Protein AF-A0A957WHB7-F1 (afdb_monomer_lite)

Secondary structure (DSSP, 8-state):
----------PPPPPGGG-HHHHHHHHHHHHHHHHHHHHHHHHHHHHHHHHTTT---SSGGGGSB--S--SSSSS--TTSBHHHHHHHHHHHHHHHHHHHHHHHHHHHHHHHHHHT-S-HHHHHHHHHHHHHHHHS-HHHHHHHIIIIIGGGSPPGGGPEESTTSS-EEETTEEEE-EEEE-TTHHHHHHHHHHHHHHHHHHHHHHHHHHHHH-----HHHHHHHHHHHHHHHHHHHHHHH---EEEEEEGGG---STTHHHHHHHHHS-HHHHHHTT--HHHHHHHTT--SHHHHHHHHHHHHHTT-S-HHHHHHHHHHHHHHHH-PEEEEEETT-HHHHHHHHHHHHTT--EEEEEESSHHHHHHHHHTTS-SEEEEEHHHHHHHHTTSS-GGGEEEEEE---SEEEE--EEETTEEESSEEEPHHHHHHHHHHHHHHH-

Structure (mmCIF, N/CA/C/O backbone):
data_AF-A0A957WHB7-F1
#
_entry.id   AF-A0A957WHB7-F1
#
loop_
_atom_site.group_PDB
_atom_site.id
_atom_site.type_symbol
_atom_site.label_atom_id
_atom_site.label_alt_id
_atom_site.label_comp_id
_atom_site.label_asym_id
_atom_site.label_entity_id
_atom_site.label_seq_id
_atom_site.pdbx_PDB_ins_code
_atom_site.Cartn_x
_atom_site.Cartn_y
_atom_site.Cartn_z
_atom_site.occupancy
_atom_site.B_iso_or_equiv
_atom_site.auth_seq_id
_atom_site.auth_comp_id
_atom_site.auth_asym_id
_atom_site.auth_atom_id
_atom_site.pdbx_PDB_model_num
ATOM 1 N N . MET A 1 1 ? -40.951 55.126 52.774 1.00 51.22 1 MET A N 1
ATOM 2 C CA . MET A 1 1 ? -39.862 54.456 52.034 1.00 51.22 1 MET A CA 1
ATOM 3 C C . MET A 1 1 ? -38.835 53.978 53.044 1.00 51.22 1 MET A C 1
ATOM 5 O O . MET A 1 1 ? -38.182 54.813 53.648 1.00 51.22 1 MET A O 1
ATOM 9 N N . ALA A 1 2 ? -38.732 52.673 53.275 1.00 46.22 2 ALA A N 1
ATOM 10 C CA . ALA A 1 2 ? -37.583 52.075 53.950 1.00 46.22 2 ALA A CA 1
ATOM 11 C C . ALA A 1 2 ? -37.439 50.648 53.412 1.00 46.22 2 ALA A C 1
ATOM 13 O O . ALA A 1 2 ? -38.224 49.765 53.742 1.00 46.22 2 ALA A O 1
ATOM 14 N N . SER A 1 3 ? -36.503 50.484 52.482 1.00 53.12 3 SER A N 1
ATOM 15 C CA . SER A 1 3 ? -36.118 49.223 51.858 1.00 53.12 3 SER A CA 1
ATOM 16 C C . SER A 1 3 ? -35.322 48.379 52.852 1.00 53.12 3 SER A C 1
ATOM 18 O O . SER A 1 3 ? -34.185 48.715 53.184 1.00 53.12 3 SER A O 1
ATOM 20 N N . THR A 1 4 ? -35.889 47.275 53.322 1.00 53.41 4 THR A N 1
ATOM 21 C CA . THR A 1 4 ? -35.144 46.234 54.032 1.00 53.41 4 THR A CA 1
ATOM 22 C C . THR A 1 4 ? -34.492 45.306 53.010 1.00 53.41 4 THR A C 1
ATOM 24 O O . THR A 1 4 ? -35.101 44.353 52.534 1.00 53.41 4 THR A O 1
ATOM 27 N N . SER A 1 5 ? -33.239 45.595 52.653 1.00 58.94 5 SER A N 1
ATOM 28 C CA . SER A 1 5 ? -32.390 44.630 51.945 1.00 58.94 5 SER A CA 1
ATOM 29 C C . SER A 1 5 ? -32.072 43.447 52.869 1.00 58.94 5 SER A C 1
ATOM 31 O O . SER A 1 5 ? -31.704 43.673 54.027 1.00 58.94 5 SER A O 1
ATOM 33 N N . PRO A 1 6 ? -32.181 42.191 52.400 1.00 57.78 6 PRO A N 1
ATOM 34 C CA . PRO A 1 6 ? -31.815 41.034 53.199 1.00 57.78 6 PRO A CA 1
ATOM 35 C C . PRO A 1 6 ? -30.290 40.989 53.348 1.00 57.78 6 PRO A C 1
ATOM 37 O O . PRO A 1 6 ? -29.545 41.015 52.369 1.00 57.78 6 PRO A O 1
ATOM 40 N N . ASN A 1 7 ? -29.826 40.947 54.594 1.00 57.84 7 ASN A N 1
ATOM 41 C CA . ASN A 1 7 ? -28.417 40.810 54.935 1.00 57.84 7 ASN A CA 1
ATOM 42 C C . ASN A 1 7 ? -27.963 39.382 54.586 1.00 57.84 7 ASN A C 1
ATOM 44 O O . ASN A 1 7 ? -28.309 38.428 55.288 1.00 57.84 7 ASN A O 1
ATOM 48 N N . ILE A 1 8 ? -27.248 39.226 53.469 1.00 60.38 8 ILE A N 1
ATOM 49 C CA . ILE A 1 8 ? -26.651 37.949 53.072 1.00 60.38 8 ILE A CA 1
ATOM 50 C C . ILE A 1 8 ? -25.530 37.649 54.066 1.00 60.38 8 ILE A C 1
ATOM 52 O O . ILE A 1 8 ? -24.476 38.282 54.042 1.00 60.38 8 ILE A O 1
ATOM 56 N N . LYS A 1 9 ? -25.771 36.686 54.964 1.00 58.47 9 LYS A N 1
ATOM 57 C CA . LYS A 1 9 ? -24.731 36.113 55.822 1.00 58.47 9 LYS A CA 1
ATOM 58 C C . LYS A 1 9 ? -23.605 35.615 54.915 1.00 58.47 9 LYS A C 1
ATOM 60 O O . LYS A 1 9 ? -23.812 34.674 54.157 1.00 58.47 9 LYS A O 1
ATOM 65 N N . GLN A 1 10 ? -22.433 36.245 54.991 1.00 62.00 10 GLN A N 1
ATOM 66 C CA . GLN A 1 10 ? -21.209 35.688 54.425 1.00 62.00 10 GLN A CA 1
ATOM 67 C C . GLN A 1 10 ? -20.970 34.334 55.098 1.00 62.00 10 GLN A C 1
ATOM 69 O O . GLN A 1 10 ? -20.645 34.274 56.285 1.00 62.00 10 GLN A O 1
ATOM 74 N N . GLU A 1 11 ? -21.200 33.245 54.366 1.00 62.16 11 GLU A N 1
ATOM 75 C CA . GLU A 1 11 ? -20.803 31.914 54.808 1.00 62.16 11 GLU A CA 1
ATOM 76 C C . GLU A 1 11 ? -19.289 31.930 55.027 1.00 62.16 11 GLU A C 1
ATOM 78 O O . GLU A 1 11 ? -18.511 32.200 54.112 1.00 62.16 11 GLU A O 1
ATOM 83 N N . ALA A 1 12 ? -18.867 31.718 56.275 1.00 66.75 12 ALA A N 1
ATOM 84 C CA . ALA A 1 12 ? -17.459 31.661 56.628 1.00 66.75 12 ALA A CA 1
ATOM 85 C C . ALA A 1 12 ? -16.784 30.556 55.803 1.00 66.75 12 ALA A C 1
ATOM 87 O O . ALA A 1 12 ? -17.204 29.399 55.871 1.00 66.75 12 ALA A O 1
ATOM 88 N N . SER A 1 13 ? -15.748 30.902 55.030 1.00 67.00 13 SER A N 1
ATOM 89 C CA . SER A 1 13 ? -15.026 29.925 54.213 1.00 67.00 13 SER A CA 1
ATOM 90 C C . SER A 1 13 ? -14.502 28.809 55.112 1.00 67.00 13 SER A C 1
ATOM 92 O O . SER A 1 13 ? -13.756 29.070 56.061 1.00 67.00 13 SER A O 1
ATOM 94 N N . ILE A 1 14 ? -14.903 27.570 54.835 1.00 74.12 14 ILE A N 1
ATOM 95 C CA . ILE A 1 14 ? -14.422 26.417 55.590 1.00 74.12 14 ILE A CA 1
ATOM 96 C C . ILE A 1 14 ? -12.909 26.322 55.348 1.00 74.12 14 ILE A C 1
ATOM 98 O O . ILE A 1 14 ? -12.484 26.294 54.193 1.00 74.12 14 ILE A O 1
ATOM 102 N N . PRO A 1 15 ? -12.078 26.298 56.402 1.00 80.75 15 PRO A N 1
ATOM 103 C CA . PRO A 1 15 ? -10.643 26.163 56.223 1.00 80.75 15 PRO A CA 1
ATOM 104 C C . PRO A 1 15 ? -10.292 24.850 55.518 1.00 80.75 15 PRO A C 1
ATOM 106 O O . PRO A 1 15 ? -10.884 23.814 55.823 1.00 80.75 15 PRO A O 1
ATOM 109 N N . PHE A 1 16 ? -9.313 24.877 54.610 1.00 77.25 16 PHE A N 1
ATOM 110 C CA . PHE A 1 16 ? -9.017 23.750 53.713 1.00 77.25 16 PHE A CA 1
ATOM 111 C C . PHE A 1 16 ? -8.695 22.432 54.448 1.00 77.25 16 PHE A C 1
ATOM 113 O O . PHE A 1 16 ? -8.999 21.358 53.945 1.00 77.25 16 PHE A O 1
ATOM 120 N N . TRP A 1 17 ? -8.142 22.492 55.665 1.00 75.62 17 TRP A N 1
ATOM 121 C CA . TRP A 1 17 ? -7.832 21.324 56.506 1.00 75.62 17 TRP A CA 1
ATOM 122 C C . TRP A 1 17 ? -9.056 20.686 57.184 1.00 75.62 17 TRP A C 1
ATOM 124 O O . TRP A 1 17 ? -8.920 19.668 57.859 1.00 75.62 17 TRP A O 1
ATOM 134 N N . ARG A 1 18 ? -10.242 21.292 57.057 1.00 80.31 18 ARG A N 1
ATOM 135 C CA . ARG A 1 18 ? -11.519 20.787 57.589 1.00 80.31 18 ARG A CA 1
ATOM 136 C C . ARG A 1 18 ? -12.548 20.526 56.484 1.00 80.31 18 ARG A C 1
ATOM 138 O O . ARG A 1 18 ? -13.647 20.058 56.773 1.00 80.31 18 ARG A O 1
ATOM 145 N N . ASP A 1 19 ? -12.215 20.830 55.232 1.00 83.88 19 ASP A N 1
ATOM 146 C CA . ASP A 1 19 ? -13.059 20.506 54.087 1.00 83.88 19 ASP A CA 1
ATOM 147 C C . ASP A 1 19 ? -12.874 19.028 53.711 1.00 83.88 19 ASP A C 1
ATOM 149 O O . ASP A 1 19 ? -11.784 18.584 53.346 1.00 83.88 19 ASP A O 1
ATOM 153 N N . VAL A 1 20 ? -13.959 18.257 53.799 1.00 85.31 20 VAL A N 1
ATOM 154 C CA . VAL A 1 20 ? -13.991 16.818 53.495 1.00 85.31 20 VAL A CA 1
ATOM 155 C C . VAL A 1 20 ? -13.573 16.538 52.048 1.00 85.31 20 VAL A C 1
ATOM 157 O O . VAL A 1 20 ? -12.956 15.509 51.782 1.00 85.31 20 VAL A O 1
ATOM 160 N N . ARG A 1 21 ? -13.849 17.457 51.111 1.00 83.38 21 ARG A N 1
ATOM 161 C CA . ARG A 1 21 ? -13.447 17.307 49.704 1.00 83.38 21 ARG A CA 1
ATOM 162 C C . ARG A 1 21 ? -11.937 17.442 49.552 1.00 83.38 21 ARG A C 1
ATOM 164 O O . ARG A 1 21 ? -11.319 16.623 48.881 1.00 83.38 21 ARG A O 1
ATOM 171 N N . VAL A 1 22 ? -11.343 18.437 50.213 1.00 85.31 22 VAL A N 1
ATOM 172 C CA . VAL A 1 22 ? -9.892 18.680 50.181 1.00 85.31 22 VAL A CA 1
ATOM 173 C C . VAL A 1 22 ? -9.142 17.539 50.870 1.00 85.31 22 VAL A C 1
ATOM 175 O O . VAL A 1 22 ? -8.193 17.006 50.304 1.00 85.31 22 VAL A O 1
ATOM 178 N N . LEU A 1 23 ? -9.604 17.094 52.042 1.00 86.12 23 LEU A N 1
ATOM 179 C CA . LEU A 1 23 ? -9.039 15.936 52.746 1.00 86.12 23 LEU A CA 1
ATOM 180 C C . LEU A 1 23 ? -9.185 14.632 51.946 1.00 86.12 23 LEU A C 1
ATOM 182 O O . LEU A 1 23 ? -8.265 13.817 51.945 1.00 86.12 23 LEU A O 1
ATOM 186 N N . GLY A 1 24 ? -10.303 14.448 51.235 1.00 88.44 24 GLY A N 1
ATOM 187 C CA . GLY A 1 24 ? -10.515 13.311 50.338 1.00 88.44 24 GLY A CA 1
ATOM 188 C C . GLY A 1 24 ? -9.520 13.284 49.175 1.00 88.44 24 GLY A C 1
ATOM 189 O O . GLY A 1 24 ? -8.917 12.244 48.913 1.00 88.44 24 GLY A O 1
ATOM 190 N N . VAL A 1 25 ? -9.283 14.431 48.529 1.00 92.12 25 VAL A N 1
ATOM 191 C CA . VAL A 1 25 ? -8.286 14.566 47.451 1.00 92.12 25 VAL A CA 1
ATOM 192 C C . VAL A 1 25 ? -6.867 14.346 47.978 1.00 92.12 25 VAL A C 1
ATOM 194 O O . VAL A 1 25 ? -6.099 13.601 47.373 1.00 92.12 25 VAL A O 1
ATOM 197 N N . ILE A 1 26 ? -6.518 14.926 49.132 1.00 92.06 26 ILE A N 1
ATOM 198 C CA . ILE A 1 26 ? -5.207 14.715 49.766 1.00 92.06 26 ILE A CA 1
ATOM 199 C C . ILE A 1 26 ? -5.002 13.230 50.090 1.00 92.06 26 ILE A C 1
ATOM 201 O O . ILE A 1 26 ? -3.955 12.676 49.766 1.00 92.06 26 ILE A O 1
ATOM 205 N N . GLY A 1 27 ? -6.006 12.564 50.668 1.00 94.69 27 GLY A N 1
ATOM 206 C CA . GLY A 1 27 ? -5.958 11.131 50.956 1.00 94.69 27 GLY A CA 1
ATOM 207 C C . GLY A 1 27 ? -5.755 10.280 49.700 1.00 94.69 27 GLY A C 1
ATOM 208 O O . GLY A 1 27 ? -4.899 9.398 49.697 1.00 94.69 27 GLY A O 1
ATOM 209 N N . GLN A 1 28 ? -6.472 10.576 48.610 1.00 93.94 28 GLN A N 1
ATOM 210 C CA . GLN A 1 28 ? -6.290 9.896 47.322 1.00 93.94 28 GLN A CA 1
ATOM 211 C C . GLN A 1 28 ? -4.883 10.090 46.753 1.00 93.94 28 GLN A C 1
ATOM 213 O O . GLN A 1 28 ? -4.280 9.117 46.302 1.00 93.94 28 GLN A O 1
ATOM 218 N N . ILE A 1 29 ? -4.337 11.308 46.804 1.00 96.56 29 ILE A N 1
ATOM 219 C CA . ILE A 1 29 ? -2.970 11.593 46.346 1.00 96.56 29 ILE A CA 1
ATOM 220 C C . ILE A 1 29 ? -1.957 10.798 47.173 1.00 96.56 29 ILE A C 1
ATOM 222 O O . ILE A 1 29 ? -1.084 10.149 46.604 1.00 96.56 29 ILE A O 1
ATOM 226 N N . VAL A 1 30 ? -2.091 10.802 48.503 1.00 96.69 30 VAL A N 1
ATOM 227 C CA . VAL A 1 30 ? -1.177 10.087 49.407 1.00 96.69 30 VAL A CA 1
ATOM 228 C C . VAL A 1 30 ? -1.220 8.583 49.156 1.00 96.69 30 VAL A C 1
ATOM 230 O O . VAL A 1 30 ? -0.171 7.965 48.997 1.00 96.69 30 VAL A O 1
ATOM 233 N N . VAL A 1 31 ? -2.414 7.991 49.072 1.00 97.19 31 VAL A N 1
ATOM 234 C CA . VAL A 1 31 ? -2.565 6.556 48.792 1.00 97.19 31 VAL A CA 1
ATOM 235 C C . VAL A 1 31 ? -2.010 6.213 47.410 1.00 97.19 31 VAL A C 1
ATOM 237 O O . VAL A 1 31 ? -1.262 5.250 47.285 1.00 97.19 31 VAL A O 1
ATOM 240 N N . THR A 1 32 ? -2.302 7.021 46.388 1.00 97.38 32 THR A N 1
ATOM 241 C CA . THR A 1 32 ? -1.773 6.816 45.029 1.00 97.38 32 THR A CA 1
ATOM 242 C C . THR A 1 32 ? -0.248 6.876 45.018 1.00 97.38 32 THR A C 1
ATOM 244 O O . THR A 1 32 ? 0.394 6.013 44.428 1.00 97.38 32 THR A O 1
ATOM 247 N N . MET A 1 33 ? 0.349 7.845 45.716 1.00 97.38 33 MET A N 1
ATOM 248 C CA . MET A 1 33 ? 1.802 7.976 45.817 1.00 97.38 33 MET A CA 1
ATOM 249 C C . MET A 1 33 ? 2.424 6.771 46.533 1.00 97.38 33 MET A C 1
ATOM 251 O O . MET A 1 33 ? 3.384 6.198 46.027 1.00 97.38 33 MET A O 1
ATOM 255 N N . LEU A 1 34 ? 1.834 6.321 47.647 1.00 97.56 34 LEU A N 1
ATOM 256 C CA . LEU A 1 34 ? 2.283 5.117 48.353 1.00 97.56 34 LEU A CA 1
ATOM 257 C C . LEU A 1 34 ? 2.215 3.869 47.467 1.00 97.56 34 LEU A C 1
ATOM 259 O O . LEU A 1 34 ? 3.153 3.076 47.466 1.00 97.56 34 LEU A O 1
ATOM 263 N N . VAL A 1 35 ? 1.139 3.710 46.693 1.00 97.69 35 VAL A N 1
ATOM 264 C CA . VAL A 1 35 ? 0.989 2.605 45.738 1.00 97.69 35 VAL A CA 1
ATOM 265 C C . VAL A 1 35 ? 2.066 2.676 44.653 1.00 97.69 35 VAL A C 1
ATOM 267 O O . VAL A 1 35 ? 2.725 1.672 44.397 1.00 97.69 35 VAL A O 1
ATOM 270 N N . ILE A 1 36 ? 2.298 3.850 44.057 1.00 98.00 36 ILE A N 1
ATOM 271 C CA . ILE A 1 36 ? 3.340 4.041 43.036 1.00 98.00 36 ILE A CA 1
ATOM 272 C C . ILE A 1 36 ? 4.720 3.694 43.600 1.00 98.00 36 ILE A C 1
ATOM 274 O O . ILE A 1 36 ? 5.453 2.939 42.969 1.00 98.00 36 ILE A O 1
ATOM 278 N N . VAL A 1 37 ? 5.067 4.194 44.789 1.00 97.81 37 VAL A N 1
ATOM 279 C CA . VAL A 1 37 ? 6.362 3.911 45.428 1.00 97.81 37 VAL A CA 1
ATOM 280 C C . VAL A 1 37 ? 6.510 2.426 45.749 1.00 97.81 37 VAL A C 1
ATOM 282 O O . VAL A 1 37 ? 7.564 1.851 45.488 1.00 97.81 37 VAL A O 1
ATOM 285 N N . PHE A 1 38 ? 5.460 1.788 46.269 1.00 97.69 38 PHE A N 1
ATOM 286 C CA . PHE A 1 38 ? 5.465 0.356 46.557 1.00 97.69 38 PHE A CA 1
ATOM 287 C C . PHE A 1 38 ? 5.718 -0.480 45.295 1.00 97.69 38 PHE A C 1
ATOM 289 O O . PHE A 1 38 ? 6.592 -1.346 45.300 1.00 97.69 38 PHE A O 1
ATOM 296 N N . PHE A 1 39 ? 5.007 -0.197 44.197 1.00 97.38 39 PHE A N 1
ATOM 297 C CA . PHE A 1 39 ? 5.217 -0.900 42.929 1.00 97.38 39 PHE A CA 1
ATOM 298 C C . PHE A 1 39 ? 6.565 -0.572 42.288 1.00 97.38 39 PHE A C 1
ATOM 300 O O . PHE A 1 39 ? 7.202 -1.477 41.761 1.00 97.38 39 PHE A O 1
ATOM 307 N N . ALA A 1 40 ? 7.034 0.675 42.361 1.00 96.44 40 ALA A N 1
ATOM 308 C CA . ALA A 1 40 ? 8.355 1.050 41.864 1.00 96.44 40 ALA A CA 1
ATOM 309 C C . ALA A 1 40 ? 9.466 0.287 42.601 1.00 96.44 40 ALA A C 1
ATOM 311 O O . ALA A 1 40 ? 10.375 -0.243 41.967 1.00 96.44 40 ALA A O 1
ATOM 312 N N . TRP A 1 41 ? 9.357 0.160 43.928 1.00 96.81 41 TRP A N 1
ATOM 313 C CA . TRP A 1 41 ? 10.276 -0.648 44.729 1.00 96.81 41 TRP A CA 1
ATOM 314 C C . TRP A 1 41 ? 10.204 -2.137 44.362 1.00 96.81 41 TRP A C 1
ATOM 316 O O . TRP A 1 41 ? 11.242 -2.778 44.214 1.00 96.81 41 TRP A O 1
ATOM 326 N N . LEU A 1 42 ? 8.999 -2.686 44.174 1.00 96.94 42 LEU A N 1
ATOM 327 C CA . LEU A 1 42 ? 8.802 -4.090 43.798 1.00 96.94 42 LEU A CA 1
ATOM 328 C C . LEU A 1 42 ? 9.407 -4.394 42.421 1.00 96.94 42 LEU A C 1
ATOM 330 O O . LEU A 1 42 ? 10.147 -5.365 42.283 1.00 96.94 42 LEU A O 1
ATOM 334 N N . ILE A 1 43 ? 9.130 -3.549 41.423 1.00 93.88 43 ILE A N 1
ATOM 335 C CA . ILE A 1 43 ? 9.673 -3.682 40.065 1.00 93.88 43 ILE A CA 1
ATOM 336 C C . ILE A 1 43 ? 11.197 -3.562 40.092 1.00 93.88 43 ILE A C 1
ATOM 338 O O . ILE A 1 43 ? 11.856 -4.400 39.492 1.00 93.88 43 ILE A O 1
ATOM 342 N N . GLY A 1 44 ? 11.755 -2.591 40.825 1.00 93.06 44 GLY A N 1
ATOM 343 C CA . GLY A 1 44 ? 13.207 -2.443 40.966 1.00 93.06 44 GLY A CA 1
ATOM 344 C C . GLY A 1 44 ? 13.867 -3.704 41.527 1.00 93.06 44 GLY A C 1
ATOM 345 O O . GLY A 1 44 ? 14.751 -4.263 40.893 1.00 93.06 44 GLY A O 1
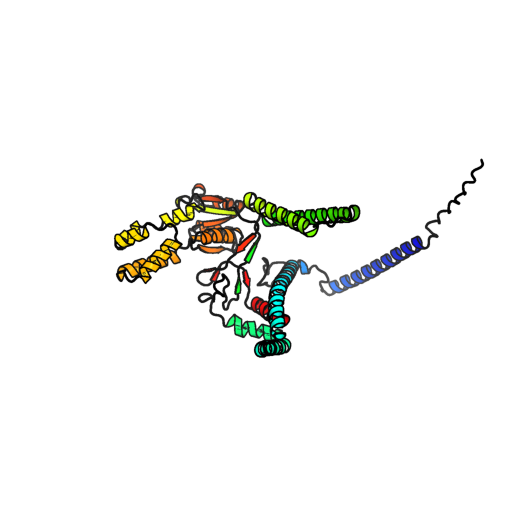ATOM 346 N N . ASN A 1 45 ? 13.352 -4.236 42.644 1.00 94.69 45 ASN A N 1
ATOM 347 C CA . ASN A 1 45 ? 13.871 -5.484 43.222 1.00 94.69 45 ASN A CA 1
ATOM 348 C C . ASN A 1 45 ? 13.773 -6.668 42.253 1.00 94.69 45 ASN A C 1
ATOM 350 O O . ASN A 1 45 ? 14.652 -7.526 42.231 1.00 94.69 45 ASN A O 1
ATOM 354 N N . PHE A 1 46 ? 12.688 -6.747 41.480 1.00 93.44 46 PHE A N 1
ATOM 355 C CA . PHE A 1 46 ? 12.513 -7.805 40.494 1.00 93.44 46 PHE A CA 1
ATOM 356 C C . PHE A 1 46 ? 13.525 -7.691 39.351 1.00 93.44 46 PHE A C 1
ATOM 358 O O . PHE A 1 46 ? 14.156 -8.692 39.019 1.00 93.44 46 PHE A O 1
ATOM 365 N N . VAL A 1 47 ? 13.688 -6.495 38.777 1.00 91.69 47 VAL A N 1
ATOM 366 C CA . VAL A 1 47 ? 14.624 -6.235 37.673 1.00 91.69 47 VAL A CA 1
ATOM 367 C C . VAL A 1 47 ? 16.053 -6.518 38.120 1.00 91.69 47 VAL A C 1
ATOM 369 O O . VAL A 1 47 ? 16.712 -7.348 37.500 1.00 91.69 47 VAL A O 1
ATOM 372 N N . ASP A 1 48 ? 16.482 -5.957 39.253 1.00 91.56 48 ASP A N 1
ATOM 373 C CA . ASP A 1 48 ? 17.828 -6.173 39.795 1.00 91.56 48 ASP A CA 1
ATOM 374 C C . ASP A 1 48 ? 18.113 -7.671 40.003 1.00 91.56 48 ASP A C 1
ATOM 376 O O . ASP A 1 48 ? 19.184 -8.185 39.678 1.00 91.56 48 ASP A O 1
ATOM 380 N N . ASN A 1 49 ? 17.143 -8.419 40.539 1.00 93.44 49 ASN A N 1
ATOM 381 C CA . ASN A 1 49 ? 17.311 -9.848 40.789 1.00 93.44 49 ASN A CA 1
ATOM 382 C C . ASN A 1 49 ? 17.279 -10.689 39.499 1.00 93.44 49 ASN A C 1
ATOM 384 O O . ASN A 1 49 ? 17.940 -11.725 39.438 1.00 93.44 49 ASN A O 1
ATOM 388 N N . ALA A 1 50 ? 16.534 -10.263 38.478 1.00 90.94 50 ALA A N 1
ATOM 389 C CA . ALA A 1 50 ? 16.466 -10.939 37.186 1.00 90.94 50 ALA A CA 1
ATOM 390 C C . ALA A 1 50 ? 17.730 -10.703 36.343 1.00 90.94 50 ALA A C 1
ATOM 392 O O . ALA A 1 50 ? 18.274 -11.654 35.777 1.00 90.94 50 ALA A O 1
ATOM 393 N N . GLU A 1 51 ? 18.259 -9.479 36.329 1.00 89.25 51 GLU A N 1
ATOM 394 C CA . GLU A 1 51 ? 19.520 -9.151 35.654 1.00 89.25 51 GLU A CA 1
ATOM 395 C C . GLU A 1 51 ? 20.701 -9.913 36.266 1.00 89.25 51 GLU A C 1
ATOM 397 O O . GLU A 1 51 ? 21.529 -10.467 35.541 1.00 89.25 51 GLU A O 1
ATOM 402 N N . ASN A 1 52 ? 20.723 -10.063 37.596 1.00 92.50 52 ASN A N 1
ATOM 403 C CA . ASN A 1 52 ? 21.701 -10.902 38.299 1.00 92.50 52 ASN A CA 1
ATOM 404 C C . ASN A 1 52 ? 21.634 -12.393 37.906 1.00 92.50 52 ASN A C 1
ATOM 406 O O . ASN A 1 52 ? 22.582 -13.140 38.148 1.00 92.50 52 ASN A O 1
ATOM 410 N N . GLN A 1 53 ? 20.533 -12.840 37.294 1.00 93.25 53 GLN A N 1
ATOM 411 C CA . GLN A 1 53 ? 20.357 -14.193 36.753 1.00 93.25 53 GLN A CA 1
ATOM 412 C C . GLN A 1 53 ? 20.615 -14.267 35.239 1.00 93.25 53 GLN A C 1
ATOM 414 O O . GLN A 1 53 ? 20.392 -15.311 34.627 1.00 93.25 53 GLN A O 1
ATOM 419 N N . GLY A 1 54 ? 21.089 -13.178 34.624 1.00 86.94 54 GLY A N 1
ATOM 420 C CA . GLY A 1 54 ? 21.341 -13.091 33.186 1.00 86.94 54 GLY A CA 1
ATOM 421 C C . GLY A 1 54 ? 20.073 -12.964 32.339 1.00 86.94 54 GLY A C 1
ATOM 422 O O . GLY A 1 54 ? 20.139 -13.137 31.122 1.00 86.94 54 GLY A O 1
ATOM 423 N N . LEU A 1 55 ? 18.920 -12.677 32.953 1.00 87.62 55 LEU A N 1
ATOM 424 C CA . LEU A 1 55 ? 17.680 -12.398 32.236 1.00 87.62 55 LEU A CA 1
ATOM 425 C C . LEU A 1 55 ? 17.641 -10.912 31.879 1.00 87.62 55 LEU A C 1
ATOM 427 O O . LEU A 1 55 ? 17.600 -10.057 32.759 1.00 87.62 55 LEU A O 1
ATOM 431 N N . GLN A 1 56 ? 17.623 -10.604 30.583 1.00 78.81 56 GLN A N 1
ATOM 432 C CA . GLN A 1 56 ? 17.387 -9.242 30.105 1.00 78.81 56 GLN A CA 1
ATOM 433 C C . GLN A 1 56 ? 15.892 -8.933 30.222 1.00 78.81 56 GLN A C 1
ATOM 435 O O . GLN A 1 56 ? 15.090 -9.345 29.383 1.00 78.81 56 GLN A O 1
ATOM 440 N N . VAL A 1 57 ? 15.505 -8.256 31.302 1.00 82.31 57 VAL A N 1
ATOM 441 C CA . VAL A 1 57 ? 14.119 -7.859 31.559 1.00 82.31 57 VAL A CA 1
ATOM 442 C C . VAL A 1 57 ? 13.937 -6.412 31.128 1.00 82.31 57 VAL A C 1
ATOM 444 O O . VAL A 1 57 ? 14.481 -5.504 31.740 1.00 82.31 57 VAL A O 1
ATOM 447 N N . GLY A 1 58 ? 13.135 -6.180 30.093 1.00 83.44 58 GLY A N 1
ATOM 448 C CA . GLY A 1 58 ? 12.838 -4.826 29.644 1.00 83.44 58 GLY A CA 1
ATOM 449 C C . GLY A 1 58 ? 12.393 -4.770 28.193 1.00 83.44 58 GLY A C 1
ATOM 450 O O . GLY A 1 58 ? 12.109 -5.791 27.567 1.00 83.44 58 GLY A O 1
ATOM 451 N N . PHE A 1 59 ? 12.340 -3.553 27.660 1.00 89.88 59 PHE A N 1
ATOM 452 C CA . PHE A 1 59 ? 12.030 -3.283 26.255 1.00 89.88 59 PHE A CA 1
ATOM 453 C C . PHE A 1 59 ? 13.285 -3.054 25.405 1.00 89.88 59 PHE A C 1
ATOM 455 O O . PHE A 1 59 ? 13.166 -2.708 24.233 1.00 89.88 59 PHE A O 1
ATOM 462 N N . ASP A 1 60 ? 14.478 -3.283 25.959 1.00 87.50 60 ASP A N 1
ATOM 463 C CA . ASP A 1 60 ? 15.750 -3.079 25.253 1.00 87.50 60 ASP A CA 1
ATOM 464 C C . ASP A 1 60 ? 15.892 -3.991 24.031 1.00 87.50 60 ASP A C 1
ATOM 466 O O . ASP A 1 60 ? 16.512 -3.606 23.039 1.00 87.50 60 ASP A O 1
ATOM 470 N N . PHE A 1 61 ? 15.223 -5.150 24.042 1.00 89.00 61 PHE A N 1
ATOM 471 C CA . PHE A 1 61 ? 15.134 -6.028 22.877 1.00 89.00 61 PHE A CA 1
ATOM 472 C C . PHE A 1 61 ? 14.510 -5.331 21.659 1.00 89.00 61 PHE A C 1
ATOM 474 O O . PHE A 1 61 ? 14.827 -5.691 20.537 1.00 89.00 61 PHE A O 1
ATOM 481 N N . LEU A 1 62 ? 13.660 -4.308 21.829 1.00 93.75 62 LEU A N 1
ATOM 482 C CA . LEU A 1 62 ? 13.091 -3.570 20.693 1.00 93.75 62 LEU A CA 1
ATOM 483 C C . LEU A 1 62 ? 14.164 -2.844 19.874 1.00 93.75 62 LEU A C 1
ATOM 485 O O . LEU A 1 62 ? 13.927 -2.552 18.704 1.00 93.75 62 LEU A O 1
ATOM 489 N N . ASN A 1 63 ? 15.324 -2.570 20.470 1.00 95.19 63 ASN A N 1
ATOM 490 C CA . ASN A 1 63 ? 16.460 -1.939 19.807 1.00 95.19 63 ASN A CA 1
ATOM 491 C C . ASN A 1 63 ? 17.529 -2.950 19.362 1.00 95.19 63 ASN A C 1
ATOM 493 O O . ASN A 1 63 ? 18.486 -2.545 18.706 1.00 95.19 63 ASN A O 1
ATOM 497 N N . SER A 1 64 ? 17.395 -4.240 19.693 1.00 92.12 64 SER A N 1
ATOM 498 C CA . SER A 1 64 ? 18.300 -5.277 19.192 1.00 92.12 64 SER A CA 1
ATOM 499 C C . SER A 1 64 ? 17.889 -5.746 17.794 1.00 92.12 64 SER A C 1
ATOM 501 O O . SER A 1 64 ? 16.739 -5.577 17.380 1.00 92.12 64 SER A O 1
ATOM 503 N N . THR A 1 65 ? 18.843 -6.301 17.043 1.00 94.31 65 THR A N 1
ATOM 504 C CA . THR A 1 65 ? 18.632 -6.764 15.667 1.00 94.31 65 THR A CA 1
ATOM 505 C C . THR A 1 65 ? 17.769 -8.024 15.636 1.00 94.31 65 THR A C 1
ATOM 507 O O . THR A 1 65 ? 18.034 -8.998 16.344 1.00 94.31 65 THR A O 1
ATOM 510 N N . ALA A 1 66 ? 16.739 -8.017 14.792 1.00 93.25 66 ALA A N 1
ATOM 511 C CA . ALA A 1 66 ? 15.736 -9.073 14.720 1.00 93.25 66 ALA A CA 1
ATOM 512 C C . ALA A 1 66 ? 16.295 -10.385 14.141 1.00 93.25 66 ALA A C 1
ATOM 514 O O . ALA A 1 66 ? 15.954 -11.466 14.615 1.00 93.25 66 ALA A O 1
ATOM 515 N N . SER A 1 67 ? 17.220 -10.297 13.180 1.00 92.94 67 SER A N 1
ATOM 516 C CA . SER A 1 67 ? 17.924 -11.433 12.558 1.00 92.94 67 SER A CA 1
ATOM 517 C C . SER A 1 67 ? 17.023 -12.421 11.799 1.00 92.94 67 SER A C 1
ATOM 519 O O . SER A 1 67 ? 17.391 -13.581 11.618 1.00 92.94 67 SER A O 1
ATOM 521 N N . PHE A 1 68 ? 15.847 -11.980 11.347 1.00 93.25 68 PHE A N 1
ATOM 522 C CA . PHE A 1 68 ? 14.955 -12.738 10.464 1.00 93.25 68 PHE A CA 1
ATOM 523 C C . PHE A 1 68 ? 14.315 -11.810 9.434 1.00 93.25 68 PHE A C 1
ATOM 525 O O . PHE A 1 68 ? 14.065 -10.647 9.746 1.00 93.25 68 PHE A O 1
ATOM 532 N N . ASP A 1 69 ? 14.000 -12.330 8.249 1.00 89.69 69 ASP A N 1
ATOM 533 C CA . ASP A 1 69 ? 13.338 -11.572 7.183 1.00 89.69 69 ASP A CA 1
ATOM 534 C C . ASP A 1 69 ? 11.808 -11.623 7.288 1.00 89.69 69 ASP A C 1
ATOM 536 O O . ASP A 1 69 ? 11.220 -12.589 7.784 1.00 89.69 69 ASP A O 1
ATOM 540 N N . ILE A 1 70 ? 11.150 -10.576 6.784 1.00 89.25 70 ILE A N 1
ATOM 541 C CA . ILE A 1 70 ? 9.694 -10.503 6.633 1.00 89.25 70 ILE A CA 1
ATOM 542 C C . ILE A 1 70 ? 9.402 -10.308 5.146 1.00 89.25 70 ILE A C 1
ATOM 544 O O . ILE A 1 70 ? 9.768 -9.288 4.574 1.00 89.25 70 ILE A O 1
ATOM 548 N N . ALA A 1 71 ? 8.728 -11.283 4.532 1.00 81.56 71 ALA A N 1
ATOM 549 C CA . ALA A 1 71 ? 8.486 -11.301 3.087 1.00 81.56 71 ALA A CA 1
ATOM 550 C C . ALA A 1 71 ? 7.547 -10.182 2.596 1.00 81.56 71 ALA A C 1
ATOM 552 O O . ALA A 1 71 ? 7.653 -9.732 1.459 1.00 81.56 71 ALA A O 1
ATOM 553 N N . GLU A 1 72 ? 6.636 -9.711 3.449 1.00 85.06 72 GLU A N 1
ATOM 554 C CA . GLU A 1 72 ? 5.613 -8.732 3.086 1.00 85.06 72 GLU A CA 1
ATOM 555 C C . GLU A 1 72 ? 5.759 -7.411 3.841 1.00 85.06 72 GLU A C 1
ATOM 557 O O . GLU A 1 72 ? 6.038 -7.388 5.038 1.00 85.06 72 GLU A O 1
ATOM 562 N N . GLY A 1 73 ? 5.390 -6.307 3.187 1.00 83.06 73 GLY A N 1
ATOM 563 C CA . GLY A 1 73 ? 5.019 -5.074 3.879 1.00 83.06 73 GLY A CA 1
ATOM 564 C C . GLY A 1 73 ? 5.752 -3.832 3.411 1.00 83.06 73 GLY A C 1
ATOM 565 O O . GLY A 1 73 ? 5.710 -3.487 2.233 1.00 83.06 73 GLY A O 1
ATOM 566 N N . ILE A 1 74 ? 6.282 -3.089 4.378 1.00 84.12 74 ILE A N 1
ATOM 567 C CA . ILE A 1 74 ? 7.156 -1.929 4.169 1.00 84.12 74 ILE A CA 1
ATOM 568 C C . ILE A 1 74 ? 8.615 -2.400 4.198 1.00 84.12 74 ILE A C 1
ATOM 570 O O . ILE A 1 74 ? 8.880 -3.458 4.759 1.00 84.12 74 ILE A O 1
ATOM 574 N N . ALA A 1 75 ? 9.541 -1.605 3.651 1.00 83.44 75 ALA A N 1
ATOM 575 C CA . ALA A 1 75 ? 10.969 -1.938 3.622 1.00 83.44 75 ALA A CA 1
ATOM 576 C C . ALA A 1 75 ? 11.490 -2.351 5.010 1.00 83.44 75 ALA A C 1
ATOM 578 O O . ALA A 1 75 ? 11.295 -1.618 5.996 1.00 83.44 75 ALA A O 1
ATOM 579 N N . TYR A 1 76 ? 12.093 -3.535 5.056 1.00 89.69 76 TYR A N 1
ATOM 580 C CA . TYR A 1 76 ? 12.608 -4.189 6.248 1.00 89.69 76 TYR A CA 1
ATOM 581 C C . TYR A 1 76 ? 13.693 -5.190 5.848 1.00 89.69 76 TYR A C 1
ATOM 583 O O . TYR A 1 76 ? 13.505 -5.944 4.895 1.00 89.69 76 TYR A O 1
ATOM 591 N N . GLU A 1 77 ? 14.779 -5.221 6.608 1.00 90.25 77 GLU A N 1
ATOM 592 C CA . GLU A 1 77 ? 15.859 -6.200 6.466 1.00 90.25 77 GLU A CA 1
ATOM 593 C C . GLU A 1 77 ? 16.044 -6.990 7.766 1.00 90.25 77 GLU A C 1
ATOM 595 O O . GLU A 1 77 ? 15.774 -6.482 8.853 1.00 90.25 77 GLU A O 1
ATOM 600 N N . ALA A 1 78 ? 16.592 -8.208 7.706 1.00 91.38 78 ALA A N 1
ATOM 601 C CA . ALA A 1 78 ? 16.940 -8.970 8.913 1.00 91.38 78 ALA A CA 1
ATOM 602 C C . ALA A 1 78 ? 17.904 -8.240 9.876 1.00 91.38 78 ALA A C 1
ATOM 604 O O . ALA A 1 78 ? 17.998 -8.602 11.052 1.00 91.38 78 ALA A O 1
ATOM 605 N N . THR A 1 79 ? 18.633 -7.230 9.399 1.00 93.44 79 THR A N 1
ATOM 606 C CA . THR A 1 79 ? 19.532 -6.378 10.193 1.00 93.44 79 THR A CA 1
ATOM 607 C C . THR A 1 79 ? 18.789 -5.301 10.992 1.00 93.44 79 THR A C 1
ATOM 609 O O . THR A 1 79 ? 19.366 -4.745 11.928 1.00 93.44 79 THR A O 1
ATOM 612 N N . ASP A 1 80 ? 17.519 -5.029 10.674 1.00 94.44 80 ASP A N 1
ATOM 613 C CA . ASP A 1 80 ? 16.691 -4.055 11.380 1.00 94.44 80 ASP A CA 1
ATOM 614 C C . ASP A 1 80 ? 16.344 -4.507 12.805 1.00 94.44 80 ASP A C 1
ATOM 616 O O . ASP A 1 80 ? 16.479 -5.670 13.200 1.00 94.44 80 ASP A O 1
ATOM 620 N N . THR A 1 81 ? 15.866 -3.560 13.614 1.00 96.19 81 THR A N 1
ATOM 621 C CA . THR A 1 81 ? 15.527 -3.817 15.015 1.00 96.19 81 THR A CA 1
ATOM 622 C C . THR A 1 81 ? 14.205 -4.574 15.188 1.00 96.19 81 THR A C 1
ATOM 624 O O . THR A 1 81 ? 13.290 -4.465 14.365 1.00 96.19 81 THR A O 1
ATOM 627 N N . PHE A 1 82 ? 14.025 -5.276 16.313 1.00 95.00 82 PHE A N 1
ATOM 628 C CA . PHE A 1 82 ? 12.731 -5.895 16.649 1.00 95.00 82 PHE A CA 1
ATOM 629 C C . PHE A 1 82 ? 11.581 -4.880 16.704 1.00 95.00 82 PHE A C 1
ATOM 631 O O . PHE A 1 82 ? 10.449 -5.210 16.350 1.00 95.00 82 PHE A O 1
ATOM 638 N N . GLY A 1 83 ? 11.846 -3.638 17.120 1.00 95.62 83 GLY A N 1
ATOM 639 C CA . GLY A 1 83 ? 10.860 -2.560 17.101 1.00 95.62 83 GLY A CA 1
ATOM 640 C C . GLY A 1 83 ? 10.367 -2.257 15.685 1.00 95.62 83 GLY A C 1
ATOM 641 O O . GLY A 1 83 ? 9.161 -2.099 15.471 1.00 95.62 83 GLY A O 1
ATOM 642 N N . ARG A 1 84 ? 11.276 -2.254 14.699 1.00 95.06 84 ARG A N 1
ATOM 643 C CA . ARG A 1 84 ? 10.924 -2.128 13.279 1.00 95.06 84 ARG A CA 1
ATOM 644 C C . ARG A 1 84 ? 10.127 -3.341 12.799 1.00 95.06 84 ARG A C 1
ATOM 646 O O . ARG A 1 84 ? 9.077 -3.144 12.191 1.00 95.06 84 ARG A O 1
ATOM 653 N N . ALA A 1 85 ? 10.556 -4.558 13.130 1.00 94.94 85 ALA A N 1
ATOM 654 C CA . ALA A 1 85 ? 9.852 -5.792 12.769 1.00 94.94 85 ALA A CA 1
ATOM 655 C C . ALA A 1 85 ? 8.404 -5.821 13.302 1.00 94.94 85 ALA A C 1
ATOM 657 O O . ALA A 1 85 ? 7.462 -6.146 12.576 1.00 94.94 85 ALA A O 1
ATOM 658 N N . LEU A 1 86 ? 8.196 -5.409 14.558 1.00 94.88 86 LEU A N 1
ATOM 659 C CA . LEU A 1 86 ? 6.866 -5.323 15.165 1.00 94.88 86 LEU A CA 1
ATOM 660 C C . LEU A 1 86 ? 5.994 -4.287 14.449 1.00 94.88 86 LEU A C 1
ATOM 662 O O . LEU A 1 86 ? 4.823 -4.552 14.173 1.00 94.88 86 LEU A O 1
ATOM 666 N N . TRP A 1 87 ? 6.562 -3.131 14.093 1.00 95.56 87 TRP A N 1
ATOM 667 C CA . TRP A 1 87 ? 5.850 -2.114 13.321 1.00 95.56 87 TRP A CA 1
ATOM 668 C C . TRP A 1 87 ? 5.442 -2.614 11.930 1.00 95.56 87 TRP A C 1
ATOM 670 O O . TRP A 1 87 ? 4.300 -2.405 11.519 1.00 95.56 87 TRP A O 1
ATOM 680 N N . VAL A 1 88 ? 6.327 -3.337 11.233 1.00 94.19 88 VAL A N 1
ATOM 681 C CA . VAL A 1 88 ? 6.014 -3.996 9.952 1.00 94.19 88 VAL A CA 1
ATOM 682 C C . VAL A 1 88 ? 4.834 -4.958 10.128 1.00 94.19 88 VAL A C 1
ATOM 684 O O . VAL A 1 88 ? 3.872 -4.901 9.361 1.00 94.19 88 VAL A O 1
ATOM 687 N N . GLY A 1 89 ? 4.846 -5.777 11.184 1.00 93.19 89 GLY A N 1
ATOM 688 C CA . GLY A 1 89 ? 3.747 -6.687 11.518 1.00 93.19 89 GLY A CA 1
ATOM 689 C C . GLY A 1 89 ? 2.413 -5.973 11.774 1.00 93.19 89 GLY A C 1
ATOM 690 O O . GLY A 1 89 ? 1.373 -6.401 11.265 1.00 93.19 89 GLY A O 1
ATOM 691 N N . VAL A 1 90 ? 2.428 -4.852 12.505 1.00 95.50 90 VAL A N 1
ATOM 692 C CA . VAL A 1 90 ? 1.236 -4.017 12.744 1.00 95.50 90 VAL A CA 1
ATOM 693 C C . VAL A 1 90 ? 0.693 -3.456 11.430 1.00 95.50 90 VAL A C 1
ATOM 695 O O . VAL A 1 90 ? -0.501 -3.587 11.150 1.00 95.50 90 VAL A O 1
ATOM 698 N N . VAL A 1 91 ? 1.560 -2.881 10.592 1.00 93.00 91 VAL A N 1
ATOM 699 C CA . VAL A 1 91 ? 1.170 -2.318 9.291 1.00 93.00 91 VAL A CA 1
ATOM 700 C C . VAL A 1 91 ? 0.588 -3.398 8.377 1.00 93.00 91 VAL A C 1
ATOM 702 O O . VAL A 1 91 ? -0.457 -3.175 7.762 1.00 93.00 91 VAL A O 1
ATOM 705 N N . ASN A 1 92 ? 1.195 -4.584 8.330 1.00 91.12 92 ASN A N 1
ATOM 706 C CA . ASN A 1 92 ? 0.681 -5.713 7.556 1.00 91.12 92 ASN A CA 1
ATOM 707 C C . ASN A 1 92 ? -0.668 -6.201 8.074 1.00 91.12 92 ASN A C 1
ATOM 709 O O . ASN A 1 92 ? -1.575 -6.431 7.279 1.00 91.12 92 ASN A O 1
ATOM 713 N N . THR A 1 93 ? -0.843 -6.294 9.392 1.00 92.31 93 THR A N 1
ATOM 714 C CA . THR A 1 93 ? -2.120 -6.696 9.998 1.00 92.31 93 THR A CA 1
ATOM 715 C C . THR A 1 93 ? -3.232 -5.723 9.621 1.00 92.31 93 THR A C 1
ATOM 717 O O . THR A 1 93 ? -4.316 -6.150 9.222 1.00 92.31 93 THR A O 1
ATOM 720 N N . ILE A 1 94 ? -2.962 -4.414 9.680 1.00 93.38 94 ILE A N 1
ATOM 721 C CA . ILE A 1 94 ? -3.910 -3.381 9.248 1.00 93.38 94 ILE A CA 1
ATOM 722 C C . ILE A 1 94 ? -4.202 -3.523 7.750 1.00 93.38 94 ILE A C 1
ATOM 724 O O . ILE A 1 94 ? -5.367 -3.539 7.358 1.00 93.38 94 ILE A O 1
ATOM 728 N N . ARG A 1 95 ? -3.169 -3.686 6.912 1.00 88.25 95 ARG A N 1
ATOM 729 C CA . ARG A 1 95 ? -3.309 -3.846 5.455 1.00 88.25 95 ARG A CA 1
ATOM 730 C C . ARG A 1 95 ? -4.182 -5.056 5.097 1.00 88.25 95 ARG A C 1
ATOM 732 O O . ARG A 1 95 ? -5.141 -4.899 4.342 1.00 88.25 95 ARG A O 1
ATOM 739 N N . VAL A 1 96 ? -3.896 -6.230 5.669 1.00 89.94 96 VAL A N 1
ATOM 740 C CA . VAL A 1 96 ? -4.693 -7.458 5.481 1.00 89.94 96 VAL A CA 1
ATOM 741 C C . VAL A 1 96 ? -6.116 -7.251 5.959 1.00 89.94 96 VAL A C 1
ATOM 743 O O . VAL A 1 96 ? -7.049 -7.590 5.241 1.00 89.94 96 VAL A O 1
ATOM 746 N N . SER A 1 97 ? -6.296 -6.686 7.154 1.00 92.75 97 SER A N 1
ATOM 747 C CA . SER A 1 97 ? -7.622 -6.516 7.746 1.00 92.75 97 SER A CA 1
ATOM 748 C C . SER A 1 97 ? -8.487 -5.581 6.910 1.00 92.75 97 SER A C 1
ATOM 750 O O . SER A 1 97 ? -9.647 -5.888 6.672 1.00 92.75 97 SER A O 1
ATOM 752 N N . LEU A 1 98 ? -7.938 -4.474 6.402 1.00 92.75 98 LEU A N 1
ATOM 753 C CA . LEU A 1 98 ? -8.683 -3.535 5.561 1.00 92.75 98 LEU A CA 1
ATOM 754 C C . LEU A 1 98 ? -9.150 -4.183 4.252 1.00 92.75 98 LEU A C 1
ATOM 756 O O . LEU A 1 98 ? -10.333 -4.107 3.920 1.00 92.75 98 LEU A O 1
ATOM 760 N N . ILE A 1 99 ? -8.249 -4.862 3.535 1.00 90.75 99 ILE A N 1
ATOM 761 C CA . ILE A 1 99 ? -8.595 -5.562 2.287 1.00 90.75 99 ILE A CA 1
ATOM 762 C C . ILE A 1 99 ? -9.569 -6.712 2.581 1.00 90.75 99 ILE A C 1
ATOM 764 O O . ILE A 1 99 ? -10.590 -6.861 1.909 1.00 90.75 99 ILE A O 1
ATOM 768 N N . GLY A 1 100 ? -9.287 -7.490 3.625 1.00 93.75 100 GLY A N 1
ATOM 769 C CA . GLY A 1 100 ? -10.098 -8.612 4.075 1.00 93.75 100 GLY A CA 1
ATOM 770 C C . GLY A 1 100 ? -11.515 -8.195 4.455 1.00 93.75 100 GLY A C 1
ATOM 771 O O . GLY A 1 100 ? -12.454 -8.856 4.026 1.00 93.75 100 GLY A O 1
ATOM 772 N N . ILE A 1 101 ? -11.700 -7.085 5.178 1.00 95.56 101 ILE A N 1
ATOM 773 C CA . ILE A 1 101 ? -13.022 -6.541 5.532 1.00 95.56 101 ILE A CA 1
ATOM 774 C C . ILE A 1 101 ? -13.820 -6.224 4.269 1.00 95.56 101 ILE A C 1
ATOM 776 O O . ILE A 1 101 ? -14.978 -6.629 4.177 1.00 95.56 101 ILE A O 1
ATOM 780 N N . VAL A 1 102 ? -13.222 -5.545 3.287 1.00 95.75 102 VAL A N 1
ATOM 781 C CA . VAL A 1 102 ? -13.914 -5.185 2.039 1.00 95.75 102 VAL A CA 1
ATOM 782 C C . VAL A 1 102 ? -14.335 -6.438 1.267 1.00 95.75 102 VAL A C 1
ATOM 784 O O . VAL A 1 102 ? -15.512 -6.588 0.935 1.00 95.75 102 VAL A O 1
ATOM 787 N N . LEU A 1 103 ? -13.401 -7.366 1.032 1.00 95.50 103 LEU A N 1
ATOM 788 C CA . LEU A 1 103 ? -13.662 -8.593 0.272 1.00 95.50 103 LEU A CA 1
ATOM 789 C C . LEU A 1 103 ? -14.653 -9.521 0.988 1.00 95.50 103 LEU A C 1
ATOM 791 O O . LEU A 1 103 ? -15.577 -10.039 0.364 1.00 95.50 103 LEU A O 1
ATOM 795 N N . THR A 1 104 ? -14.504 -9.684 2.302 1.00 96.69 104 THR A N 1
ATOM 796 C CA . THR A 1 104 ? -15.407 -10.480 3.148 1.00 96.69 104 THR A CA 1
ATOM 797 C C . THR A 1 104 ? -16.804 -9.893 3.167 1.00 96.69 104 THR A C 1
ATOM 799 O O . THR A 1 104 ? -17.774 -10.629 3.041 1.00 96.69 104 THR A O 1
ATOM 802 N N . THR A 1 105 ? -16.926 -8.572 3.312 1.00 97.12 105 THR A N 1
ATOM 803 C CA . THR A 1 105 ? -18.233 -7.905 3.329 1.00 97.12 105 THR A CA 1
ATOM 804 C C . THR A 1 105 ? -18.943 -8.109 1.999 1.00 97.12 105 THR A C 1
ATOM 806 O O . THR A 1 105 ? -20.118 -8.464 1.981 1.00 97.12 105 THR A O 1
ATOM 809 N N . PHE A 1 106 ? -18.227 -7.949 0.884 1.00 97.25 106 PHE A N 1
ATOM 810 C CA . PHE A 1 106 ? -18.785 -8.207 -0.438 1.00 97.25 106 PHE A CA 1
ATOM 811 C C . PHE A 1 106 ? -19.242 -9.664 -0.589 1.00 97.25 106 PHE A C 1
ATOM 813 O O . PHE A 1 106 ? -20.407 -9.909 -0.908 1.00 97.25 106 PHE A O 1
ATOM 820 N N . LEU A 1 107 ? -18.361 -10.629 -0.300 1.00 96.81 107 LEU A N 1
ATOM 821 C CA . LEU A 1 107 ? -18.678 -12.054 -0.404 1.00 96.81 107 LEU A CA 1
ATOM 822 C C . LEU A 1 107 ? -19.842 -12.447 0.517 1.00 96.81 107 LEU A C 1
ATOM 824 O O . LEU A 1 107 ? -20.782 -13.099 0.070 1.00 96.81 107 LEU A O 1
ATOM 828 N N . GLY A 1 108 ? -19.823 -12.000 1.771 1.00 96.88 108 GLY A N 1
ATOM 829 C CA . GLY A 1 108 ? -20.848 -12.306 2.765 1.00 96.88 108 GLY A CA 1
ATOM 830 C C . GLY A 1 108 ? -22.208 -11.698 2.443 1.00 96.88 108 GLY A C 1
ATOM 831 O O . GLY A 1 108 ? -23.228 -12.354 2.643 1.00 96.88 108 GLY A O 1
ATOM 832 N N . ILE A 1 109 ? -22.254 -10.494 1.866 1.00 97.62 109 ILE A N 1
ATOM 833 C CA . ILE A 1 109 ? -23.506 -9.922 1.353 1.00 97.62 109 ILE A CA 1
ATOM 834 C C . ILE A 1 109 ? -24.038 -10.771 0.194 1.00 97.62 109 ILE A C 1
ATOM 836 O O . ILE A 1 109 ? -25.214 -11.134 0.201 1.00 97.62 109 ILE A O 1
ATOM 840 N N . VAL A 1 110 ? -23.190 -11.130 -0.777 1.00 97.25 110 VAL A N 1
ATOM 841 C CA . VAL A 1 110 ? -23.596 -11.949 -1.932 1.00 97.25 110 VAL A CA 1
ATOM 842 C C . VAL A 1 110 ? -24.126 -13.313 -1.480 1.00 97.25 110 VAL A C 1
ATOM 844 O O . VAL A 1 110 ? -25.226 -13.707 -1.870 1.00 97.25 110 VAL A O 1
ATOM 847 N N . VAL A 1 111 ? -23.388 -14.014 -0.617 1.00 97.12 111 VAL A N 1
ATOM 848 C CA . VAL A 1 111 ? -23.771 -15.329 -0.082 1.00 97.12 111 VAL A CA 1
ATOM 849 C C . VAL A 1 111 ? -25.013 -15.223 0.811 1.00 97.12 111 VAL A C 1
ATOM 851 O O . VAL A 1 111 ? -25.912 -16.061 0.723 1.00 97.12 111 VAL A O 1
ATOM 854 N N . GLY A 1 112 ? -25.117 -14.172 1.628 1.00 96.06 112 GLY A N 1
ATOM 855 C CA . GLY A 1 112 ? -26.273 -13.909 2.484 1.00 96.06 112 GLY A CA 1
ATOM 856 C C . GLY A 1 112 ? -27.557 -13.680 1.686 1.00 96.06 112 GLY A C 1
ATOM 857 O O . GLY A 1 112 ? -28.584 -14.297 1.978 1.00 96.06 112 GLY A O 1
ATOM 858 N N . ILE A 1 113 ? -27.495 -12.860 0.632 1.00 97.06 113 ILE A N 1
ATOM 859 C CA . ILE A 1 113 ? -28.615 -12.646 -0.296 1.00 97.06 113 ILE A CA 1
ATOM 860 C C . ILE A 1 113 ? -28.957 -13.949 -1.026 1.00 97.06 113 ILE A C 1
ATOM 862 O O . ILE A 1 113 ? -30.131 -14.307 -1.119 1.00 97.06 113 ILE A O 1
ATOM 866 N N . ALA A 1 114 ? -27.952 -14.692 -1.504 1.00 97.31 114 ALA A N 1
ATOM 867 C CA . ALA A 1 114 ? -28.152 -15.971 -2.181 1.00 97.31 114 ALA A CA 1
ATOM 868 C C . ALA A 1 114 ? -28.884 -16.987 -1.287 1.00 97.31 114 ALA A C 1
ATOM 870 O O . ALA A 1 114 ? -29.822 -17.644 -1.741 1.00 97.31 114 ALA A O 1
ATOM 871 N N . ARG A 1 115 ? -28.529 -17.066 0.001 1.00 96.50 115 ARG A N 1
ATOM 872 C CA . ARG A 1 115 ? -29.196 -17.932 0.984 1.00 96.50 115 ARG A CA 1
ATOM 873 C C . ARG A 1 115 ? -30.664 -17.558 1.205 1.00 96.50 115 ARG A C 1
ATOM 875 O O . ARG A 1 115 ? -31.492 -18.453 1.358 1.00 96.50 115 ARG A O 1
ATOM 882 N N . LEU A 1 116 ? -30.986 -16.265 1.214 1.00 96.62 116 LEU A N 1
ATOM 883 C CA . LEU A 1 116 ? -32.355 -15.754 1.371 1.00 96.62 116 LEU A CA 1
ATOM 884 C C . LEU A 1 116 ? -33.165 -15.759 0.064 1.00 96.62 116 LEU A C 1
ATOM 886 O O . LEU A 1 116 ? -34.336 -15.382 0.068 1.00 96.62 116 LEU A O 1
ATOM 890 N N . SER A 1 117 ? -32.566 -16.169 -1.055 1.00 96.69 117 SER A N 1
ATOM 891 C CA . SER A 1 117 ? -33.243 -16.209 -2.348 1.00 96.69 117 SER A CA 1
ATOM 892 C C . SER A 1 117 ? -34.411 -17.195 -2.344 1.00 96.69 117 SER A C 1
ATOM 894 O O . SER A 1 117 ? -34.288 -18.328 -1.882 1.00 96.69 117 SER A O 1
ATOM 896 N N . ASN A 1 118 ? -35.528 -16.799 -2.961 1.00 95.94 118 ASN A N 1
ATOM 897 C CA . ASN A 1 118 ? -36.669 -17.688 -3.202 1.00 95.94 118 ASN A CA 1
ATOM 898 C C . ASN A 1 118 ? -36.328 -18.842 -4.166 1.00 95.94 118 ASN A C 1
ATOM 900 O O . ASN A 1 118 ? -37.081 -19.811 -4.263 1.00 95.94 118 ASN A O 1
ATOM 904 N N . ASN A 1 119 ? -35.215 -18.750 -4.905 1.00 97.69 119 ASN A N 1
ATOM 905 C CA . ASN A 1 119 ? -34.752 -19.840 -5.752 1.00 97.69 119 ASN A CA 1
ATOM 906 C C . ASN A 1 119 ? -34.127 -20.944 -4.888 1.00 97.69 119 ASN A C 1
ATOM 908 O O . ASN A 1 119 ? -33.028 -20.784 -4.352 1.00 97.69 119 ASN A O 1
ATOM 912 N N . TRP A 1 120 ? -34.817 -22.085 -4.817 1.00 97.31 120 TRP A N 1
ATOM 913 C CA . TRP A 1 120 ? -34.402 -23.249 -4.035 1.00 97.31 120 TRP A CA 1
ATOM 914 C C . TRP A 1 120 ? -32.960 -23.686 -4.321 1.00 97.31 120 TRP A C 1
ATOM 916 O O . TRP A 1 120 ? -32.220 -23.965 -3.380 1.00 97.31 120 TRP A O 1
ATOM 926 N N . LEU A 1 121 ? -32.532 -23.703 -5.590 1.00 97.31 121 LEU A N 1
ATOM 927 C CA . LEU A 1 121 ? -31.192 -24.165 -5.960 1.00 97.31 121 LEU A CA 1
ATOM 928 C C . LEU A 1 121 ? -30.110 -23.236 -5.399 1.00 97.31 121 LEU A C 1
ATOM 930 O O . LEU A 1 121 ? -29.154 -23.701 -4.784 1.00 97.31 121 LEU A O 1
ATOM 934 N N . ILE A 1 122 ? -30.289 -21.923 -5.565 1.00 97.25 122 ILE A N 1
ATOM 935 C CA . ILE A 1 122 ? -29.335 -20.910 -5.093 1.00 97.25 122 ILE A CA 1
ATOM 936 C C . ILE A 1 122 ? -29.254 -20.931 -3.562 1.00 97.25 122 ILE A C 1
ATOM 938 O O . ILE A 1 122 ? -28.159 -21.011 -3.006 1.00 97.25 122 ILE A O 1
ATOM 942 N N . SER A 1 123 ? -30.406 -20.937 -2.883 1.00 97.38 123 SER A N 1
ATOM 943 C CA . SER A 1 123 ? -30.472 -20.982 -1.419 1.00 97.38 123 SER A CA 1
ATOM 944 C C . SER A 1 123 ? -29.826 -22.251 -0.854 1.00 97.38 123 SER A C 1
ATOM 946 O O . SER A 1 123 ? -29.116 -22.203 0.156 1.00 97.38 123 SER A O 1
ATOM 948 N N . ARG A 1 124 ? -29.999 -23.396 -1.530 1.00 97.62 124 ARG A N 1
ATOM 949 C CA . ARG A 1 124 ? -29.414 -24.668 -1.100 1.00 97.62 124 ARG A CA 1
ATOM 950 C C . ARG A 1 124 ? -27.906 -24.719 -1.323 1.00 97.62 124 ARG A C 1
ATOM 952 O O . ARG A 1 124 ? -27.201 -25.118 -0.402 1.00 97.62 124 ARG A O 1
ATOM 959 N N . ILE A 1 125 ? -27.410 -24.273 -2.481 1.00 97.75 125 ILE A N 1
ATOM 960 C CA . ILE A 1 125 ? -25.964 -24.185 -2.756 1.00 97.75 125 ILE A CA 1
ATOM 961 C C . ILE A 1 125 ? -25.287 -23.243 -1.756 1.00 97.75 125 ILE A C 1
ATOM 963 O O . ILE A 1 125 ? -24.272 -23.614 -1.173 1.00 97.75 125 ILE A O 1
ATOM 967 N N . ALA A 1 126 ? -25.868 -22.066 -1.502 1.00 97.19 126 ALA A N 1
ATOM 968 C CA . ALA A 1 126 ? -25.337 -21.119 -0.523 1.00 97.19 126 ALA A CA 1
ATOM 969 C C . ALA A 1 126 ? -25.302 -21.722 0.891 1.00 97.19 126 ALA A C 1
ATOM 971 O O . ALA A 1 126 ? -24.309 -21.580 1.597 1.00 97.19 126 ALA A O 1
ATOM 972 N N . THR A 1 127 ? -26.357 -22.442 1.289 1.00 96.44 127 THR A N 1
ATOM 973 C CA . THR A 1 127 ? -26.424 -23.124 2.592 1.00 96.44 127 THR A CA 1
ATOM 974 C C . THR A 1 127 ? -25.340 -24.196 2.722 1.00 96.44 127 THR A C 1
ATOM 976 O O . THR A 1 127 ? -24.638 -24.220 3.727 1.00 96.44 127 THR A O 1
ATOM 979 N N . VAL A 1 128 ? -25.156 -25.036 1.695 1.00 97.25 128 VAL A N 1
ATOM 980 C CA . VAL A 1 128 ? -24.106 -26.070 1.667 1.00 97.25 128 VAL A CA 1
ATOM 981 C C . VAL A 1 128 ? -22.716 -25.439 1.738 1.00 97.25 128 VAL A C 1
ATOM 983 O O . VAL A 1 128 ? -21.888 -25.893 2.519 1.00 97.25 128 VAL A O 1
ATOM 986 N N . TYR A 1 129 ? -22.464 -24.376 0.972 1.00 95.69 129 TYR A N 1
ATOM 987 C CA . TYR A 1 129 ? -21.207 -23.629 1.041 1.00 95.69 129 TYR A CA 1
ATOM 988 C C . TYR A 1 129 ? -20.934 -23.112 2.462 1.00 95.69 129 TYR A C 1
ATOM 990 O O . TYR A 1 129 ? -19.863 -23.381 3.004 1.00 95.69 129 TYR A O 1
ATOM 998 N N . ILE A 1 130 ? -21.911 -22.439 3.085 1.00 96.19 130 ILE A N 1
ATOM 999 C CA . ILE A 1 130 ? -21.762 -21.888 4.439 1.00 96.19 130 ILE A CA 1
ATOM 1000 C C . ILE A 1 130 ? -21.489 -22.995 5.458 1.00 96.19 130 ILE A C 1
ATOM 1002 O O . ILE A 1 130 ? -20.558 -22.892 6.254 1.00 96.19 130 ILE A O 1
ATOM 1006 N N . GLU A 1 131 ? -22.291 -24.061 5.440 1.00 96.25 131 GLU A N 1
ATOM 1007 C CA . GLU A 1 131 ? -22.135 -25.176 6.371 1.00 96.25 131 GLU A CA 1
ATOM 1008 C C . GLU A 1 131 ? -20.779 -25.863 6.194 1.00 96.25 131 GLU A C 1
ATOM 1010 O O . GLU A 1 131 ? -20.119 -26.151 7.187 1.00 96.25 131 GLU A O 1
ATOM 1015 N N . ILE A 1 132 ? -20.315 -26.093 4.964 1.00 96.31 132 ILE A N 1
ATOM 1016 C CA . ILE A 1 132 ? -19.005 -26.712 4.728 1.00 96.31 132 ILE A CA 1
ATOM 1017 C C . ILE A 1 132 ? -17.886 -25.815 5.260 1.00 96.31 132 ILE A C 1
ATOM 1019 O O . ILE A 1 132 ? -17.068 -26.268 6.057 1.00 96.31 132 ILE A O 1
ATOM 1023 N N . VAL A 1 133 ? -17.851 -24.547 4.850 1.00 95.62 133 VAL A N 1
ATOM 1024 C CA . VAL A 1 133 ? -16.737 -23.650 5.176 1.00 95.62 133 VAL A CA 1
ATOM 1025 C C . VAL A 1 133 ? -16.640 -23.390 6.679 1.00 95.62 133 VAL A C 1
ATOM 1027 O O . VAL A 1 133 ? -15.540 -23.438 7.225 1.00 95.62 133 VAL A O 1
ATOM 1030 N N . ARG A 1 134 ? -17.770 -23.211 7.375 1.00 94.12 134 ARG A N 1
ATOM 1031 C CA . ARG A 1 134 ? -17.783 -22.985 8.831 1.00 94.12 134 ARG A CA 1
ATOM 1032 C C . ARG A 1 134 ? -17.420 -24.212 9.663 1.00 94.12 134 ARG A C 1
ATOM 1034 O O . ARG A 1 134 ? -17.068 -24.061 10.830 1.00 94.12 134 ARG A O 1
ATOM 1041 N N . ASN A 1 135 ? -17.525 -25.413 9.096 1.00 96.06 135 ASN A N 1
ATOM 1042 C CA . ASN A 1 135 ? -17.181 -26.658 9.785 1.00 96.06 135 ASN A CA 1
ATOM 1043 C C . ASN A 1 135 ? -15.737 -27.118 9.518 1.00 96.06 135 ASN A C 1
ATOM 1045 O O . ASN A 1 135 ? -15.247 -28.009 10.214 1.00 96.06 135 ASN A O 1
ATOM 1049 N N . ILE A 1 136 ? -15.040 -26.537 8.537 1.00 96.19 136 ILE A N 1
ATOM 1050 C CA . ILE A 1 136 ? -13.631 -26.842 8.270 1.00 96.19 136 ILE A CA 1
ATOM 1051 C C . ILE A 1 136 ? -12.752 -25.908 9.120 1.00 96.19 136 ILE A C 1
ATOM 1053 O O . ILE A 1 136 ? -12.931 -24.691 9.060 1.00 96.19 136 ILE A O 1
ATOM 1057 N N . PRO A 1 137 ? -11.769 -26.428 9.885 1.00 96.19 137 PRO A N 1
ATOM 1058 C CA . PRO A 1 137 ? -10.827 -25.578 10.605 1.00 96.19 137 PRO A CA 1
ATOM 1059 C C . PRO A 1 137 ? -10.122 -24.611 9.649 1.00 96.19 137 PRO A C 1
ATOM 1061 O O . PRO A 1 137 ? -9.595 -25.045 8.624 1.00 96.19 137 PRO A O 1
ATOM 1064 N N . LEU A 1 138 ? -10.043 -23.324 10.010 1.00 94.06 138 LEU A N 1
ATOM 1065 C CA . LEU A 1 138 ? -9.422 -22.286 9.173 1.00 94.06 138 LEU A CA 1
ATOM 1066 C C . LEU A 1 138 ? -8.035 -22.709 8.670 1.00 94.06 138 LEU A C 1
ATOM 1068 O O . LEU A 1 138 ? -7.738 -22.560 7.492 1.00 94.06 138 LEU A O 1
ATOM 1072 N N . LEU A 1 139 ? -7.223 -23.318 9.540 1.00 95.38 139 LEU A N 1
ATOM 1073 C CA . LEU A 1 139 ? -5.894 -23.828 9.198 1.00 95.38 139 LEU A CA 1
ATOM 1074 C C . LEU A 1 139 ? -5.913 -24.778 7.984 1.00 95.38 139 LEU A C 1
ATOM 1076 O O . LEU A 1 139 ? -5.051 -24.686 7.116 1.00 95.38 139 LEU A O 1
ATOM 1080 N N . VAL A 1 140 ? -6.906 -25.670 7.900 1.00 96.06 140 VAL A N 1
ATOM 1081 C CA . VAL A 1 140 ? -7.049 -26.616 6.782 1.00 96.06 140 VAL A CA 1
ATOM 1082 C C . VAL A 1 140 ? -7.379 -25.871 5.492 1.00 96.06 140 VAL A C 1
ATOM 1084 O O . VAL A 1 140 ? -6.807 -26.191 4.454 1.00 96.06 140 VAL A O 1
ATOM 1087 N N . ILE A 1 141 ? -8.242 -24.850 5.553 1.00 95.31 141 ILE A N 1
ATOM 1088 C CA . ILE A 1 141 ? -8.546 -23.994 4.398 1.00 95.31 141 ILE A CA 1
ATOM 1089 C C . ILE A 1 141 ? -7.283 -23.263 3.942 1.00 95.31 141 ILE A C 1
ATOM 1091 O O . ILE A 1 141 ? -6.975 -23.290 2.756 1.00 95.31 141 ILE A O 1
ATOM 1095 N N . LEU A 1 142 ? -6.521 -22.668 4.865 1.00 94.12 142 LEU A N 1
ATOM 1096 C CA . LEU A 1 142 ? -5.275 -21.965 4.542 1.00 94.12 142 LEU A CA 1
ATOM 1097 C C . LEU A 1 142 ? -4.286 -22.877 3.810 1.00 94.12 142 LEU A C 1
ATOM 1099 O O . LEU A 1 142 ? -3.810 -22.532 2.728 1.00 94.12 142 LEU A O 1
ATOM 1103 N N . PHE A 1 143 ? -4.029 -24.069 4.355 1.00 95.25 143 PHE A N 1
ATOM 1104 C CA . PHE A 1 143 ? -3.138 -25.038 3.720 1.00 95.25 143 PHE A CA 1
ATOM 1105 C C . PHE A 1 143 ? -3.676 -25.556 2.389 1.00 95.25 143 PHE A C 1
ATOM 1107 O O . PHE A 1 143 ? -2.898 -25.749 1.457 1.00 95.25 143 PHE A O 1
ATOM 1114 N N . PHE A 1 144 ? -4.988 -25.763 2.275 1.00 95.69 144 PHE A N 1
ATOM 1115 C CA . PHE A 1 144 ? -5.607 -26.163 1.018 1.00 95.69 144 PHE A CA 1
ATOM 1116 C C . PHE A 1 144 ? -5.412 -25.092 -0.059 1.00 95.69 144 PHE A C 1
ATOM 1118 O O . PHE A 1 144 ? -4.946 -25.410 -1.150 1.00 95.69 144 PHE A O 1
ATOM 1125 N N . ILE A 1 145 ? -5.695 -23.821 0.243 1.00 95.75 145 ILE A N 1
ATOM 1126 C CA . ILE A 1 145 ? -5.488 -22.729 -0.714 1.00 95.75 145 ILE A CA 1
ATOM 1127 C C . ILE A 1 145 ? -4.006 -22.623 -1.089 1.00 95.75 145 ILE A C 1
ATOM 1129 O O . ILE A 1 145 ? -3.688 -22.550 -2.271 1.00 95.75 145 ILE A O 1
ATOM 1133 N N . TYR A 1 146 ? -3.092 -22.698 -0.124 1.00 95.25 146 TYR A N 1
ATOM 1134 C CA . TYR A 1 146 ? -1.658 -22.641 -0.400 1.00 95.25 146 TYR A CA 1
ATOM 1135 C C . TYR A 1 146 ? -1.182 -23.791 -1.308 1.00 95.25 146 TYR A C 1
ATOM 1137 O O . TYR A 1 146 ? -0.712 -23.558 -2.422 1.00 95.25 146 TYR A O 1
ATOM 1145 N N . PHE A 1 147 ? -1.347 -25.044 -0.871 1.00 96.12 147 PHE A N 1
ATOM 1146 C CA . PHE A 1 147 ? -0.771 -26.208 -1.552 1.00 96.12 147 PHE A CA 1
ATOM 1147 C C . PHE A 1 147 ? -1.563 -26.672 -2.777 1.00 96.12 147 PHE A C 1
ATOM 1149 O O . PHE A 1 147 ? -0.964 -27.141 -3.747 1.00 96.12 147 PHE A O 1
ATOM 1156 N N . ALA A 1 148 ? -2.896 -26.608 -2.729 1.00 95.88 148 ALA A N 1
ATOM 1157 C CA . ALA A 1 148 ? -3.755 -27.164 -3.773 1.00 95.88 148 ALA A CA 1
ATOM 1158 C C . ALA A 1 148 ? -4.201 -26.125 -4.806 1.00 95.88 148 ALA A C 1
ATOM 1160 O O . ALA A 1 148 ? -4.520 -26.512 -5.928 1.00 95.88 148 ALA A O 1
ATOM 1161 N N . VAL A 1 149 ? -4.214 -24.834 -4.452 1.00 94.69 149 VAL A N 1
ATOM 1162 C CA . VAL A 1 149 ? -4.615 -23.758 -5.369 1.00 94.69 149 VAL A CA 1
ATOM 1163 C C . VAL A 1 149 ? -3.396 -22.970 -5.837 1.00 94.69 149 VAL A C 1
ATOM 1165 O O . VAL A 1 149 ? -3.044 -23.068 -7.008 1.00 94.69 149 VAL A O 1
ATOM 1168 N N . ILE A 1 150 ? -2.713 -22.242 -4.948 1.00 94.56 150 ILE A N 1
ATOM 1169 C CA . ILE A 1 150 ? -1.662 -21.294 -5.345 1.00 94.56 150 ILE A CA 1
ATOM 1170 C C . ILE A 1 150 ? -0.442 -22.005 -5.937 1.00 94.56 150 ILE A C 1
ATOM 1172 O O . ILE A 1 150 ? -0.041 -21.694 -7.053 1.00 94.56 150 ILE A O 1
ATOM 1176 N N . LEU A 1 151 ? 0.114 -23.018 -5.265 1.00 94.19 151 LEU A N 1
ATOM 1177 C CA . LEU A 1 151 ? 1.290 -23.737 -5.781 1.00 94.19 151 LEU A CA 1
ATOM 1178 C C . LEU A 1 151 ? 1.009 -24.591 -7.031 1.00 94.19 151 LEU A C 1
ATOM 1180 O O . LEU A 1 151 ? 1.943 -25.095 -7.655 1.00 94.19 151 LEU A O 1
ATOM 1184 N N . LYS A 1 152 ? -0.266 -24.781 -7.393 1.00 95.06 152 LYS A N 1
ATOM 1185 C CA . LYS A 1 152 ? -0.686 -25.473 -8.621 1.00 95.06 152 LYS A CA 1
ATOM 1186 C C . LYS A 1 152 ? -0.929 -24.535 -9.798 1.00 95.06 152 LYS A C 1
ATOM 1188 O O . LYS A 1 152 ? -1.148 -25.026 -10.904 1.00 95.06 152 LYS A O 1
ATOM 1193 N N . LEU A 1 153 ? -0.878 -23.222 -9.579 1.00 94.06 153 LEU A N 1
ATOM 1194 C CA . LEU A 1 153 ? -0.889 -22.245 -10.661 1.00 94.06 153 LEU A CA 1
ATOM 1195 C C . LEU A 1 153 ? 0.335 -22.437 -11.578 1.00 94.06 153 LEU A C 1
ATOM 1197 O O . LEU A 1 153 ? 1.345 -23.008 -11.153 1.00 94.06 153 LEU A O 1
ATOM 1201 N N . PRO A 1 154 ? 0.262 -21.981 -12.840 1.00 92.75 154 PRO A N 1
ATOM 1202 C CA . PRO A 1 154 ? 1.396 -22.046 -13.752 1.00 92.75 154 PRO A CA 1
ATOM 1203 C C . PRO A 1 154 ? 2.598 -21.242 -13.241 1.00 92.75 154 PRO A C 1
ATOM 1205 O O . PRO A 1 154 ? 2.500 -20.414 -12.329 1.00 92.75 154 PRO A O 1
ATOM 1208 N N . GLY A 1 155 ? 3.759 -21.508 -13.842 1.00 90.50 155 GLY A N 1
ATOM 1209 C CA . GLY A 1 155 ? 4.964 -20.723 -13.597 1.00 90.50 155 GLY A CA 1
ATOM 1210 C C . GLY A 1 155 ? 4.804 -19.270 -14.050 1.00 90.50 155 GLY A C 1
ATOM 1211 O O . GLY A 1 155 ? 3.873 -18.922 -14.768 1.00 90.50 155 GLY A O 1
ATOM 1212 N N . VAL A 1 156 ? 5.751 -18.418 -13.657 1.00 86.62 156 VAL A N 1
ATOM 1213 C CA . VAL A 1 156 ? 5.685 -16.966 -13.903 1.00 86.62 156 VAL A CA 1
ATOM 1214 C C . VAL A 1 156 ? 5.550 -16.601 -15.388 1.00 86.62 156 VAL A C 1
ATOM 1216 O O . VAL A 1 156 ? 4.840 -15.654 -15.714 1.00 86.62 156 VAL A O 1
ATOM 1219 N N . ARG A 1 157 ? 6.176 -17.370 -16.285 1.00 83.50 157 ARG A N 1
ATOM 1220 C CA . ARG A 1 157 ? 6.106 -17.151 -17.740 1.00 83.50 157 ARG A CA 1
ATOM 1221 C C . ARG A 1 157 ? 4.695 -17.296 -18.304 1.00 83.50 157 ARG A C 1
ATOM 1223 O O . ARG A 1 157 ? 4.282 -16.485 -19.117 1.00 83.50 157 ARG A O 1
ATOM 1230 N N . ASP A 1 158 ? 3.950 -18.276 -17.805 1.00 86.44 158 ASP A N 1
ATOM 1231 C CA . ASP A 1 158 ? 2.586 -18.579 -18.247 1.00 86.44 158 ASP A CA 1
ATOM 1232 C C . ASP A 1 158 ? 1.557 -18.045 -17.233 1.00 86.44 158 ASP A C 1
ATOM 1234 O O . ASP A 1 158 ? 0.541 -18.687 -16.958 1.00 86.44 158 ASP A O 1
ATOM 1238 N N . SER A 1 159 ? 1.851 -16.893 -16.609 1.00 87.38 159 SER A N 1
ATOM 1239 C CA . SER A 1 159 ? 0.996 -16.297 -15.575 1.00 87.38 159 SER A CA 1
ATOM 1240 C C . SER A 1 159 ? -0.427 -16.085 -16.092 1.00 87.38 159 SER A C 1
ATOM 1242 O O . SER A 1 159 ? -0.642 -15.503 -17.154 1.00 87.38 159 SER A O 1
ATOM 1244 N N . VAL A 1 160 ? -1.421 -16.496 -15.304 1.00 89.12 160 VAL A N 1
ATOM 1245 C CA . VAL A 1 160 ? -2.829 -16.326 -15.673 1.00 89.12 160 VAL A CA 1
ATOM 1246 C C . VAL A 1 160 ? -3.256 -14.895 -15.385 1.00 89.12 160 VAL A C 1
ATOM 1248 O O . VAL A 1 160 ? -3.182 -14.440 -14.243 1.00 89.12 160 VAL A O 1
ATOM 1251 N N . GLN A 1 161 ? -3.757 -14.202 -16.405 1.00 90.19 161 GLN A N 1
ATOM 1252 C CA . GLN A 1 161 ? -4.364 -12.887 -16.243 1.00 90.19 161 GLN A CA 1
ATOM 1253 C C . GLN A 1 161 ? -5.825 -13.015 -15.789 1.00 90.19 161 GLN A C 1
ATOM 1255 O O . GLN A 1 161 ? -6.639 -13.695 -16.418 1.00 90.19 161 GLN A O 1
ATOM 1260 N N . PHE A 1 162 ? -6.188 -12.342 -14.699 1.00 87.62 162 PHE A N 1
ATOM 1261 C CA . PHE A 1 162 ? -7.544 -12.402 -14.158 1.00 87.62 162 PHE A CA 1
ATOM 1262 C C . PHE A 1 162 ? -8.488 -11.438 -14.886 1.00 87.62 162 PHE A C 1
ATOM 1264 O O . PHE A 1 162 ? -8.360 -10.225 -14.753 1.00 87.62 162 PHE A O 1
ATOM 1271 N N . LEU A 1 163 ? -9.468 -11.971 -15.627 1.00 85.88 163 LEU A N 1
ATOM 1272 C CA . LEU A 1 163 ? -10.534 -11.200 -16.298 1.00 85.88 163 LEU A CA 1
ATOM 1273 C C . LEU A 1 163 ? -10.033 -10.058 -17.211 1.00 85.88 163 LEU A C 1
ATOM 1275 O O . LEU A 1 163 ? -10.715 -9.047 -17.366 1.00 85.88 163 LEU A O 1
ATOM 1279 N N . GLY A 1 164 ? -8.834 -10.186 -17.791 1.00 81.12 164 GLY A N 1
ATOM 1280 C CA . GLY A 1 164 ? -8.215 -9.120 -18.593 1.00 81.12 164 GLY A CA 1
ATOM 1281 C C . GLY A 1 164 ? -7.793 -7.883 -17.784 1.00 81.12 164 GLY A C 1
ATOM 1282 O O . GLY A 1 164 ? -7.387 -6.876 -18.357 1.00 81.12 164 GLY A O 1
ATOM 1283 N N . LEU A 1 165 ? -7.873 -7.940 -16.453 1.00 86.56 165 LEU A N 1
ATOM 1284 C CA . LEU A 1 165 ? -7.361 -6.906 -15.560 1.00 86.56 165 LEU A CA 1
ATOM 1285 C C . LEU A 1 165 ? -5.844 -7.076 -15.386 1.00 86.56 165 LEU A C 1
ATOM 1287 O O . LEU A 1 165 ? -5.330 -8.178 -15.585 1.00 86.56 165 LEU A O 1
ATOM 1291 N N . PRO A 1 166 ? -5.101 -6.024 -14.996 1.00 85.19 166 PRO A N 1
ATOM 1292 C CA . PRO A 1 166 ? -3.673 -6.109 -14.674 1.00 85.19 166 PRO A CA 1
ATOM 1293 C C . PRO A 1 166 ? -3.450 -6.820 -13.325 1.00 85.19 166 PRO A C 1
ATOM 1295 O O . PRO A 1 166 ? -2.905 -6.253 -12.384 1.00 85.19 166 PRO A O 1
ATOM 1298 N N . VAL A 1 167 ? -3.946 -8.051 -13.214 1.00 91.38 167 VAL A N 1
ATOM 1299 C CA . VAL A 1 167 ? -3.846 -8.939 -12.057 1.00 91.38 167 VAL A CA 1
ATOM 1300 C C . VAL A 1 167 ? -3.356 -10.285 -12.568 1.00 91.38 167 VAL A C 1
ATOM 1302 O O . VAL A 1 167 ? -4.035 -10.926 -13.372 1.00 91.38 167 VAL A O 1
ATOM 1305 N N . TYR A 1 168 ? -2.191 -10.707 -12.092 1.00 91.50 168 TYR A N 1
ATOM 1306 C CA . TYR A 1 168 ? -1.515 -11.910 -12.562 1.00 91.50 168 TYR A CA 1
ATOM 1307 C C . TYR A 1 168 ? -1.401 -12.930 -11.437 1.00 91.50 168 TYR A C 1
ATOM 1309 O O . TYR A 1 168 ? -0.994 -12.599 -10.323 1.00 91.50 168 TYR A O 1
ATOM 1317 N N . LEU A 1 169 ? -1.759 -14.172 -11.744 1.00 93.19 169 LEU A N 1
ATOM 1318 C CA . LEU A 1 169 ? -1.725 -15.299 -10.824 1.00 93.19 169 LEU A CA 1
ATOM 1319 C C . LEU A 1 169 ? -0.713 -16.328 -11.324 1.00 93.19 169 LEU A C 1
ATOM 1321 O O . LEU A 1 169 ? -0.804 -16.796 -12.460 1.00 93.19 169 LEU A O 1
ATOM 1325 N N . ASN A 1 170 ? 0.225 -16.707 -10.462 1.00 92.88 170 ASN A N 1
ATOM 1326 C CA . ASN A 1 170 ? 1.205 -17.751 -10.735 1.00 92.88 170 ASN A CA 1
ATOM 1327 C C . ASN A 1 170 ? 1.597 -18.488 -9.446 1.00 92.88 170 ASN A C 1
ATOM 1329 O O . ASN A 1 170 ? 1.154 -18.156 -8.347 1.00 92.88 170 ASN A O 1
ATOM 1333 N N . ASN A 1 171 ? 2.446 -19.504 -9.571 1.00 92.50 171 ASN A N 1
ATOM 1334 C CA . ASN A 1 171 ? 2.927 -20.281 -8.428 1.00 92.50 171 ASN A CA 1
ATOM 1335 C C . ASN A 1 171 ? 3.822 -19.503 -7.444 1.00 92.50 171 ASN A C 1
ATOM 1337 O O . ASN A 1 171 ? 4.135 -20.030 -6.378 1.00 92.50 171 ASN A O 1
ATOM 1341 N N . ARG A 1 172 ? 4.228 -18.270 -7.775 1.00 89.94 172 ARG A N 1
ATOM 1342 C CA . ARG A 1 172 ? 4.921 -17.338 -6.872 1.00 89.94 172 ARG A CA 1
ATOM 1343 C C . ARG A 1 172 ? 3.976 -16.334 -6.208 1.00 89.94 172 ARG A C 1
ATOM 1345 O O . ARG A 1 172 ? 4.448 -15.455 -5.498 1.00 89.94 172 ARG A O 1
ATOM 1352 N N . GLY A 1 173 ? 2.665 -16.481 -6.395 1.00 90.62 173 GLY A N 1
ATOM 1353 C CA . GLY A 1 173 ? 1.648 -15.708 -5.696 1.00 90.62 173 GLY A CA 1
ATOM 1354 C C . GLY A 1 173 ? 0.782 -14.886 -6.641 1.00 90.62 173 GLY A C 1
ATOM 1355 O O . GLY A 1 173 ? 0.443 -15.316 -7.746 1.00 90.62 173 GLY A O 1
ATOM 1356 N N . ILE A 1 174 ? 0.365 -13.709 -6.176 1.00 91.81 174 ILE A N 1
ATOM 1357 C CA . ILE A 1 174 ? -0.570 -12.846 -6.905 1.00 91.81 174 ILE A CA 1
ATOM 1358 C C . ILE A 1 174 ? 0.040 -11.456 -7.037 1.00 91.81 174 ILE A C 1
ATOM 1360 O O . ILE A 1 174 ? 0.317 -10.803 -6.035 1.00 91.81 174 ILE A O 1
ATOM 1364 N N . ALA A 1 175 ? 0.208 -10.982 -8.267 1.00 90.75 175 ALA A N 1
ATOM 1365 C CA . ALA A 1 175 ? 0.594 -9.605 -8.538 1.00 90.75 175 ALA A CA 1
ATOM 1366 C C . ALA A 1 175 ? -0.654 -8.777 -8.863 1.00 90.75 175 ALA A C 1
ATOM 1368 O O . ALA A 1 175 ? -1.396 -9.099 -9.792 1.00 90.75 175 ALA A O 1
ATOM 1369 N N . ILE A 1 176 ? -0.885 -7.713 -8.097 1.00 90.62 176 ILE A N 1
ATOM 1370 C CA . ILE A 1 176 ? -2.020 -6.795 -8.244 1.00 90.62 176 ILE A CA 1
ATOM 1371 C C . ILE A 1 176 ? -1.534 -5.356 -8.433 1.00 90.62 176 ILE A C 1
ATOM 1373 O O . ILE A 1 176 ? -0.408 -5.035 -8.052 1.00 90.62 176 ILE A O 1
ATOM 1377 N N . PRO A 1 177 ? -2.363 -4.446 -8.965 1.00 88.88 177 PRO A N 1
ATOM 1378 C CA . PRO A 1 177 ? -2.008 -3.039 -9.014 1.00 88.88 177 PRO A CA 1
ATOM 1379 C C . PRO A 1 177 ? -1.829 -2.457 -7.610 1.00 88.88 177 PRO A C 1
ATOM 1381 O O . PRO A 1 177 ? -2.684 -2.616 -6.738 1.00 88.88 177 PRO A O 1
ATOM 1384 N N . GLY A 1 178 ? -0.707 -1.778 -7.406 1.00 86.56 17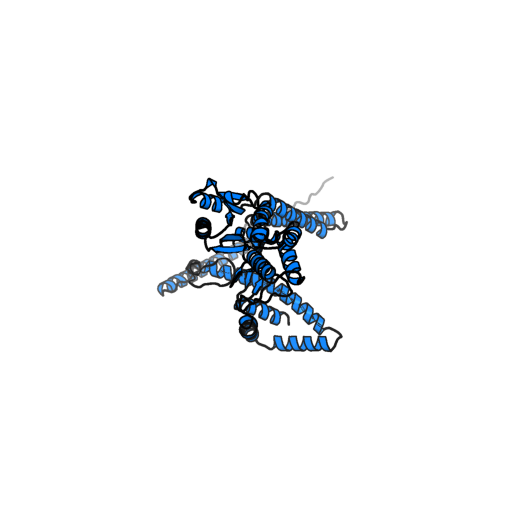8 GLY A N 1
ATOM 1385 C CA . GLY A 1 178 ? -0.360 -1.075 -6.180 1.00 86.56 178 GLY A CA 1
ATOM 1386 C C . GLY A 1 178 ? -0.617 0.421 -6.269 1.00 86.56 178 GLY A C 1
ATOM 1387 O O . GLY A 1 178 ? -0.673 0.990 -7.358 1.00 86.56 178 GLY A O 1
ATOM 1388 N N . ILE A 1 179 ? -0.714 1.074 -5.113 1.00 85.25 179 ILE A N 1
ATOM 1389 C CA . ILE A 1 179 ? -0.648 2.533 -5.005 1.00 85.25 179 ILE A CA 1
ATOM 1390 C C . ILE A 1 179 ? 0.634 2.872 -4.250 1.00 85.25 179 ILE A C 1
ATOM 1392 O O . ILE A 1 179 ? 0.792 2.458 -3.100 1.00 85.25 179 ILE A O 1
ATOM 1396 N N . THR A 1 180 ? 1.520 3.636 -4.884 1.00 83.25 180 THR A N 1
ATOM 1397 C CA . THR A 1 180 ? 2.791 4.063 -4.295 1.00 83.25 180 THR A CA 1
ATOM 1398 C C . THR A 1 180 ? 2.734 5.562 -3.984 1.00 83.25 180 THR A C 1
ATOM 1400 O O . THR A 1 180 ? 2.422 6.358 -4.879 1.00 83.25 180 THR A O 1
ATOM 1403 N N . PRO A 1 181 ? 2.992 5.977 -2.729 1.00 85.81 181 PRO A N 1
ATOM 1404 C CA . PRO A 1 181 ? 3.067 7.387 -2.372 1.00 85.81 181 PRO A CA 1
ATOM 1405 C C . PRO A 1 181 ? 4.329 8.033 -2.950 1.00 85.81 181 PRO A C 1
ATOM 1407 O O . PRO A 1 181 ? 5.403 7.434 -2.940 1.00 85.81 181 PRO A O 1
ATOM 1410 N N . THR A 1 182 ? 4.201 9.266 -3.439 1.00 85.06 182 THR A N 1
ATOM 1411 C CA . THR A 1 182 ? 5.320 10.054 -3.979 1.00 85.06 182 THR A CA 1
ATOM 1412 C C . THR A 1 182 ? 5.731 11.168 -3.016 1.00 85.06 182 THR A C 1
ATOM 1414 O O . THR A 1 182 ? 5.120 11.352 -1.962 1.00 85.06 182 THR A O 1
ATOM 1417 N N . THR A 1 183 ? 6.738 11.966 -3.378 1.00 84.75 183 THR A N 1
ATOM 1418 C CA . THR A 1 183 ? 7.192 13.128 -2.592 1.00 84.75 183 THR A CA 1
ATOM 1419 C C . THR A 1 183 ? 6.065 14.127 -2.296 1.00 84.75 183 THR A C 1
ATOM 1421 O O . THR A 1 183 ? 6.063 14.771 -1.250 1.00 84.75 183 THR A O 1
ATOM 1424 N N . GLY A 1 184 ? 5.058 14.224 -3.174 1.00 87.62 184 GLY A N 1
ATOM 1425 C CA . GLY A 1 184 ? 3.885 15.080 -2.973 1.00 87.62 184 GLY A CA 1
ATOM 1426 C C . GLY A 1 184 ? 2.885 14.556 -1.936 1.00 87.62 184 GLY A C 1
ATOM 1427 O O . GLY A 1 184 ? 2.046 15.322 -1.454 1.00 87.62 184 GLY A O 1
ATOM 1428 N N . PHE A 1 185 ? 2.964 13.275 -1.561 1.00 90.88 185 PHE A N 1
ATOM 1429 C CA . PHE A 1 185 ? 1.989 12.622 -0.688 1.00 90.88 185 PHE A CA 1
ATOM 1430 C C . PHE A 1 185 ? 1.833 13.283 0.692 1.00 90.88 185 PHE A C 1
ATOM 1432 O O . PHE A 1 185 ? 0.692 13.542 1.079 1.00 90.88 185 PHE A O 1
ATOM 1439 N N . PRO A 1 186 ? 2.903 13.625 1.442 1.00 92.12 186 PRO A N 1
ATOM 1440 C CA . PRO A 1 186 ? 2.753 14.243 2.762 1.00 92.12 186 PRO A CA 1
ATOM 1441 C C . PRO A 1 186 ? 2.088 15.622 2.702 1.00 92.12 186 PRO A C 1
ATOM 1443 O O . PRO A 1 186 ? 1.282 15.967 3.566 1.00 92.12 186 PRO A O 1
ATOM 1446 N N . ILE A 1 187 ? 2.380 16.404 1.658 1.00 92.19 187 ILE A N 1
ATOM 1447 C CA . ILE A 1 187 ? 1.747 17.710 1.449 1.00 92.19 187 ILE A CA 1
ATOM 1448 C C . ILE A 1 187 ? 0.269 17.518 1.111 1.00 92.19 187 ILE A C 1
ATOM 1450 O O . ILE A 1 187 ? -0.587 18.189 1.684 1.00 92.19 187 ILE A O 1
ATOM 1454 N N . TRP A 1 188 ? -0.058 16.557 0.246 1.00 94.75 188 TRP A N 1
ATOM 1455 C CA . TRP A 1 188 ? -1.446 16.224 -0.066 1.00 94.75 188 TRP A CA 1
ATOM 1456 C C . TRP A 1 188 ? -2.219 15.753 1.176 1.00 94.75 188 TRP A C 1
ATOM 1458 O O . TRP A 1 188 ? -3.356 16.173 1.396 1.00 94.75 188 TRP A O 1
ATOM 1468 N N . LEU A 1 189 ? -1.580 14.975 2.053 1.00 95.12 189 LEU A N 1
ATOM 1469 C CA . LEU A 1 189 ? -2.144 14.567 3.339 1.00 95.12 189 LEU A CA 1
ATOM 1470 C C . LEU A 1 189 ? -2.447 15.772 4.246 1.00 95.12 189 LEU A C 1
ATOM 1472 O O . LEU A 1 189 ? -3.490 15.799 4.900 1.00 95.12 189 LEU A O 1
ATOM 1476 N N . ALA A 1 190 ? -1.597 16.803 4.250 1.00 95.56 190 ALA A N 1
ATOM 1477 C CA . ALA A 1 190 ? -1.869 18.041 4.980 1.00 95.56 190 ALA A CA 1
ATOM 1478 C C . ALA A 1 190 ? -3.120 18.768 4.447 1.00 95.56 190 ALA A C 1
ATOM 1480 O O . ALA A 1 190 ? -3.922 19.262 5.242 1.00 95.56 190 ALA A O 1
ATOM 1481 N N . PHE A 1 191 ? -3.349 18.771 3.126 1.00 96.62 191 PHE A N 1
ATOM 1482 C CA . PHE A 1 191 ? -4.597 19.278 2.536 1.00 96.62 191 PHE A CA 1
ATOM 1483 C C . PHE A 1 191 ? -5.815 18.445 2.950 1.00 96.62 191 PHE A C 1
ATOM 1485 O O . PHE A 1 191 ? -6.858 19.018 3.259 1.00 96.62 191 PHE A O 1
ATOM 1492 N N . ILE A 1 192 ? -5.699 17.116 3.019 1.00 96.88 192 ILE A N 1
ATOM 1493 C CA . ILE A 1 192 ? -6.775 16.247 3.526 1.00 96.88 192 ILE A CA 1
ATOM 1494 C C . ILE A 1 192 ? -7.126 16.623 4.971 1.00 96.88 192 ILE A C 1
ATOM 1496 O O . ILE A 1 192 ? -8.298 16.838 5.282 1.00 96.88 192 ILE A O 1
ATOM 1500 N N . ILE A 1 193 ? -6.125 16.764 5.845 1.00 97.44 193 ILE A N 1
ATOM 1501 C CA . ILE A 1 193 ? -6.322 17.157 7.249 1.00 97.44 193 ILE A CA 1
ATOM 1502 C C . ILE A 1 193 ? -6.970 18.545 7.337 1.00 97.44 193 ILE A C 1
ATOM 1504 O O . ILE A 1 193 ? -7.941 18.726 8.073 1.00 97.44 193 ILE A O 1
ATOM 1508 N N . LEU A 1 194 ? -6.493 19.513 6.549 1.00 97.75 194 LEU A N 1
ATOM 1509 C CA . LEU A 1 194 ? -7.079 20.851 6.472 1.00 97.75 194 LEU A CA 1
ATOM 1510 C C . LEU A 1 194 ? -8.542 20.807 6.008 1.00 97.75 194 LEU A C 1
ATOM 1512 O O . LEU A 1 194 ? -9.388 21.493 6.580 1.00 97.75 194 LEU A O 1
ATOM 1516 N N . GLY A 1 195 ? -8.854 19.977 5.012 1.00 97.31 195 GLY A N 1
ATOM 1517 C CA . GLY A 1 195 ? -10.211 19.761 4.521 1.00 97.31 195 GLY A CA 1
ATOM 1518 C C . GLY A 1 195 ? -11.129 19.183 5.598 1.00 97.31 195 GLY A C 1
ATOM 1519 O O . GLY A 1 195 ? -12.260 19.640 5.741 1.00 97.31 195 GLY A O 1
ATOM 1520 N N . VAL A 1 196 ? -10.641 18.226 6.394 1.00 97.62 196 VAL A N 1
ATOM 1521 C CA . VAL A 1 196 ? -11.383 17.642 7.524 1.00 97.62 196 VAL A CA 1
ATOM 1522 C C . VAL A 1 196 ? -11.635 18.684 8.616 1.00 97.62 196 VAL A C 1
ATOM 1524 O O . VAL A 1 196 ? -12.755 18.788 9.119 1.00 97.62 196 VAL A O 1
ATOM 1527 N N . ILE A 1 197 ? -10.630 19.497 8.957 1.00 97.81 197 ILE A N 1
ATOM 1528 C CA . ILE A 1 197 ? -10.777 20.597 9.921 1.00 97.81 197 ILE A CA 1
ATOM 1529 C C . ILE A 1 197 ? -11.815 21.605 9.415 1.00 97.81 197 ILE A C 1
ATOM 1531 O O . ILE A 1 197 ? -12.733 21.960 10.154 1.00 97.81 197 ILE A O 1
ATOM 1535 N N . LEU A 1 198 ? -11.725 22.025 8.150 1.00 97.25 198 LEU A N 1
ATOM 1536 C CA . LEU A 1 198 ? -12.682 22.950 7.541 1.00 97.25 198 LEU A CA 1
ATOM 1537 C C . LEU A 1 198 ? -14.103 22.370 7.538 1.00 97.25 198 LEU A C 1
ATOM 1539 O O . LEU A 1 198 ? -15.048 23.066 7.908 1.00 97.25 198 LEU A O 1
ATOM 1543 N N . ALA A 1 199 ? -14.257 21.094 7.183 1.00 96.88 199 ALA A N 1
ATOM 1544 C CA . ALA A 1 199 ? -15.534 20.391 7.214 1.00 96.88 199 ALA A CA 1
ATOM 1545 C C . ALA A 1 199 ? -16.128 20.349 8.633 1.00 96.88 199 ALA A C 1
ATOM 1547 O O . ALA A 1 199 ? -17.308 20.656 8.806 1.00 96.88 199 ALA A O 1
ATOM 1548 N N . MET A 1 200 ? -15.318 20.058 9.658 1.00 96.94 200 MET A N 1
ATOM 1549 C CA . MET A 1 200 ? -15.747 20.085 11.063 1.00 96.94 200 MET A CA 1
ATOM 1550 C C . MET A 1 200 ? -16.140 21.490 11.536 1.00 96.94 200 MET A C 1
ATOM 1552 O O . MET A 1 200 ? -17.140 21.650 12.242 1.00 96.94 200 MET A O 1
ATOM 1556 N N . VAL A 1 201 ? -15.396 22.522 11.133 1.00 97.25 201 VAL A N 1
ATOM 1557 C CA . VAL A 1 201 ? -15.713 23.921 11.456 1.00 97.25 201 VAL A CA 1
ATOM 1558 C C . VAL A 1 201 ? -17.039 24.330 10.815 1.00 97.25 201 VAL A C 1
ATOM 1560 O O . VAL A 1 201 ? -17.922 24.832 11.511 1.00 97.25 201 VAL A O 1
ATOM 1563 N N . LEU A 1 202 ? -17.227 24.062 9.519 1.00 96.31 202 LEU A N 1
ATOM 1564 C CA . LEU A 1 202 ? -18.472 24.361 8.803 1.00 96.31 202 LEU A CA 1
ATOM 1565 C C . LEU A 1 202 ? -19.663 23.579 9.357 1.00 96.31 202 LEU A C 1
ATOM 1567 O O . LEU A 1 202 ? -20.760 24.132 9.463 1.00 96.31 202 LEU A O 1
ATOM 1571 N N . TRP A 1 203 ? -19.456 22.318 9.740 1.00 96.94 203 TRP A N 1
ATOM 1572 C CA . TRP A 1 203 ? -20.467 21.510 10.416 1.00 96.94 203 TRP A CA 1
ATOM 1573 C C . TRP A 1 203 ? -20.874 22.144 11.749 1.00 96.94 203 TRP A C 1
ATOM 1575 O O . TRP A 1 203 ? -22.060 22.330 12.014 1.00 96.94 203 TRP A O 1
ATOM 1585 N N . THR A 1 204 ? -19.897 22.540 12.567 1.00 95.38 204 THR A N 1
ATOM 1586 C CA . THR A 1 204 ? -20.135 23.136 13.891 1.00 95.38 204 THR A CA 1
ATOM 1587 C C . THR A 1 204 ? -20.850 24.482 13.784 1.00 95.38 204 THR A C 1
ATOM 1589 O O . THR A 1 204 ? -21.813 24.730 14.510 1.00 95.38 204 THR A O 1
ATOM 1592 N N . ILE A 1 205 ? -20.425 25.346 12.856 1.00 94.94 205 ILE A N 1
ATOM 1593 C CA . ILE A 1 205 ? -21.057 26.651 12.617 1.00 94.94 205 ILE A CA 1
ATOM 1594 C C . ILE A 1 205 ? -22.505 26.466 12.171 1.00 94.94 205 ILE A C 1
ATOM 1596 O O . ILE A 1 205 ? -23.398 27.114 12.712 1.00 94.94 205 ILE A O 1
ATOM 1600 N N . GLN A 1 206 ? -22.759 25.575 11.213 1.00 94.00 206 GLN A N 1
ATOM 1601 C CA . GLN A 1 206 ? -24.116 25.359 10.719 1.00 94.00 206 GLN A CA 1
ATOM 1602 C C . GLN A 1 206 ? -25.011 24.649 11.732 1.00 94.00 206 GLN A C 1
ATOM 1604 O O . GLN A 1 206 ? -26.197 24.948 11.766 1.00 94.00 206 GLN A O 1
ATOM 1609 N N . SER A 1 207 ? -24.466 23.777 12.587 1.00 93.19 207 SER A N 1
ATOM 1610 C CA . SER A 1 207 ? -25.224 23.199 13.703 1.00 93.19 207 SER A CA 1
ATOM 1611 C C . SER A 1 207 ? -25.685 24.284 14.671 1.00 93.19 207 SER A C 1
ATOM 1613 O O . SER A 1 207 ? -26.865 24.352 14.992 1.00 93.19 207 SER A O 1
ATOM 1615 N N . ARG A 1 208 ? -24.784 25.199 15.053 1.00 92.56 208 ARG A N 1
ATOM 1616 C CA . ARG A 1 208 ? -25.129 26.336 15.920 1.00 92.56 208 ARG A CA 1
ATOM 1617 C C . ARG A 1 208 ? -26.126 27.289 15.269 1.00 92.56 208 ARG A C 1
ATOM 1619 O O . ARG A 1 208 ? -26.987 27.827 15.952 1.00 92.56 208 ARG A O 1
ATOM 1626 N N . GLN A 1 209 ? -26.005 27.523 13.963 1.00 90.38 209 GLN A N 1
ATOM 1627 C CA . GLN A 1 209 ? -26.948 28.375 13.240 1.00 90.38 209 GLN A CA 1
ATOM 1628 C C . GLN A 1 209 ? -28.331 27.733 13.154 1.00 90.38 209 GLN A C 1
ATOM 1630 O O . GLN A 1 209 ? -29.301 28.424 13.406 1.00 90.38 209 GLN A O 1
ATOM 1635 N N . GLU A 1 210 ? -28.431 26.432 12.880 1.00 92.38 210 GLU A N 1
ATOM 1636 C CA . GLU A 1 210 ? -29.713 25.712 12.870 1.00 92.38 210 GLU A CA 1
ATOM 1637 C C . GLU A 1 210 ? -30.394 25.724 14.246 1.00 92.38 210 GLU A C 1
ATOM 1639 O O . GLU A 1 210 ? -31.603 25.920 14.324 1.00 92.38 210 GLU A O 1
ATOM 1644 N N . GLU A 1 211 ? -29.626 25.613 15.334 1.00 92.69 211 GLU A N 1
ATOM 1645 C CA . GLU A 1 211 ? -30.143 25.772 16.702 1.00 92.69 211 GLU A CA 1
ATOM 1646 C C . GLU A 1 211 ? -30.680 27.191 16.974 1.00 92.69 211 GLU A C 1
ATOM 1648 O O . GLU A 1 211 ? -31.636 27.351 17.730 1.00 92.69 211 GLU A O 1
ATOM 1653 N N . GLN A 1 212 ? -30.084 28.223 16.364 1.00 93.06 212 GLN A N 1
ATOM 1654 C CA . GLN A 1 212 ? -30.482 29.626 16.549 1.00 93.06 212 GLN A CA 1
ATOM 1655 C C . GLN A 1 212 ? -31.622 30.064 15.623 1.00 93.06 212 GLN A C 1
ATOM 1657 O O . GLN A 1 212 ? -32.474 30.848 16.037 1.00 93.06 212 GLN A O 1
ATOM 1662 N N . THR A 1 213 ? -31.625 29.609 14.368 1.00 89.25 213 THR A N 1
ATOM 1663 C CA . THR A 1 213 ? -32.590 30.030 13.341 1.00 89.25 213 THR A CA 1
ATOM 1664 C C . THR A 1 213 ? -33.778 29.082 13.224 1.00 89.25 213 THR A C 1
ATOM 1666 O O . THR A 1 213 ? -34.810 29.484 12.697 1.00 89.25 213 THR A O 1
ATOM 1669 N N . GLY A 1 214 ? -33.655 27.835 13.690 1.00 87.62 214 GLY A N 1
ATOM 1670 C CA . GLY A 1 214 ? -34.683 26.799 13.556 1.00 87.62 214 GLY A CA 1
ATOM 1671 C C . GLY A 1 214 ? -34.896 26.294 12.123 1.00 87.62 214 GLY A C 1
ATOM 1672 O O . GLY A 1 214 ? -35.765 25.454 11.897 1.00 87.62 214 GLY A O 1
ATOM 1673 N N . GLU A 1 215 ? -34.122 26.785 11.151 1.00 90.56 215 GLU A N 1
ATOM 1674 C CA . GLU A 1 215 ? -34.213 26.374 9.750 1.00 90.56 215 GLU A CA 1
ATOM 1675 C C . GLU A 1 215 ? -33.219 25.240 9.454 1.00 90.56 215 GLU A C 1
ATOM 1677 O O . GLU A 1 215 ? -32.018 25.411 9.695 1.00 90.56 215 GLU A O 1
ATOM 1682 N N . PRO A 1 216 ? -33.672 24.097 8.900 1.00 86.88 216 PRO A N 1
ATOM 1683 C CA . PRO A 1 216 ? -32.796 22.968 8.616 1.00 86.88 216 PRO A CA 1
ATOM 1684 C C . PRO A 1 216 ? -31.756 23.339 7.556 1.00 86.88 216 PRO A C 1
ATOM 1686 O O . PRO A 1 216 ? -32.097 23.821 6.473 1.00 86.88 216 PRO A O 1
ATOM 1689 N N . ARG A 1 217 ? -30.473 23.076 7.838 1.00 90.00 217 ARG A N 1
ATOM 1690 C CA . ARG A 1 217 ? -29.375 23.309 6.890 1.00 90.00 217 ARG A CA 1
ATOM 1691 C C . ARG A 1 217 ? -28.756 22.013 6.394 1.00 90.00 217 ARG A C 1
ATOM 1693 O O . ARG A 1 217 ? -28.644 21.026 7.118 1.00 90.00 217 ARG A O 1
ATOM 1700 N N . ASN A 1 218 ? -28.262 22.032 5.155 1.00 92.06 218 ASN A N 1
ATOM 1701 C CA . ASN A 1 218 ? -27.538 20.900 4.576 1.00 92.06 218 ASN A CA 1
ATOM 1702 C C . ASN A 1 218 ? -26.084 20.834 5.089 1.00 92.06 218 ASN A C 1
ATOM 1704 O O . ASN A 1 218 ? -25.126 21.079 4.351 1.00 92.06 218 ASN A O 1
ATOM 1708 N N . LYS A 1 219 ? -25.930 20.505 6.375 1.00 92.56 219 LYS A N 1
ATOM 1709 C CA . LYS A 1 219 ? -24.645 20.390 7.087 1.00 92.56 219 LYS A CA 1
ATOM 1710 C C . LYS A 1 219 ? -23.720 19.355 6.446 1.00 92.56 219 LYS A C 1
ATOM 1712 O O . LYS A 1 219 ? -22.534 19.608 6.266 1.00 92.56 219 LYS A O 1
ATOM 1717 N N . PHE A 1 220 ? -24.283 18.212 6.057 1.00 93.75 220 PHE A N 1
ATOM 1718 C CA . PHE A 1 220 ? -23.530 17.122 5.445 1.00 93.75 220 PHE A CA 1
ATOM 1719 C C . PHE A 1 220 ? -23.020 17.488 4.051 1.00 93.75 220 PHE A C 1
ATOM 1721 O O . PHE A 1 220 ? -21.824 17.377 3.794 1.00 93.75 220 PHE A O 1
ATOM 1728 N N . GLY A 1 221 ? -23.893 17.988 3.170 1.00 94.06 221 GLY A N 1
ATOM 1729 C CA . GLY A 1 221 ? -23.510 18.324 1.799 1.00 94.06 221 GLY A CA 1
ATOM 1730 C C . GLY A 1 221 ? -22.440 19.413 1.734 1.00 94.06 221 GLY A C 1
ATOM 1731 O O . GLY A 1 221 ? -21.471 19.284 0.993 1.00 94.06 221 GLY A O 1
ATOM 1732 N N . THR A 1 222 ? -22.572 20.457 2.554 1.00 94.19 222 THR A N 1
ATOM 1733 C CA . THR A 1 222 ? -21.588 21.550 2.620 1.00 94.19 222 THR A CA 1
ATOM 1734 C C . THR A 1 222 ? -20.242 21.107 3.200 1.00 94.19 222 THR A C 1
ATOM 1736 O O . THR A 1 222 ? -19.204 21.481 2.657 1.00 94.19 222 THR A O 1
ATOM 1739 N N . ALA A 1 223 ? -20.236 20.282 4.254 1.00 95.31 223 ALA A N 1
ATOM 1740 C CA . ALA A 1 223 ? -19.010 19.744 4.844 1.00 95.31 223 ALA A CA 1
ATOM 1741 C C . ALA A 1 223 ? -18.264 18.814 3.871 1.00 95.31 223 ALA A C 1
ATOM 1743 O O . ALA A 1 223 ? -17.059 18.972 3.672 1.00 95.31 223 ALA A O 1
ATOM 1744 N N . VAL A 1 224 ? -18.982 17.893 3.216 1.00 96.75 224 VAL A N 1
ATOM 1745 C CA . VAL A 1 224 ? -18.407 16.987 2.210 1.00 96.75 224 VAL A CA 1
ATOM 1746 C C . VAL A 1 224 ? -17.883 17.771 1.010 1.00 96.75 224 VAL A C 1
ATOM 1748 O O . VAL A 1 224 ? -16.767 17.523 0.565 1.00 96.75 224 VAL A O 1
ATOM 1751 N N . PHE A 1 225 ? -18.639 18.752 0.510 1.00 96.88 225 PHE A N 1
ATOM 1752 C CA . PHE A 1 225 ? -18.199 19.583 -0.609 1.00 96.88 225 PHE A CA 1
ATOM 1753 C C . PHE A 1 225 ? -16.914 20.351 -0.281 1.00 96.88 225 PHE A C 1
ATOM 1755 O O . PHE A 1 225 ? -15.960 20.299 -1.053 1.00 96.88 225 PHE A O 1
ATOM 1762 N N . ALA A 1 226 ? -16.851 21.005 0.883 1.00 96.19 226 ALA A N 1
ATOM 1763 C CA . ALA A 1 226 ? -15.652 21.719 1.315 1.00 96.19 226 ALA A CA 1
ATOM 1764 C C . ALA A 1 226 ? -14.440 20.782 1.444 1.00 96.19 226 ALA A C 1
ATOM 1766 O O . ALA A 1 226 ? -13.356 21.117 0.968 1.00 96.19 226 ALA A O 1
ATOM 1767 N N . PHE A 1 227 ? -14.628 19.592 2.024 1.00 97.75 227 PHE A N 1
ATOM 1768 C CA . PHE A 1 227 ? -13.582 18.575 2.113 1.00 97.75 227 PHE A CA 1
ATOM 1769 C C . PHE A 1 227 ? -13.068 18.152 0.729 1.00 97.75 227 PHE A C 1
ATOM 1771 O O . PHE A 1 227 ? -11.862 18.189 0.486 1.00 97.75 227 PHE A O 1
ATOM 1778 N N . LEU A 1 228 ? -13.972 17.803 -0.194 1.00 97.50 228 LEU A N 1
ATOM 1779 C CA . LEU A 1 228 ? -13.611 17.363 -1.544 1.00 97.50 228 LEU A CA 1
ATOM 1780 C C . LEU A 1 228 ? -12.892 18.460 -2.336 1.00 97.50 228 LEU A C 1
ATOM 1782 O O . LEU A 1 228 ? -11.912 18.169 -3.018 1.00 97.50 228 LEU A O 1
ATOM 1786 N N . VAL A 1 229 ? -13.328 19.717 -2.212 1.00 97.44 229 VAL A N 1
ATOM 1787 C CA . VAL A 1 229 ? -12.676 20.863 -2.863 1.00 97.44 229 VAL A CA 1
ATOM 1788 C C . VAL A 1 229 ? -11.251 21.045 -2.348 1.00 97.44 229 VAL A C 1
ATOM 1790 O O . VAL A 1 229 ? -10.330 21.154 -3.153 1.00 97.44 229 VAL A O 1
ATOM 1793 N N . VAL A 1 230 ? -11.036 21.031 -1.029 1.00 97.31 230 VAL A N 1
ATOM 1794 C CA . VAL A 1 230 ? -9.687 21.190 -0.457 1.00 97.31 230 VAL A CA 1
ATOM 1795 C C . VAL A 1 230 ? -8.782 20.013 -0.835 1.00 97.31 230 VAL A C 1
ATOM 1797 O O . VAL A 1 230 ? -7.635 20.230 -1.222 1.00 97.31 230 VAL A O 1
ATOM 1800 N N . MET A 1 231 ? -9.295 18.779 -0.794 1.00 97.12 231 MET A N 1
ATOM 1801 C CA . MET A 1 231 ? -8.563 17.581 -1.221 1.00 97.12 231 MET A CA 1
ATOM 1802 C C . MET A 1 231 ? -8.157 17.651 -2.702 1.00 97.12 231 MET A C 1
ATOM 1804 O O . MET A 1 231 ? -7.029 17.295 -3.051 1.00 97.12 231 MET A O 1
ATOM 1808 N N . PHE A 1 232 ? -9.056 18.128 -3.568 1.00 96.19 232 PHE A N 1
ATOM 1809 C CA . PHE A 1 232 ? -8.803 18.277 -5.000 1.00 96.19 232 PHE A CA 1
ATOM 1810 C C . PHE A 1 232 ? -7.807 19.404 -5.302 1.00 96.19 232 PHE A C 1
ATOM 1812 O O . PHE A 1 232 ? -6.887 19.215 -6.094 1.00 96.19 232 PHE A O 1
ATOM 1819 N N . ILE A 1 233 ? -7.921 20.550 -4.623 1.00 95.88 233 ILE A N 1
ATOM 1820 C CA . ILE A 1 233 ? -6.927 21.630 -4.714 1.00 95.88 233 ILE A CA 1
ATOM 1821 C C . ILE A 1 233 ? -5.554 21.114 -4.282 1.00 95.88 233 ILE A C 1
ATOM 1823 O O . ILE A 1 233 ? -4.573 21.339 -4.985 1.00 95.88 233 ILE A O 1
ATOM 1827 N N . GLY A 1 234 ? -5.482 20.371 -3.175 1.00 94.50 234 GLY A N 1
ATOM 1828 C CA . GLY A 1 234 ? -4.239 19.752 -2.726 1.00 94.50 234 GLY A CA 1
ATOM 1829 C C . GLY A 1 234 ? -3.633 18.825 -3.779 1.00 94.50 234 GLY A C 1
ATOM 1830 O O . GLY A 1 234 ? -2.423 18.847 -3.992 1.00 94.50 234 GLY A O 1
ATOM 1831 N N . TRP A 1 235 ? -4.461 18.036 -4.470 1.00 93.62 235 TRP A N 1
ATOM 1832 C CA . TRP A 1 235 ? -4.007 17.157 -5.551 1.00 93.62 235 TRP A CA 1
ATOM 1833 C C . TRP A 1 235 ? -3.394 17.956 -6.707 1.00 93.62 235 TRP A C 1
ATOM 1835 O O . TRP A 1 235 ? -2.291 17.647 -7.156 1.00 93.62 235 TRP A O 1
ATOM 1845 N N . LEU A 1 236 ? -4.071 19.017 -7.157 1.00 92.81 236 LEU A N 1
ATOM 1846 C CA . LEU A 1 236 ? -3.576 19.875 -8.236 1.00 92.81 236 LEU A CA 1
ATOM 1847 C C . LEU A 1 236 ? -2.276 20.587 -7.850 1.00 92.81 236 LEU A C 1
ATOM 1849 O O . LEU A 1 236 ? -1.319 20.573 -8.619 1.00 92.81 236 LEU A O 1
ATOM 1853 N N . VAL A 1 237 ? -2.222 21.168 -6.649 1.00 91.88 237 VAL A N 1
ATOM 1854 C CA . VAL A 1 237 ? -1.044 21.895 -6.156 1.00 91.88 237 VAL A CA 1
ATOM 1855 C C . VAL A 1 237 ? 0.158 20.962 -6.026 1.00 91.88 237 VAL A C 1
ATOM 1857 O O . VAL A 1 237 ? 1.252 21.302 -6.466 1.00 91.88 237 VAL A O 1
ATOM 1860 N N . THR A 1 238 ? -0.029 19.772 -5.457 1.00 90.50 238 THR A N 1
ATOM 1861 C CA . THR A 1 238 ? 1.079 18.821 -5.288 1.00 90.50 238 THR A CA 1
ATOM 1862 C C . THR A 1 238 ? 1.584 18.276 -6.617 1.00 90.50 238 THR A C 1
ATOM 1864 O O . THR A 1 238 ? 2.793 18.227 -6.822 1.00 90.50 238 THR A O 1
ATOM 1867 N N . THR A 1 239 ? 0.681 17.964 -7.548 1.00 85.56 239 THR A N 1
ATOM 1868 C CA . THR A 1 239 ? 1.052 17.501 -8.893 1.00 85.56 239 THR A CA 1
ATOM 1869 C C . THR A 1 239 ? 1.819 18.574 -9.674 1.00 85.56 239 THR A C 1
ATOM 1871 O O . THR A 1 239 ? 2.803 18.271 -10.346 1.00 85.56 239 THR A O 1
ATOM 1874 N N . ALA A 1 240 ? 1.394 19.838 -9.576 1.00 84.88 240 ALA A N 1
ATOM 1875 C CA . ALA A 1 240 ? 1.975 20.931 -10.351 1.00 84.88 240 ALA A CA 1
ATOM 1876 C C . ALA A 1 240 ? 3.299 21.472 -9.782 1.00 84.88 240 ALA A C 1
ATOM 1878 O O . ALA A 1 240 ? 4.136 21.932 -10.553 1.00 84.88 240 ALA A O 1
ATOM 1879 N N . PHE A 1 241 ? 3.490 21.453 -8.456 1.00 83.06 241 PHE A N 1
ATOM 1880 C CA . PHE A 1 241 ? 4.571 22.218 -7.813 1.00 83.06 241 PHE A CA 1
ATOM 1881 C C . PHE A 1 241 ? 5.536 21.404 -6.940 1.00 83.06 241 PHE A C 1
ATOM 1883 O O . PHE A 1 241 ? 6.548 21.954 -6.516 1.00 83.06 241 PHE A O 1
ATOM 1890 N N . VAL A 1 242 ? 5.249 20.134 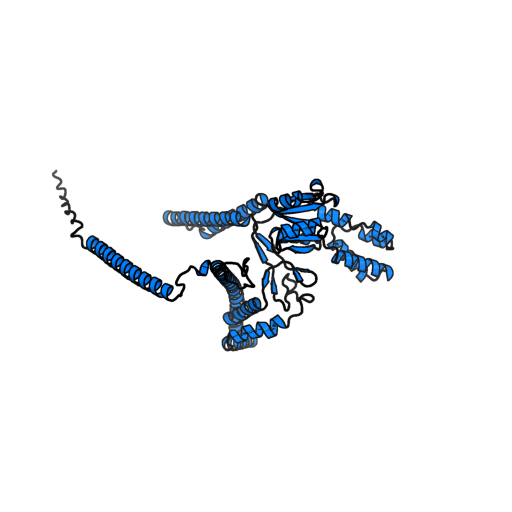-6.634 1.00 80.88 242 VAL A N 1
ATOM 1891 C CA . VAL A 1 242 ? 6.011 19.348 -5.633 1.00 80.88 242 VAL A CA 1
ATOM 1892 C C . VAL A 1 242 ? 6.758 18.159 -6.262 1.00 80.88 242 VAL A C 1
ATOM 1894 O O . VAL A 1 242 ? 7.410 17.384 -5.569 1.00 80.88 242 VAL A O 1
ATOM 1897 N N . SER A 1 243 ? 6.702 17.989 -7.583 1.00 74.62 243 SER A N 1
ATOM 1898 C CA . SER A 1 243 ? 7.389 16.883 -8.251 1.00 74.62 243 SER A CA 1
ATOM 1899 C C . SER A 1 243 ? 8.912 17.059 -8.238 1.00 74.62 243 SER A C 1
ATOM 1901 O O . SER A 1 243 ? 9.434 17.987 -8.853 1.00 74.62 243 SER A O 1
ATOM 1903 N N . ASP A 1 244 ? 9.609 16.130 -7.585 1.00 83.94 244 ASP A N 1
ATOM 1904 C CA . ASP A 1 244 ? 11.080 16.049 -7.547 1.00 83.94 244 ASP A CA 1
ATOM 1905 C C . ASP A 1 244 ? 11.627 14.890 -8.400 1.00 83.94 244 ASP A C 1
ATOM 1907 O O . ASP A 1 244 ? 12.802 14.551 -8.342 1.00 83.94 244 ASP A O 1
ATOM 1911 N N . GLN A 1 245 ? 10.773 14.226 -9.182 1.00 84.94 245 GLN A N 1
ATOM 1912 C CA . GLN A 1 245 ? 11.212 13.132 -10.045 1.00 84.94 245 GLN A CA 1
ATOM 1913 C C . GLN A 1 245 ? 11.735 13.664 -11.370 1.00 84.94 245 GLN A C 1
ATOM 1915 O O . GLN A 1 245 ? 11.182 14.606 -11.947 1.00 84.94 245 GLN A O 1
ATOM 1920 N N . ALA A 1 246 ? 12.780 13.018 -11.861 1.00 84.62 246 ALA A N 1
ATOM 1921 C CA . ALA A 1 246 ? 13.329 13.263 -13.172 1.00 84.62 246 ALA A CA 1
ATOM 1922 C C . ALA A 1 246 ? 13.710 11.938 -13.843 1.00 84.62 246 ALA A C 1
ATOM 1924 O O . ALA A 1 246 ? 13.786 10.887 -13.202 1.00 84.62 246 ALA A O 1
ATOM 1925 N N . ILE A 1 247 ? 13.932 12.007 -15.147 1.00 85.56 247 ILE A N 1
ATOM 1926 C CA . ILE A 1 247 ? 14.676 10.995 -15.885 1.00 85.56 247 ILE A CA 1
ATOM 1927 C C . ILE A 1 247 ? 15.957 11.614 -16.420 1.00 85.56 247 ILE A C 1
ATOM 1929 O O . ILE A 1 247 ? 16.031 12.826 -16.635 1.00 85.56 247 ILE A O 1
ATOM 1933 N N . MET A 1 248 ? 16.956 10.775 -16.627 1.00 85.62 248 MET A N 1
ATOM 1934 C CA . MET A 1 248 ? 18.183 11.127 -17.308 1.00 85.62 248 MET A CA 1
ATOM 1935 C C . MET A 1 248 ? 18.277 10.327 -18.599 1.00 85.62 248 MET A C 1
ATOM 1937 O O . MET A 1 248 ? 18.106 9.106 -18.588 1.00 85.62 248 MET A O 1
ATOM 1941 N N . VAL A 1 249 ? 18.534 11.043 -19.689 1.00 82.12 249 VAL A N 1
ATOM 1942 C CA . VAL A 1 249 ? 18.686 10.499 -21.040 1.00 82.12 249 VAL A CA 1
ATOM 1943 C C . VAL A 1 249 ? 19.950 11.051 -21.677 1.00 82.12 249 VAL A C 1
ATOM 1945 O O . VAL A 1 249 ? 20.382 12.167 -21.376 1.00 82.12 249 VAL A O 1
ATOM 1948 N N . ASN A 1 250 ? 20.559 10.274 -22.565 1.00 76.31 250 ASN A N 1
ATOM 1949 C CA . ASN A 1 250 ? 21.691 10.741 -23.348 1.00 76.31 250 ASN A CA 1
ATOM 1950 C C . ASN A 1 250 ? 21.195 11.658 -24.480 1.00 76.31 250 ASN A C 1
ATOM 1952 O O . ASN A 1 250 ? 20.439 11.217 -25.335 1.00 76.31 250 ASN A O 1
ATOM 1956 N N . ALA A 1 251 ? 21.645 12.909 -24.536 1.00 63.06 251 ALA A N 1
ATOM 1957 C CA . ALA A 1 251 ? 21.267 13.918 -25.526 1.00 63.06 251 ALA A CA 1
ATOM 1958 C C . ALA A 1 251 ? 21.543 13.495 -26.985 1.00 63.06 251 ALA A C 1
ATOM 1960 O O . ALA A 1 251 ? 20.894 13.988 -27.903 1.00 63.06 251 ALA A O 1
ATOM 1961 N N . SER A 1 252 ? 22.461 12.548 -27.222 1.00 53.25 252 SER A N 1
ATOM 1962 C CA . SER A 1 252 ? 22.686 11.972 -28.561 1.00 53.25 252 SER A CA 1
ATOM 1963 C C . SER A 1 252 ? 21.523 11.110 -29.071 1.00 53.25 252 SER A C 1
ATOM 1965 O O . SER A 1 252 ? 21.459 10.834 -30.267 1.00 53.25 252 SER A O 1
ATOM 1967 N N . SER A 1 253 ? 20.580 10.742 -28.197 1.00 56.34 253 SER A N 1
ATOM 1968 C CA . SER A 1 253 ? 19.327 10.077 -28.573 1.00 56.34 253 SER A CA 1
ATOM 1969 C C . SER A 1 253 ? 18.300 11.024 -29.210 1.00 56.34 253 SER A C 1
ATOM 1971 O O . SER A 1 253 ? 17.335 10.546 -29.788 1.00 56.34 253 SER A O 1
ATOM 1973 N N . GLY A 1 254 ? 18.495 12.351 -29.152 1.00 50.91 254 GLY A N 1
ATOM 1974 C CA . GLY A 1 254 ? 17.548 13.331 -29.705 1.00 50.91 254 GLY A CA 1
ATOM 1975 C C . GLY A 1 254 ? 16.281 13.544 -28.865 1.00 50.91 254 GLY A C 1
ATOM 1976 O O . GLY A 1 254 ? 15.334 14.159 -29.343 1.00 50.91 254 GLY A O 1
ATOM 1977 N N . ILE A 1 255 ? 16.253 13.031 -27.633 1.00 53.56 255 ILE A N 1
ATOM 1978 C CA . ILE A 1 255 ? 15.123 13.128 -26.705 1.00 53.56 255 ILE A CA 1
ATOM 1979 C C . ILE A 1 255 ? 15.277 14.400 -25.859 1.00 53.56 255 ILE A C 1
ATOM 1981 O O . ILE A 1 255 ? 15.995 14.392 -24.859 1.00 53.56 255 ILE A O 1
ATOM 1985 N N . GLU A 1 256 ? 14.614 15.490 -26.251 1.00 48.31 256 GLU A N 1
ATOM 1986 C CA . GLU A 1 256 ? 14.578 16.744 -25.475 1.00 48.31 256 GLU A CA 1
ATOM 1987 C C . GLU A 1 256 ? 13.398 16.763 -24.477 1.00 48.31 256 GLU A C 1
ATOM 1989 O O . GLU A 1 256 ? 13.436 17.464 -23.459 1.00 48.31 256 GLU A O 1
ATOM 1994 N N . SER A 1 257 ? 12.362 15.944 -24.717 1.00 51.75 257 SER A N 1
ATOM 1995 C CA . SER A 1 257 ? 11.209 15.783 -23.836 1.00 51.75 257 SER A CA 1
ATOM 1996 C C . SER A 1 257 ? 10.616 14.358 -23.767 1.00 51.75 257 SER A C 1
ATOM 1998 O O . SER A 1 257 ? 10.688 13.587 -24.713 1.00 51.75 257 SER A O 1
ATOM 2000 N N . PHE A 1 258 ? 9.908 14.018 -22.679 1.00 52.38 258 PHE A N 1
ATOM 2001 C CA . PHE A 1 258 ? 9.029 12.855 -22.533 1.00 52.38 258 PHE A CA 1
ATOM 2002 C C . PHE A 1 258 ? 7.965 12.776 -23.633 1.00 52.38 258 PHE A C 1
ATOM 2004 O O . PHE A 1 258 ? 7.479 11.684 -23.919 1.00 52.38 258 PHE A O 1
ATOM 2011 N N . ASP A 1 259 ? 7.589 13.919 -24.210 1.00 52.19 259 ASP A N 1
ATOM 2012 C CA . ASP A 1 259 ? 6.709 13.989 -25.380 1.00 52.19 259 ASP A CA 1
ATOM 2013 C C . ASP A 1 259 ? 7.448 13.624 -26.681 1.00 52.19 259 ASP A C 1
ATOM 2015 O O . ASP A 1 259 ? 6.833 13.054 -27.574 1.00 52.19 259 ASP A O 1
ATOM 2019 N N . ASP A 1 260 ? 8.770 13.808 -26.734 1.00 52.59 260 ASP A N 1
ATOM 2020 C CA . ASP A 1 260 ? 9.619 13.451 -27.877 1.00 52.59 260 ASP A CA 1
ATOM 2021 C C . ASP A 1 260 ? 10.061 11.982 -27.840 1.00 52.59 260 ASP A C 1
ATOM 2023 O O . ASP A 1 260 ? 10.589 11.483 -28.824 1.00 52.59 260 ASP A O 1
ATOM 2027 N N . PHE A 1 261 ? 9.847 11.248 -26.738 1.00 54.44 261 PHE A N 1
ATOM 2028 C CA . PHE A 1 261 ? 10.141 9.806 -26.689 1.00 54.44 261 PHE A CA 1
ATOM 2029 C C . PHE A 1 261 ? 9.352 9.027 -27.744 1.00 54.44 261 PHE A C 1
ATOM 2031 O O . PHE A 1 261 ? 9.878 8.0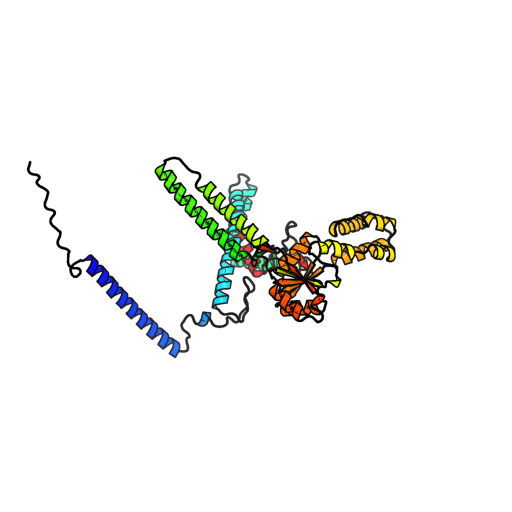74 -28.312 1.00 54.44 261 PHE A O 1
ATOM 2038 N N . GLU A 1 262 ? 8.099 9.417 -27.998 1.00 49.09 262 GLU A N 1
ATOM 2039 C CA . GLU A 1 262 ? 7.283 8.807 -29.050 1.00 49.09 262 GLU A CA 1
ATOM 2040 C C . GLU A 1 262 ? 7.859 9.149 -30.429 1.00 49.09 262 GLU A C 1
ATOM 2042 O O . GLU A 1 262 ? 8.059 8.247 -31.233 1.00 49.09 262 GLU A O 1
ATOM 2047 N N . ASP A 1 263 ? 8.247 10.403 -30.663 1.00 49.84 263 ASP A N 1
ATOM 2048 C CA . ASP A 1 263 ? 8.810 10.857 -31.940 1.00 49.84 263 ASP A CA 1
ATOM 2049 C C . ASP A 1 263 ? 10.220 10.304 -32.216 1.00 49.84 263 ASP A C 1
ATOM 2051 O O . ASP A 1 263 ? 10.521 9.930 -33.346 1.00 49.84 263 ASP A O 1
ATOM 2055 N N . VAL A 1 264 ? 11.077 10.176 -31.200 1.00 52.06 264 VAL A N 1
ATOM 2056 C CA . VAL A 1 264 ? 12.425 9.591 -31.297 1.00 52.06 264 VAL A CA 1
ATOM 2057 C C . VAL A 1 264 ? 12.363 8.079 -31.467 1.00 52.06 264 VAL A C 1
ATOM 2059 O O . VAL A 1 264 ? 13.117 7.517 -32.262 1.00 52.06 264 VAL A O 1
ATOM 2062 N N . TYR A 1 265 ? 11.454 7.404 -30.761 1.00 53.78 265 TYR A N 1
ATOM 2063 C CA . TYR A 1 265 ? 11.248 5.971 -30.945 1.00 53.78 265 TYR A CA 1
ATOM 2064 C C . TYR A 1 265 ? 10.607 5.680 -32.312 1.00 53.78 265 TYR A C 1
ATOM 2066 O O . TYR A 1 265 ? 11.026 4.763 -33.008 1.00 53.78 265 TYR A O 1
ATOM 2074 N N . LEU A 1 266 ? 9.659 6.503 -32.773 1.00 50.12 266 LEU A N 1
ATOM 2075 C CA . LEU A 1 266 ? 9.131 6.429 -34.141 1.00 50.12 266 LEU A CA 1
ATOM 2076 C C . LEU A 1 266 ? 10.191 6.793 -35.201 1.00 50.12 266 LEU A C 1
ATOM 2078 O O . LEU A 1 266 ? 10.174 6.220 -36.288 1.00 50.12 266 LEU A O 1
ATOM 2082 N N . ALA A 1 267 ? 11.145 7.680 -34.900 1.00 47.94 267 ALA A N 1
ATOM 2083 C CA . ALA A 1 267 ? 12.254 8.024 -35.794 1.00 47.94 267 ALA A CA 1
ATOM 2084 C C . ALA A 1 267 ? 13.353 6.946 -35.847 1.00 47.94 267 ALA A C 1
ATOM 2086 O O . ALA A 1 267 ? 13.967 6.756 -36.897 1.00 47.94 267 ALA A O 1
ATOM 2087 N N . SER A 1 268 ? 13.588 6.208 -34.754 1.00 48.59 268 SER A N 1
ATOM 2088 C CA . SER A 1 268 ? 14.471 5.029 -34.745 1.00 48.59 268 SER A CA 1
ATOM 2089 C C . SER A 1 268 ? 13.841 3.823 -35.461 1.00 48.59 268 SER A C 1
ATOM 2091 O O . SER A 1 268 ? 14.547 2.914 -35.909 1.00 48.59 268 SER A O 1
ATOM 2093 N N . LEU A 1 269 ? 12.521 3.851 -35.684 1.00 54.41 269 LEU A N 1
ATOM 2094 C CA . LEU A 1 269 ? 11.786 2.940 -36.566 1.00 54.41 269 LEU A CA 1
ATOM 2095 C C . LEU A 1 269 ? 11.917 3.322 -38.055 1.00 54.41 269 LEU A C 1
ATOM 2097 O O . LEU A 1 269 ? 10.945 3.249 -38.807 1.00 54.41 269 LEU A O 1
ATOM 2101 N N . ASP A 1 270 ? 13.127 3.682 -38.496 1.00 51.47 270 ASP A N 1
ATOM 2102 C CA . ASP A 1 270 ? 13.416 4.115 -39.865 1.00 51.47 270 ASP A CA 1
ATOM 2103 C C . ASP A 1 270 ? 12.846 3.135 -40.914 1.00 51.47 270 ASP A C 1
ATOM 2105 O O . ASP A 1 270 ? 13.245 1.970 -41.025 1.00 51.47 270 ASP A O 1
ATOM 2109 N N . THR A 1 271 ? 11.893 3.619 -41.714 1.00 52.06 271 THR A N 1
ATOM 2110 C CA . THR A 1 271 ? 11.251 2.867 -42.804 1.00 52.06 271 THR A CA 1
ATOM 2111 C C . THR A 1 271 ? 12.219 2.560 -43.950 1.00 52.06 271 THR A C 1
ATOM 2113 O O . THR A 1 271 ? 11.953 1.669 -44.765 1.00 52.06 271 THR A O 1
ATOM 2116 N N . ASN A 1 272 ? 13.376 3.232 -44.001 1.00 52.12 272 ASN A N 1
ATOM 2117 C CA . ASN A 1 272 ? 14.431 2.938 -44.967 1.00 52.12 272 ASN A CA 1
ATOM 2118 C C . ASN A 1 272 ? 15.094 1.578 -44.700 1.00 52.12 272 ASN A C 1
ATOM 2120 O O . ASN A 1 272 ? 15.371 0.855 -45.658 1.00 52.12 272 ASN A O 1
ATOM 2124 N N . ALA A 1 273 ? 15.218 1.158 -43.435 1.00 52.38 273 ALA A N 1
ATOM 2125 C CA . ALA A 1 273 ? 15.740 -0.164 -43.080 1.00 52.38 273 ALA A CA 1
ATOM 2126 C C . ALA A 1 273 ? 14.829 -1.309 -43.572 1.00 52.38 273 ALA A C 1
ATOM 2128 O O . ALA A 1 273 ? 15.313 -2.378 -43.940 1.00 52.38 273 ALA A O 1
ATOM 2129 N N . LEU A 1 274 ? 13.510 -1.079 -43.653 1.00 53.53 274 LEU A N 1
ATOM 2130 C CA . LEU A 1 274 ? 12.541 -2.055 -44.179 1.00 53.53 274 LEU A CA 1
ATOM 2131 C C . LEU A 1 274 ? 12.563 -2.162 -45.712 1.00 53.53 274 LEU A C 1
ATOM 2133 O O . LEU A 1 274 ? 12.306 -3.228 -46.271 1.00 53.53 274 LEU A O 1
ATOM 2137 N N . ARG A 1 275 ? 12.896 -1.071 -46.413 1.00 56.81 275 ARG A N 1
ATOM 2138 C CA . ARG A 1 275 ? 13.151 -1.111 -47.865 1.00 56.81 275 ARG A CA 1
ATOM 2139 C C . ARG A 1 275 ? 14.432 -1.869 -48.191 1.00 56.81 275 ARG A C 1
ATOM 2141 O O . ARG A 1 275 ? 14.488 -2.540 -49.218 1.00 56.81 275 ARG A O 1
ATOM 2148 N N . GLU A 1 276 ? 15.445 -1.754 -47.338 1.00 58.69 276 GLU A N 1
ATOM 2149 C CA . GLU A 1 276 ? 16.724 -2.451 -47.494 1.00 58.69 276 GLU A CA 1
ATOM 2150 C C . GLU A 1 276 ? 16.642 -3.937 -47.118 1.00 58.69 276 GLU A C 1
ATOM 2152 O O . GLU A 1 276 ? 17.338 -4.750 -47.725 1.00 58.69 276 GLU A O 1
ATOM 2157 N N . SER A 1 277 ? 15.746 -4.318 -46.199 1.00 58.59 277 SER A N 1
ATOM 2158 C CA . SER A 1 277 ? 15.510 -5.720 -45.825 1.00 58.59 277 SER A CA 1
ATOM 2159 C C . SER A 1 277 ? 14.674 -6.515 -46.837 1.00 58.59 277 SER A C 1
ATOM 2161 O O . SER A 1 277 ? 14.609 -7.736 -46.734 1.00 58.59 277 SER A O 1
ATOM 2163 N N . GLY A 1 278 ? 14.093 -5.859 -47.850 1.00 61.44 278 GLY A N 1
ATOM 2164 C CA . GLY A 1 278 ? 13.454 -6.519 -48.995 1.00 61.44 278 GLY A CA 1
ATOM 2165 C C . GLY A 1 278 ? 11.922 -6.477 -49.035 1.00 61.44 278 GLY A C 1
ATOM 2166 O O . GLY A 1 278 ? 11.343 -7.147 -49.891 1.00 61.44 278 GLY A O 1
ATOM 2167 N N . LEU A 1 279 ? 11.252 -5.691 -48.179 1.00 70.38 279 LEU A N 1
ATOM 2168 C CA . LEU A 1 279 ? 9.799 -5.487 -48.278 1.00 70.38 279 LEU A CA 1
ATOM 2169 C C . LEU A 1 279 ? 9.418 -4.699 -49.540 1.00 70.38 279 LEU A C 1
ATOM 2171 O O . LEU A 1 279 ? 10.080 -3.728 -49.923 1.00 70.38 279 LEU A O 1
ATOM 2175 N N . SER A 1 280 ? 8.293 -5.065 -50.163 1.00 68.62 280 SER A N 1
ATOM 2176 C CA . SER A 1 280 ? 7.791 -4.338 -51.330 1.00 68.62 280 SER A CA 1
ATOM 2177 C C . SER A 1 280 ? 7.487 -2.862 -51.010 1.00 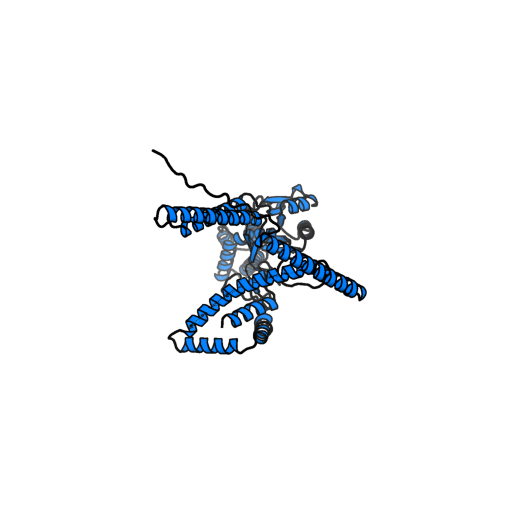68.62 280 SER A C 1
ATOM 2179 O O . SER A 1 280 ? 6.956 -2.516 -49.952 1.00 68.62 280 SER A O 1
ATOM 2181 N N . ALA A 1 281 ? 7.759 -1.965 -51.965 1.00 66.50 281 ALA A N 1
ATOM 2182 C CA . ALA A 1 281 ? 7.493 -0.532 -51.803 1.00 66.50 281 ALA A CA 1
ATOM 2183 C C . ALA A 1 281 ? 6.003 -0.212 -51.557 1.00 66.50 281 ALA A C 1
ATOM 2185 O O . ALA A 1 281 ? 5.691 0.824 -50.978 1.00 66.50 281 ALA A O 1
ATOM 2186 N N . ALA A 1 282 ? 5.085 -1.090 -51.978 1.00 64.62 282 ALA A N 1
ATOM 2187 C CA . ALA A 1 282 ? 3.656 -0.947 -51.710 1.00 64.62 282 ALA A CA 1
ATOM 2188 C C . ALA A 1 282 ? 3.324 -1.205 -50.229 1.00 64.62 282 ALA A C 1
ATOM 2190 O O . ALA A 1 282 ? 2.573 -0.432 -49.641 1.00 64.62 282 ALA A O 1
ATOM 2191 N N . THR A 1 283 ? 3.945 -2.225 -49.624 1.00 64.38 283 THR A N 1
ATOM 2192 C CA . THR A 1 283 ? 3.792 -2.585 -48.203 1.00 64.38 283 THR A CA 1
ATOM 2193 C C . THR A 1 283 ? 4.427 -1.541 -47.280 1.00 64.38 283 THR A C 1
ATOM 2195 O O . THR A 1 283 ? 3.857 -1.169 -46.258 1.00 64.38 283 THR A O 1
ATOM 2198 N N . VAL A 1 284 ? 5.594 -1.003 -47.654 1.00 66.12 284 VAL A N 1
ATOM 2199 C CA . VAL A 1 284 ? 6.249 0.071 -46.882 1.00 66.12 284 VAL A CA 1
ATOM 2200 C C . VAL A 1 284 ? 5.427 1.363 -46.921 1.00 66.12 284 VAL A C 1
ATOM 2202 O O . VAL A 1 284 ? 5.309 2.054 -45.914 1.00 66.12 284 VAL A O 1
ATOM 2205 N N . ASN A 1 285 ? 4.807 1.682 -48.059 1.00 67.31 285 ASN A N 1
ATOM 2206 C CA . ASN A 1 285 ? 4.001 2.894 -48.192 1.00 67.31 285 ASN A CA 1
ATOM 2207 C C . ASN A 1 285 ? 2.675 2.838 -47.414 1.00 67.31 285 ASN A C 1
ATOM 2209 O O . ASN A 1 285 ? 2.190 3.897 -47.024 1.00 67.31 285 ASN A O 1
ATOM 2213 N N . SER A 1 286 ? 2.100 1.654 -47.160 1.00 62.44 286 SER A N 1
ATOM 2214 C CA . SER A 1 286 ? 0.950 1.531 -46.247 1.00 62.44 286 SER A CA 1
ATOM 2215 C C . SER A 1 286 ? 1.343 1.783 -44.787 1.00 62.44 286 SER A C 1
ATOM 2217 O O . SER A 1 286 ? 0.619 2.467 -44.077 1.00 62.44 286 SER A O 1
ATOM 2219 N N . LEU A 1 287 ? 2.541 1.342 -44.385 1.00 60.62 287 LEU A N 1
ATOM 2220 C CA . LEU A 1 287 ? 3.092 1.509 -43.032 1.00 60.62 287 LEU A CA 1
ATOM 2221 C C . LEU A 1 287 ? 3.549 2.946 -42.708 1.00 60.62 287 LEU A C 1
ATOM 2223 O O . LEU A 1 287 ? 3.803 3.274 -41.555 1.00 60.62 287 LEU A O 1
ATOM 2227 N N . ASN A 1 288 ? 3.680 3.816 -43.713 1.00 56.62 288 ASN A N 1
ATOM 2228 C CA . ASN A 1 288 ? 4.235 5.168 -43.563 1.00 56.62 288 ASN A CA 1
ATOM 2229 C C . ASN A 1 288 ? 3.206 6.202 -43.049 1.00 56.62 288 ASN A C 1
ATOM 2231 O O . ASN A 1 288 ? 3.472 7.401 -43.055 1.00 56.62 288 ASN A O 1
ATOM 2235 N N . SER A 1 289 ? 2.000 5.756 -42.676 1.00 50.78 289 SER A N 1
ATOM 2236 C CA . SER A 1 289 ? 0.863 6.620 -42.316 1.00 50.78 289 SER A CA 1
ATOM 2237 C C . SER A 1 289 ? 0.431 6.511 -40.849 1.00 50.78 289 SER A C 1
ATOM 2239 O O . SER A 1 289 ? -0.617 7.032 -40.458 1.00 50.78 289 SER A O 1
ATOM 2241 N N . THR A 1 290 ? 1.242 5.854 -40.022 1.00 54.44 290 THR A N 1
ATOM 2242 C CA . THR A 1 290 ? 0.814 5.346 -38.721 1.00 54.44 290 THR A CA 1
ATOM 2243 C C . THR A 1 290 ? 1.402 6.171 -37.577 1.00 54.44 290 THR A C 1
ATOM 2245 O O . THR A 1 290 ? 2.610 6.237 -37.397 1.00 54.44 290 THR A O 1
ATOM 2248 N N . ALA A 1 291 ? 0.535 6.814 -36.792 1.00 51.66 291 ALA A N 1
ATOM 2249 C CA . ALA A 1 291 ? 0.915 7.857 -35.831 1.00 51.66 291 ALA A CA 1
ATOM 2250 C C . ALA A 1 291 ? 1.315 7.362 -34.424 1.00 51.66 291 ALA A C 1
ATOM 2252 O O . ALA A 1 291 ? 1.496 8.185 -33.540 1.00 51.66 291 ALA A O 1
ATOM 2253 N N . SER A 1 292 ? 1.378 6.048 -34.173 1.00 53.09 292 SER A N 1
ATOM 2254 C CA . SER A 1 292 ? 1.804 5.500 -32.871 1.00 53.09 292 SER A CA 1
ATOM 2255 C C . SER A 1 292 ? 2.348 4.079 -33.013 1.00 53.09 292 SER A C 1
ATOM 2257 O O . SER A 1 292 ? 1.922 3.339 -33.905 1.00 53.09 292 SER A O 1
ATOM 2259 N N . VAL A 1 293 ? 3.224 3.664 -32.092 1.00 55.06 293 VAL A N 1
ATOM 2260 C CA . VAL A 1 293 ? 3.838 2.319 -32.062 1.00 55.06 293 VAL A CA 1
ATOM 2261 C C . VAL A 1 293 ? 2.780 1.213 -32.021 1.00 55.06 293 VAL A C 1
ATOM 2263 O O . VAL A 1 293 ? 2.867 0.241 -32.765 1.00 55.06 293 VAL A O 1
ATOM 2266 N N . ALA A 1 294 ? 1.715 1.388 -31.232 1.00 52.34 294 ALA A N 1
ATOM 2267 C CA . ALA A 1 294 ? 0.613 0.425 -31.168 1.00 52.34 294 ALA A CA 1
ATOM 2268 C C . ALA A 1 294 ? -0.187 0.344 -32.473 1.00 52.34 294 ALA A C 1
ATOM 2270 O O . ALA A 1 294 ? -0.635 -0.735 -32.857 1.00 52.34 294 ALA A O 1
ATOM 2271 N N . ALA A 1 295 ? -0.385 1.470 -33.163 1.00 60.88 295 ALA A N 1
ATOM 2272 C CA . ALA A 1 295 ? -1.030 1.459 -34.468 1.00 60.88 295 ALA A CA 1
ATOM 2273 C C . ALA A 1 295 ? -0.124 0.784 -35.510 1.00 60.88 295 ALA A C 1
ATOM 2275 O O . ALA A 1 295 ? -0.625 -0.001 -36.307 1.00 60.88 295 ALA A O 1
ATOM 2276 N N . TYR A 1 296 ? 1.193 0.994 -35.434 1.00 64.31 296 TYR A N 1
ATOM 2277 C CA . TYR A 1 296 ? 2.183 0.357 -36.305 1.00 64.31 296 TYR A CA 1
ATOM 2278 C C . TYR A 1 296 ? 2.247 -1.161 -36.083 1.00 64.31 296 TYR A C 1
ATOM 2280 O O . TYR A 1 296 ? 2.164 -1.942 -37.028 1.00 64.31 296 TYR A O 1
ATOM 2288 N N . GLN A 1 297 ? 2.275 -1.602 -34.821 1.00 65.50 297 GLN A N 1
ATOM 2289 C CA . GLN A 1 297 ? 2.211 -3.013 -34.436 1.00 65.50 297 GLN A CA 1
ATOM 2290 C C . GLN A 1 297 ? 0.881 -3.658 -34.851 1.00 65.50 297 GLN A C 1
ATOM 2292 O O . GLN A 1 297 ? 0.860 -4.785 -35.350 1.00 65.50 297 GLN A O 1
ATOM 2297 N N . LYS A 1 298 ? -0.239 -2.940 -34.690 1.00 68.50 298 LYS A N 1
ATOM 2298 C CA . LYS A 1 298 ? -1.566 -3.380 -35.141 1.00 68.50 298 LYS A CA 1
ATOM 2299 C C . LYS A 1 298 ? -1.635 -3.517 -36.662 1.00 68.50 298 LYS A C 1
ATOM 2301 O O . LYS A 1 298 ? -2.287 -4.420 -37.175 1.00 68.50 298 LYS A O 1
ATOM 2306 N N . GLU A 1 299 ? -0.980 -2.628 -37.390 1.00 73.56 299 GLU A N 1
ATOM 2307 C CA . GLU A 1 299 ? -0.947 -2.649 -38.848 1.00 73.56 299 GLU A CA 1
ATOM 2308 C C . GLU A 1 299 ? -0.056 -3.783 -39.370 1.00 73.56 299 GLU A C 1
ATOM 2310 O O . GLU A 1 299 ? -0.482 -4.525 -40.252 1.00 73.56 299 GLU A O 1
ATOM 2315 N N . LEU A 1 300 ? 1.102 -4.027 -38.744 1.00 73.25 300 LEU A N 1
ATOM 2316 C CA . LEU A 1 300 ? 1.956 -5.190 -39.022 1.00 73.25 300 LEU A CA 1
ATOM 2317 C C . LEU A 1 300 ? 1.259 -6.527 -38.715 1.00 73.25 300 LEU A C 1
ATOM 2319 O O . LEU A 1 300 ? 1.315 -7.445 -39.530 1.00 73.25 300 LEU A O 1
ATOM 2323 N N . THR A 1 301 ? 0.547 -6.635 -37.588 1.00 70.75 301 THR A N 1
ATOM 2324 C CA . THR A 1 301 ? -0.265 -7.831 -37.270 1.00 70.75 301 THR A CA 1
ATOM 2325 C C . THR A 1 301 ? -1.426 -8.011 -38.246 1.00 70.75 301 THR A C 1
ATOM 2327 O O . THR A 1 301 ? -1.666 -9.120 -38.710 1.00 70.75 301 THR A O 1
ATOM 2330 N N . THR A 1 302 ? -2.097 -6.926 -38.647 1.00 79.44 302 THR A N 1
ATOM 2331 C CA . THR A 1 302 ? -3.151 -6.983 -39.676 1.00 79.44 302 THR A CA 1
ATOM 2332 C C . THR A 1 302 ? -2.590 -7.436 -41.030 1.00 79.44 302 THR A C 1
ATOM 2334 O O . THR A 1 302 ? -3.253 -8.177 -41.753 1.00 79.44 302 THR A O 1
ATOM 2337 N N . LEU A 1 303 ? -1.364 -7.028 -41.377 1.00 75.62 303 LEU A N 1
ATOM 2338 C CA . LEU A 1 303 ? -0.676 -7.470 -42.591 1.00 75.62 303 LEU A CA 1
ATOM 2339 C C . LEU A 1 303 ? -0.301 -8.958 -42.534 1.00 75.62 303 LEU A C 1
ATOM 2341 O O . LEU A 1 303 ? -0.493 -9.649 -43.535 1.00 75.62 303 LEU A O 1
ATOM 2345 N N . LEU A 1 304 ? 0.148 -9.470 -41.384 1.00 80.31 304 LEU A N 1
ATOM 2346 C CA . LEU A 1 304 ? 0.373 -10.908 -41.177 1.00 80.31 304 LEU A CA 1
ATOM 2347 C C . LEU A 1 304 ? -0.925 -11.714 -41.336 1.00 80.31 304 LEU A C 1
ATOM 2349 O O . LEU A 1 304 ? -0.961 -12.682 -42.096 1.00 80.31 304 LEU A O 1
ATOM 2353 N N . ASP A 1 305 ? -2.013 -11.259 -40.715 1.00 79.81 305 ASP A N 1
ATOM 2354 C CA . ASP A 1 305 ? -3.316 -11.937 -40.757 1.00 79.81 305 ASP A CA 1
ATOM 2355 C C . ASP A 1 305 ? -4.002 -11.858 -42.134 1.00 79.81 305 ASP A C 1
ATOM 2357 O O . ASP A 1 305 ? -4.847 -12.692 -42.468 1.00 79.81 305 ASP A O 1
ATOM 2361 N N . SER A 1 306 ? -3.645 -10.868 -42.960 1.00 78.62 306 SER A N 1
ATOM 2362 C CA . SER A 1 306 ? -4.225 -10.680 -44.297 1.00 78.62 306 SER A CA 1
ATOM 2363 C C . SER A 1 306 ? -3.813 -11.757 -45.310 1.00 78.62 306 SER A C 1
ATOM 2365 O O . SER A 1 306 ? -4.476 -11.922 -46.337 1.00 78.62 306 SER A O 1
ATOM 2367 N N . GLY A 1 307 ? -2.719 -12.482 -45.046 1.00 74.69 307 GLY A N 1
ATOM 2368 C CA . GLY A 1 307 ? -2.192 -13.524 -45.930 1.00 74.69 307 GLY A CA 1
ATOM 2369 C C . GLY A 1 307 ? -1.673 -13.020 -47.284 1.00 74.69 307 GLY A C 1
ATOM 2370 O O . GLY A 1 307 ? -1.466 -13.825 -48.190 1.00 74.69 307 GLY A O 1
ATOM 2371 N N . THR A 1 308 ? -1.478 -11.707 -47.460 1.00 78.06 308 THR A N 1
ATOM 2372 C CA . THR A 1 308 ? -1.011 -11.114 -48.729 1.00 78.06 308 THR A CA 1
ATOM 2373 C C . THR A 1 308 ? 0.512 -11.059 -48.872 1.00 78.06 308 THR A C 1
ATOM 2375 O O . THR A 1 308 ? 1.004 -10.670 -49.929 1.00 78.06 308 THR A O 1
ATOM 2378 N N . LEU A 1 309 ? 1.254 -11.407 -47.818 1.00 80.38 309 LEU A N 1
ATOM 2379 C CA . LEU A 1 309 ? 2.716 -11.348 -47.762 1.00 80.38 309 LEU A CA 1
ATOM 2380 C C . LEU A 1 309 ? 3.350 -12.615 -48.353 1.00 80.38 309 LEU A C 1
ATOM 2382 O O . LEU A 1 309 ? 2.833 -13.723 -48.202 1.00 80.38 309 LEU A O 1
ATOM 2386 N N . THR A 1 310 ? 4.500 -12.468 -49.007 1.00 81.81 310 THR A N 1
ATOM 2387 C CA . THR A 1 310 ? 5.320 -13.622 -49.402 1.00 81.81 310 THR A CA 1
ATOM 2388 C C . THR A 1 310 ? 6.003 -14.255 -48.178 1.00 81.81 310 THR A C 1
ATOM 2390 O O . THR A 1 310 ? 6.213 -13.566 -47.185 1.00 81.81 310 THR A O 1
ATOM 2393 N N . PRO A 1 311 ? 6.416 -15.538 -48.217 1.00 78.62 311 PRO A N 1
ATOM 2394 C CA . PRO A 1 311 ? 7.062 -16.192 -47.070 1.00 78.62 311 PRO A CA 1
ATOM 2395 C C . PRO A 1 311 ? 8.307 -15.465 -46.530 1.00 78.62 311 PRO A C 1
ATOM 2397 O O . PRO A 1 311 ? 8.538 -15.473 -45.329 1.00 78.62 311 PRO A O 1
ATOM 2400 N N . ALA A 1 312 ? 9.077 -14.801 -47.398 1.00 76.38 312 ALA A N 1
ATOM 2401 C CA . ALA A 1 312 ? 10.228 -13.992 -46.989 1.00 76.38 312 ALA A CA 1
ATOM 2402 C C . ALA A 1 312 ? 9.808 -12.664 -46.332 1.00 76.38 312 ALA A C 1
ATOM 2404 O O . ALA A 1 312 ? 10.434 -12.219 -45.377 1.00 76.38 312 ALA A O 1
ATOM 2405 N N . GLU A 1 313 ? 8.730 -12.035 -46.809 1.00 75.75 313 GLU A N 1
ATOM 2406 C CA . GLU A 1 313 ? 8.174 -10.833 -46.178 1.00 75.75 313 GLU A CA 1
ATOM 2407 C C . GLU A 1 313 ? 7.512 -11.150 -44.835 1.00 75.75 313 GLU A C 1
ATOM 2409 O O . GLU A 1 313 ? 7.600 -10.331 -43.927 1.00 75.75 313 GLU A O 1
ATOM 2414 N N . VAL A 1 314 ? 6.898 -12.330 -44.684 1.00 79.50 314 VAL A N 1
ATOM 2415 C CA . VAL A 1 314 ? 6.375 -12.813 -43.396 1.00 79.50 314 VAL A CA 1
ATOM 2416 C C . VAL A 1 314 ? 7.499 -12.899 -42.369 1.00 79.50 314 VAL A C 1
ATOM 2418 O O . VAL A 1 314 ? 7.358 -12.325 -41.301 1.00 79.50 314 VAL A O 1
ATOM 2421 N N . GLU A 1 315 ? 8.636 -13.512 -42.704 1.00 78.69 315 GLU A N 1
ATOM 2422 C CA . GLU A 1 315 ? 9.785 -13.632 -41.792 1.00 78.69 315 GLU A CA 1
ATOM 2423 C C . GLU A 1 315 ? 10.351 -12.263 -41.373 1.00 78.69 315 GLU A C 1
ATOM 2425 O O . GLU A 1 315 ? 10.657 -12.040 -40.201 1.00 78.69 315 GLU A O 1
ATOM 2430 N N . ILE A 1 316 ? 10.439 -11.308 -42.304 1.00 74.00 316 ILE A N 1
ATOM 2431 C CA . ILE A 1 316 ? 10.889 -9.940 -42.005 1.00 74.00 316 ILE A CA 1
ATOM 2432 C C . ILE A 1 316 ? 9.875 -9.208 -41.118 1.00 74.00 316 ILE A C 1
ATOM 2434 O O . ILE A 1 316 ? 10.267 -8.516 -40.177 1.00 74.00 316 ILE A O 1
ATOM 2438 N N . VAL A 1 317 ? 8.578 -9.345 -41.408 1.00 72.44 317 VAL A N 1
ATOM 2439 C CA . VAL A 1 317 ? 7.505 -8.713 -40.632 1.00 72.44 317 VAL A CA 1
ATOM 2440 C C . VAL A 1 317 ? 7.407 -9.333 -39.240 1.00 72.44 317 VAL A C 1
ATOM 2442 O O . VAL A 1 317 ? 7.300 -8.576 -38.285 1.00 72.44 317 VAL A O 1
ATOM 2445 N N . GLU A 1 318 ? 7.516 -10.655 -39.098 1.00 75.75 318 GLU A N 1
ATOM 2446 C CA . GLU A 1 318 ? 7.571 -11.357 -37.809 1.00 75.75 318 GLU A CA 1
ATOM 2447 C C . GLU A 1 318 ? 8.805 -10.948 -37.008 1.00 75.75 318 GLU A C 1
ATOM 2449 O O . GLU A 1 318 ? 8.658 -10.558 -35.859 1.00 75.75 318 GLU A O 1
ATOM 2454 N N . THR A 1 319 ? 9.995 -10.922 -37.618 1.00 69.19 319 THR A N 1
ATOM 2455 C CA . THR A 1 319 ? 11.232 -10.460 -36.959 1.00 69.19 319 THR A CA 1
ATOM 2456 C C . THR A 1 319 ? 11.110 -9.007 -36.510 1.00 69.19 319 THR A C 1
ATOM 2458 O O . THR A 1 319 ? 11.587 -8.628 -35.446 1.00 69.19 319 THR A O 1
ATOM 2461 N N . ARG A 1 320 ? 10.454 -8.154 -37.305 1.00 69.25 320 ARG A N 1
ATOM 2462 C CA . ARG A 1 320 ? 10.224 -6.758 -36.927 1.00 69.25 320 ARG A CA 1
ATOM 2463 C C . ARG A 1 320 ? 9.161 -6.626 -35.841 1.00 69.25 320 ARG A C 1
ATOM 2465 O O . ARG A 1 320 ? 9.304 -5.755 -34.992 1.00 69.25 320 ARG A O 1
ATOM 2472 N N . LEU A 1 321 ? 8.125 -7.463 -35.865 1.00 65.75 321 LEU A N 1
ATOM 2473 C CA . LEU A 1 321 ? 7.125 -7.554 -34.804 1.00 65.75 321 LEU A CA 1
ATOM 2474 C C . LEU A 1 321 ? 7.773 -8.010 -33.494 1.00 65.75 321 LEU A C 1
ATOM 2476 O O . LEU A 1 321 ? 7.442 -7.462 -32.450 1.00 65.75 321 LEU A O 1
ATOM 2480 N N . ASP A 1 322 ? 8.722 -8.943 -33.587 1.00 57.84 322 ASP A N 1
ATOM 2481 C CA . ASP A 1 322 ? 9.528 -9.461 -32.485 1.00 57.84 322 ASP A CA 1
ATOM 2482 C C . ASP A 1 322 ? 10.439 -8.362 -31.922 1.00 57.84 322 ASP A C 1
ATOM 2484 O O . ASP A 1 322 ? 10.408 -8.090 -30.733 1.00 57.84 322 ASP A O 1
ATOM 2488 N N . ILE A 1 323 ? 11.129 -7.596 -32.779 1.00 54.94 323 ILE A N 1
ATOM 2489 C CA . ILE A 1 323 ? 11.894 -6.397 -32.379 1.00 54.94 323 ILE A CA 1
ATOM 2490 C C . ILE A 1 323 ? 10.988 -5.310 -31.787 1.00 54.94 323 ILE A C 1
ATOM 2492 O O . ILE A 1 323 ? 11.420 -4.565 -30.921 1.00 54.94 323 ILE A O 1
ATOM 2496 N N . LEU A 1 324 ? 9.742 -5.172 -32.234 1.00 55.00 324 LEU A N 1
ATOM 2497 C CA . LEU A 1 324 ? 8.788 -4.231 -31.638 1.00 55.00 324 LEU A CA 1
ATOM 2498 C C . LEU A 1 324 ? 8.229 -4.741 -30.303 1.00 55.00 324 LEU A C 1
ATOM 2500 O O . LEU A 1 324 ? 7.796 -3.930 -29.487 1.00 55.00 324 LEU A O 1
ATOM 2504 N N . SER A 1 325 ? 8.238 -6.056 -30.064 1.00 50.91 325 SER A N 1
ATOM 2505 C CA . SER A 1 325 ? 7.921 -6.639 -28.759 1.00 50.91 325 SER A CA 1
ATOM 2506 C C . SER A 1 325 ? 9.118 -6.704 -27.801 1.00 50.91 325 SER A C 1
ATOM 2508 O O . SER A 1 325 ? 8.895 -6.583 -26.599 1.00 50.91 325 SER A O 1
ATOM 2510 N N . ASP A 1 326 ? 10.349 -6.820 -28.314 1.00 42.78 326 ASP A N 1
ATOM 2511 C CA . ASP A 1 326 ? 11.613 -6.934 -27.558 1.00 42.78 326 ASP A CA 1
ATOM 2512 C C . ASP A 1 326 ? 12.415 -5.620 -27.483 1.00 42.78 326 ASP A C 1
ATOM 2514 O O . ASP A 1 326 ? 13.275 -5.466 -26.620 1.00 42.78 326 ASP A O 1
ATOM 2518 N N . GLY A 1 327 ? 12.130 -4.636 -28.338 1.00 50.38 327 GLY A N 1
ATOM 2519 C CA . GLY A 1 327 ? 12.733 -3.296 -28.372 1.00 50.38 327 GLY A CA 1
ATOM 2520 C C . GLY A 1 327 ? 12.163 -2.387 -27.292 1.00 50.38 327 GLY A C 1
ATOM 2521 O O . GLY A 1 327 ? 11.780 -1.245 -27.555 1.00 50.38 327 GLY A O 1
ATOM 2522 N N . ALA A 1 328 ? 12.025 -2.935 -26.092 1.00 62.03 328 ALA A N 1
ATOM 2523 C CA . ALA A 1 328 ? 11.564 -2.215 -24.934 1.00 62.03 328 ALA A CA 1
ATOM 2524 C C . ALA A 1 328 ? 12.621 -1.186 -24.525 1.00 62.03 328 ALA A C 1
ATOM 2526 O O . ALA A 1 328 ? 13.802 -1.511 -24.423 1.00 62.03 328 ALA A O 1
ATOM 2527 N N . VAL A 1 329 ? 12.197 0.055 -24.275 1.00 73.00 329 VAL A N 1
ATOM 2528 C CA . VAL A 1 329 ? 13.072 1.059 -23.659 1.00 73.00 329 VAL A CA 1
ATOM 2529 C C . VAL A 1 329 ? 13.538 0.490 -22.324 1.00 73.00 329 VAL A C 1
ATOM 2531 O O . VAL A 1 329 ? 12.706 0.167 -21.470 1.00 73.00 329 VAL A O 1
ATOM 2534 N N . THR A 1 330 ? 14.849 0.346 -22.149 1.00 77.19 330 THR A N 1
ATOM 2535 C CA . THR A 1 330 ? 15.403 -0.248 -20.932 1.00 77.19 330 THR A CA 1
ATOM 2536 C C . THR A 1 330 ? 15.566 0.836 -19.870 1.00 77.19 330 THR A C 1
ATOM 2538 O O . THR A 1 330 ? 16.310 1.804 -20.043 1.00 77.19 330 THR A O 1
ATOM 2541 N N . LEU A 1 331 ? 14.835 0.695 -18.765 1.00 85.69 331 LEU A N 1
ATOM 2542 C CA . LEU A 1 331 ? 14.763 1.662 -17.675 1.00 85.69 331 LEU A CA 1
ATOM 2543 C C . LEU A 1 331 ? 15.545 1.159 -16.460 1.00 85.69 331 LEU A C 1
ATOM 2545 O O . LEU A 1 331 ? 15.134 0.197 -15.814 1.00 85.69 331 LEU A O 1
ATOM 2549 N N . CYS A 1 332 ? 16.613 1.861 -16.093 1.00 90.00 332 CYS A N 1
ATOM 2550 C CA . CYS A 1 332 ? 17.310 1.666 -14.826 1.00 90.00 332 CYS A CA 1
ATOM 2551 C C . CYS A 1 332 ? 16.668 2.533 -13.737 1.00 90.00 332 CYS A C 1
ATOM 2553 O O . CYS A 1 332 ? 16.451 3.733 -13.926 1.00 90.00 332 CYS A O 1
ATOM 2555 N N . ALA A 1 333 ? 16.385 1.948 -12.575 1.00 91.38 333 ALA A N 1
ATOM 2556 C CA . ALA A 1 333 ? 15.906 2.677 -11.403 1.00 91.38 333 ALA A CA 1
ATOM 2557 C C . ALA A 1 333 ? 16.066 1.837 -10.128 1.00 91.38 333 ALA A C 1
ATOM 2559 O O . ALA A 1 333 ? 16.350 0.641 -10.184 1.00 91.38 333 ALA A O 1
ATOM 2560 N N . VAL A 1 334 ? 15.848 2.457 -8.966 1.00 89.12 334 VAL A N 1
ATOM 2561 C CA . VAL A 1 334 ? 15.738 1.712 -7.704 1.00 89.12 334 VAL A CA 1
ATOM 2562 C C . VAL A 1 334 ? 14.435 0.910 -7.692 1.00 89.12 334 VAL A C 1
ATOM 2564 O O . VAL A 1 334 ? 13.377 1.512 -7.905 1.00 89.12 334 VAL A O 1
ATOM 2567 N N . GLU A 1 335 ? 14.504 -0.400 -7.419 1.00 84.69 335 GLU A N 1
ATOM 2568 C CA . GLU A 1 335 ? 13.347 -1.307 -7.498 1.00 84.69 335 GLU A CA 1
ATOM 2569 C C . GLU A 1 335 ? 12.199 -0.849 -6.576 1.00 84.69 335 GLU A C 1
ATOM 2571 O O . GLU A 1 335 ? 12.367 -0.608 -5.379 1.00 84.69 335 GLU A O 1
ATOM 2576 N N . GLY A 1 336 ? 11.000 -0.705 -7.141 1.00 77.06 336 GLY A N 1
ATOM 2577 C CA . GLY A 1 336 ? 9.797 -0.266 -6.436 1.00 77.06 336 GLY A CA 1
ATOM 2578 C C . GLY A 1 336 ? 9.770 1.226 -6.094 1.00 77.06 336 GLY A C 1
ATOM 2579 O O . GLY A 1 336 ? 8.834 1.682 -5.423 1.00 77.06 336 GLY A O 1
ATOM 2580 N N . SER A 1 337 ? 10.753 2.007 -6.551 1.00 82.62 337 SER A N 1
ATOM 2581 C CA . SER A 1 337 ? 10.783 3.448 -6.317 1.00 82.62 337 SER A CA 1
ATOM 2582 C C . SER A 1 337 ? 9.647 4.160 -7.048 1.00 82.62 337 SER A C 1
ATOM 2584 O O . SER A 1 337 ? 9.177 3.762 -8.115 1.00 82.62 337 SER A O 1
ATOM 2586 N N . ALA A 1 338 ? 9.201 5.285 -6.490 1.00 82.69 338 ALA A N 1
ATOM 2587 C CA . ALA A 1 338 ? 8.169 6.085 -7.136 1.00 82.69 338 ALA A CA 1
ATOM 2588 C C . ALA A 1 338 ? 8.618 6.624 -8.511 1.00 82.69 338 ALA A C 1
ATOM 2590 O O . ALA A 1 338 ? 7.754 6.900 -9.342 1.00 82.69 338 ALA A O 1
ATOM 2591 N N . ALA A 1 339 ? 9.929 6.803 -8.734 1.00 85.75 339 ALA A N 1
ATOM 2592 C CA . ALA A 1 339 ? 10.490 7.283 -9.996 1.00 85.75 339 ALA A CA 1
ATOM 2593 C C . ALA A 1 339 ? 10.451 6.198 -11.079 1.00 85.75 339 ALA A C 1
ATOM 2595 O O . ALA A 1 339 ? 9.982 6.479 -12.180 1.00 85.75 339 ALA A O 1
ATOM 2596 N N . GLU A 1 340 ? 10.832 4.960 -10.740 1.00 86.19 340 GLU A N 1
ATOM 2597 C CA . GLU A 1 340 ? 10.677 3.789 -11.613 1.00 86.19 340 GLU A CA 1
ATOM 2598 C C . GLU A 1 340 ? 9.230 3.662 -12.094 1.00 86.19 340 GLU A C 1
ATOM 2600 O O . GLU A 1 340 ? 8.946 3.665 -13.291 1.00 86.19 340 GLU A O 1
ATOM 2605 N N . ILE A 1 341 ? 8.298 3.603 -11.141 1.00 82.25 341 ILE A N 1
ATOM 2606 C CA . ILE A 1 341 ? 6.889 3.325 -11.414 1.00 82.25 341 ILE A CA 1
ATOM 2607 C C . ILE A 1 341 ? 6.282 4.423 -12.285 1.00 82.25 341 ILE A C 1
ATOM 2609 O O . ILE A 1 341 ? 5.507 4.139 -13.200 1.00 82.25 341 ILE A O 1
ATOM 2613 N N . ASN A 1 342 ? 6.604 5.683 -11.997 1.00 83.44 342 ASN A N 1
ATOM 2614 C CA . ASN A 1 342 ? 6.083 6.805 -12.757 1.00 83.44 342 ASN A CA 1
ATOM 2615 C C . ASN A 1 342 ? 6.678 6.856 -14.170 1.00 83.44 342 ASN A C 1
ATOM 2617 O O . ASN A 1 342 ? 5.912 6.957 -15.125 1.00 83.44 342 ASN A O 1
ATOM 2621 N N . ALA A 1 343 ? 8.000 6.715 -14.318 1.00 81.19 343 ALA A N 1
ATOM 2622 C CA . ALA A 1 343 ? 8.652 6.684 -15.626 1.00 81.19 343 ALA A CA 1
ATOM 2623 C C . ALA A 1 343 ? 8.111 5.529 -16.485 1.00 81.19 343 ALA A C 1
ATOM 2625 O O . ALA A 1 343 ? 7.620 5.760 -17.591 1.00 81.19 343 ALA A O 1
ATOM 2626 N N . ALA A 1 344 ? 8.063 4.314 -15.932 1.00 80.62 344 ALA A N 1
ATOM 2627 C CA . ALA A 1 344 ? 7.489 3.153 -16.603 1.00 80.62 344 ALA A CA 1
ATOM 2628 C C . ALA A 1 344 ? 6.004 3.358 -16.945 1.00 80.62 344 ALA A C 1
ATOM 2630 O O . ALA A 1 344 ? 5.571 3.035 -18.048 1.00 80.62 344 ALA A O 1
ATOM 2631 N N . SER A 1 345 ? 5.203 3.933 -16.039 1.00 77.62 345 SER A N 1
ATOM 2632 C CA . SER A 1 345 ? 3.794 4.243 -16.312 1.00 77.62 345 SER A CA 1
ATOM 2633 C C . SER A 1 345 ? 3.634 5.265 -17.440 1.00 77.62 345 SER A C 1
ATOM 2635 O O . SER A 1 345 ? 2.676 5.157 -18.203 1.00 77.62 345 SER A O 1
ATOM 2637 N N . GLN A 1 346 ? 4.488 6.285 -17.533 1.00 77.00 346 GLN A N 1
ATOM 2638 C CA . GLN A 1 346 ? 4.387 7.288 -18.596 1.00 77.00 346 GLN A CA 1
ATOM 2639 C C . GLN A 1 346 ? 4.751 6.710 -19.960 1.00 77.00 346 GLN A C 1
ATOM 2641 O O . GLN A 1 346 ? 4.025 6.941 -20.923 1.00 77.00 346 GLN A O 1
ATOM 2646 N N . LEU A 1 347 ? 5.807 5.903 -20.021 1.00 75.62 347 LEU A N 1
ATOM 2647 C CA . LEU A 1 347 ? 6.204 5.191 -21.234 1.00 75.62 347 LEU A CA 1
ATOM 2648 C C . LEU A 1 347 ? 5.115 4.196 -21.675 1.00 75.62 347 LEU A C 1
ATOM 2650 O O . LEU A 1 347 ? 4.652 4.245 -22.814 1.00 75.62 347 LEU A O 1
ATOM 2654 N N . ARG A 1 348 ? 4.578 3.391 -20.746 1.00 74.81 348 ARG A N 1
ATOM 2655 C CA . ARG A 1 348 ? 3.475 2.454 -21.033 1.00 74.81 348 ARG A CA 1
ATOM 2656 C C . ARG A 1 348 ? 2.195 3.158 -21.492 1.00 74.81 348 ARG A C 1
ATOM 2658 O O . ARG A 1 348 ? 1.500 2.641 -22.359 1.00 74.81 348 ARG A O 1
ATOM 2665 N N . ARG A 1 349 ? 1.864 4.337 -20.943 1.00 71.56 349 ARG A N 1
ATOM 2666 C CA . ARG A 1 349 ? 0.698 5.138 -21.384 1.00 71.56 349 ARG A CA 1
ATOM 2667 C C . ARG A 1 349 ? 0.823 5.620 -22.827 1.00 71.56 349 ARG A C 1
ATOM 2669 O O . ARG A 1 349 ? -0.205 5.823 -23.466 1.00 71.56 349 ARG A O 1
ATOM 2676 N N . ARG A 1 350 ? 2.051 5.782 -23.317 1.00 70.75 350 ARG A N 1
ATOM 2677 C CA . ARG A 1 350 ? 2.364 6.108 -24.713 1.00 70.75 350 ARG A CA 1
ATOM 2678 C C . ARG A 1 350 ? 2.564 4.854 -25.581 1.00 70.75 350 ARG A C 1
ATOM 2680 O O . ARG A 1 350 ? 3.058 4.952 -26.693 1.00 70.75 350 ARG A O 1
ATOM 2687 N N . ASN A 1 351 ? 2.163 3.671 -25.097 1.00 64.25 351 ASN A N 1
ATOM 2688 C CA . ASN A 1 351 ? 2.348 2.379 -25.770 1.00 64.25 351 ASN A CA 1
ATOM 2689 C C . ASN A 1 351 ? 3.809 2.045 -26.115 1.00 64.25 351 ASN A C 1
ATOM 2691 O O . ASN A 1 351 ? 4.065 1.322 -27.075 1.00 64.25 351 ASN A O 1
ATOM 2695 N N . ILE A 1 352 ? 4.761 2.542 -25.327 1.00 68.19 352 ILE A N 1
ATOM 2696 C CA . ILE A 1 352 ? 6.166 2.165 -25.455 1.00 68.19 352 ILE A CA 1
ATOM 2697 C C . ILE A 1 352 ? 6.397 0.953 -24.537 1.00 68.19 352 ILE A C 1
ATOM 2699 O O . ILE A 1 352 ? 6.114 1.053 -23.334 1.00 68.19 352 ILE A O 1
ATOM 2703 N N . PRO A 1 353 ? 6.852 -0.202 -25.059 1.00 64.88 353 PRO A N 1
ATOM 2704 C CA . PRO A 1 353 ? 7.260 -1.320 -24.217 1.00 64.88 353 PRO A CA 1
ATOM 2705 C C . PRO A 1 353 ? 8.463 -0.894 -23.366 1.00 64.88 353 PRO A C 1
ATOM 2707 O O . PRO A 1 353 ? 9.353 -0.195 -23.842 1.00 64.88 353 PRO A O 1
ATOM 2710 N N . VAL A 1 354 ? 8.473 -1.274 -22.088 1.00 74.19 354 VAL A N 1
ATOM 2711 C CA . VAL A 1 354 ? 9.542 -0.916 -21.141 1.00 74.19 354 VAL A CA 1
ATOM 2712 C C . VAL A 1 354 ? 10.003 -2.167 -20.428 1.00 74.19 354 VAL A C 1
ATOM 2714 O O . VAL A 1 354 ? 9.168 -2.848 -19.825 1.00 74.19 354 VAL A O 1
ATOM 2717 N N . ASP A 1 355 ? 11.310 -2.414 -20.452 1.00 76.31 355 ASP A N 1
ATOM 2718 C CA . ASP A 1 355 ? 11.953 -3.402 -19.595 1.00 76.31 355 ASP A CA 1
ATOM 2719 C C . ASP A 1 355 ? 12.636 -2.679 -18.436 1.00 76.31 355 ASP A C 1
ATOM 2721 O O . ASP A 1 355 ? 13.390 -1.728 -18.636 1.00 76.31 355 ASP A O 1
ATOM 2725 N N . ILE A 1 356 ? 12.315 -3.072 -17.207 1.00 82.00 356 ILE A N 1
ATOM 2726 C CA . ILE A 1 356 ? 12.807 -2.392 -16.014 1.00 82.00 356 ILE A CA 1
ATOM 2727 C C . ILE A 1 356 ? 13.958 -3.195 -15.415 1.00 82.00 356 ILE A C 1
ATOM 2729 O O . ILE A 1 356 ? 13.767 -4.285 -14.871 1.00 82.00 356 ILE A O 1
ATOM 2733 N N . LYS A 1 357 ? 15.149 -2.599 -15.422 1.00 84.44 357 LYS A N 1
ATOM 2734 C CA . LYS A 1 357 ? 16.307 -3.081 -14.674 1.00 84.44 357 LYS A CA 1
ATOM 2735 C C . LYS A 1 357 ? 16.312 -2.428 -13.291 1.00 84.44 357 LYS A C 1
ATOM 2737 O O . LYS A 1 357 ? 16.879 -1.356 -13.079 1.00 84.44 357 LYS A O 1
ATOM 2742 N N . GLY A 1 358 ? 15.598 -3.065 -12.364 1.00 83.56 358 GLY A N 1
ATOM 2743 C CA . GLY A 1 358 ? 15.542 -2.653 -10.963 1.00 83.56 358 GLY A CA 1
ATOM 2744 C C . GLY A 1 358 ? 16.838 -2.990 -10.224 1.00 83.56 358 GLY A C 1
ATOM 2745 O O . GLY A 1 358 ? 17.323 -4.117 -10.317 1.00 83.56 358 GLY A O 1
ATOM 2746 N N . SER A 1 359 ? 17.364 -2.022 -9.476 1.00 87.62 359 SER A N 1
ATOM 2747 C CA . SER A 1 359 ? 18.544 -2.178 -8.617 1.00 87.62 359 SER A CA 1
ATOM 2748 C C . SER A 1 359 ? 18.217 -1.821 -7.166 1.00 87.62 359 SER A C 1
ATOM 2750 O O . SER A 1 359 ? 17.337 -1.003 -6.907 1.00 87.62 359 SER A O 1
ATOM 2752 N N . ASP A 1 360 ? 18.953 -2.381 -6.204 1.00 84.25 360 ASP A N 1
ATOM 2753 C CA . ASP A 1 360 ? 18.700 -2.126 -4.774 1.00 84.25 360 ASP A CA 1
ATOM 2754 C C . ASP A 1 360 ? 19.057 -0.689 -4.366 1.00 84.25 360 ASP A C 1
ATOM 2756 O O . ASP A 1 360 ? 18.488 -0.115 -3.437 1.00 84.25 360 ASP A O 1
ATOM 2760 N N . THR A 1 361 ? 20.025 -0.085 -5.061 1.00 88.88 361 THR A N 1
ATOM 2761 C CA . THR A 1 361 ? 20.526 1.256 -4.752 1.00 88.88 361 THR A CA 1
ATOM 2762 C C . THR A 1 361 ? 20.639 2.119 -5.996 1.00 88.88 361 THR A C 1
ATOM 2764 O O . THR A 1 361 ? 20.931 1.640 -7.094 1.00 88.88 361 THR A O 1
ATOM 2767 N N . MET A 1 362 ? 20.488 3.432 -5.803 1.00 91.94 362 MET A N 1
ATOM 2768 C CA . MET A 1 362 ? 20.621 4.400 -6.891 1.00 91.94 362 MET A CA 1
ATOM 2769 C C . MET A 1 362 ? 22.016 4.366 -7.525 1.00 91.94 362 MET A C 1
ATOM 2771 O O . MET A 1 362 ? 22.159 4.510 -8.734 1.00 91.94 362 MET A O 1
ATOM 2775 N N . ARG A 1 363 ? 23.043 4.086 -6.717 1.00 92.06 363 ARG A N 1
ATOM 2776 C CA . ARG A 1 363 ? 24.433 3.982 -7.166 1.00 92.06 363 ARG A CA 1
ATOM 2777 C C . ARG A 1 363 ? 24.663 2.821 -8.133 1.00 92.06 363 ARG A C 1
ATOM 2779 O O . ARG A 1 363 ? 25.506 2.931 -9.019 1.00 92.06 363 ARG A O 1
ATOM 2786 N N . GLN A 1 364 ? 23.945 1.716 -7.936 1.00 91.12 364 GLN A N 1
ATOM 2787 C CA . GLN A 1 364 ? 23.989 0.560 -8.827 1.00 91.12 364 GLN A CA 1
ATOM 2788 C C . GLN A 1 364 ? 23.186 0.823 -10.107 1.00 91.12 364 GLN A C 1
ATOM 2790 O O . GLN A 1 364 ? 23.681 0.566 -11.199 1.00 91.12 364 GLN A O 1
ATOM 2795 N N . ALA A 1 365 ? 21.996 1.423 -9.993 1.00 90.69 365 ALA A N 1
ATOM 2796 C CA . ALA A 1 365 ? 21.226 1.852 -11.162 1.00 90.69 365 ALA A CA 1
ATOM 2797 C C . ALA A 1 365 ? 22.028 2.835 -12.042 1.00 90.69 365 ALA A C 1
ATOM 2799 O O . ALA A 1 365 ? 22.065 2.694 -13.263 1.00 90.69 365 ALA A O 1
ATOM 2800 N N . GLY A 1 366 ? 22.728 3.792 -11.422 1.00 90.69 366 GLY A N 1
ATOM 2801 C CA . GLY A 1 366 ? 23.606 4.737 -12.111 1.00 90.69 366 GLY A CA 1
ATOM 2802 C C . GLY A 1 366 ? 24.790 4.069 -12.812 1.00 90.69 366 GLY A C 1
ATOM 2803 O O . GLY A 1 366 ? 25.115 4.445 -13.937 1.00 90.69 366 GLY A O 1
ATOM 2804 N N . SER A 1 367 ? 25.408 3.046 -12.204 1.00 90.06 367 SER A N 1
ATOM 2805 C CA . SER A 1 367 ? 26.491 2.299 -12.860 1.00 90.06 367 SER A CA 1
ATOM 2806 C C . SER A 1 367 ? 26.016 1.467 -14.047 1.00 90.06 367 SER A C 1
ATOM 2808 O O . SER A 1 367 ? 26.723 1.415 -15.048 1.00 90.06 367 SER A O 1
ATOM 2810 N N . ASP A 1 368 ? 24.832 0.859 -13.958 1.00 87.94 368 ASP A N 1
ATOM 2811 C CA . ASP A 1 368 ? 24.251 0.080 -15.058 1.00 87.94 368 ASP A CA 1
ATOM 2812 C C . ASP A 1 368 ? 23.912 0.998 -16.244 1.00 87.94 368 ASP A C 1
ATOM 2814 O O . ASP A 1 368 ? 24.237 0.699 -17.393 1.00 87.94 368 ASP A O 1
ATOM 2818 N N . TYR A 1 369 ? 23.357 2.181 -15.962 1.00 87.56 369 TYR A N 1
ATOM 2819 C CA . TYR A 1 369 ? 23.146 3.215 -16.972 1.00 87.56 369 TYR A CA 1
ATOM 2820 C C . TYR A 1 369 ? 24.468 3.683 -17.607 1.00 87.56 369 TYR A C 1
ATOM 2822 O O . TYR A 1 369 ? 24.583 3.756 -18.827 1.00 87.56 369 TYR A O 1
ATOM 2830 N N . ALA A 1 370 ? 25.500 3.946 -16.798 1.00 86.81 370 ALA A N 1
ATOM 2831 C CA . ALA A 1 370 ? 26.816 4.362 -17.290 1.00 86.81 370 ALA A CA 1
ATOM 2832 C C . ALA A 1 370 ? 27.509 3.290 -18.152 1.00 86.81 370 ALA A C 1
ATOM 2834 O O . ALA A 1 370 ? 28.286 3.629 -19.044 1.00 86.81 370 ALA A O 1
ATOM 2835 N N . ALA A 1 371 ? 27.233 2.009 -17.890 1.00 85.19 371 ALA A N 1
ATOM 2836 C CA . ALA A 1 371 ? 27.730 0.883 -18.675 1.00 85.19 371 ALA A CA 1
ATOM 2837 C C . ALA A 1 371 ? 27.022 0.729 -20.035 1.00 85.19 371 ALA A C 1
ATOM 2839 O O . ALA A 1 371 ? 27.498 -0.033 -20.877 1.00 85.19 371 ALA A O 1
ATOM 2840 N N . GLY A 1 372 ? 25.926 1.461 -20.266 1.00 77.75 372 GLY A N 1
ATOM 2841 C CA . GLY A 1 372 ? 25.102 1.346 -21.468 1.00 77.75 372 GLY A CA 1
ATOM 2842 C C . GLY A 1 372 ? 24.086 0.205 -21.410 1.00 77.75 372 GLY A C 1
ATOM 2843 O O . GLY A 1 372 ? 23.566 -0.185 -22.450 1.00 77.75 372 GLY A O 1
ATOM 2844 N N . ASP A 1 373 ? 23.794 -0.328 -20.219 1.00 78.31 373 ASP A N 1
ATOM 2845 C CA . ASP A 1 373 ? 22.798 -1.393 -20.052 1.00 78.31 373 ASP A CA 1
ATOM 2846 C C . ASP A 1 373 ? 21.353 -0.867 -20.092 1.00 78.31 373 ASP A C 1
ATOM 2848 O O . ASP A 1 373 ? 20.421 -1.663 -20.157 1.00 78.31 373 ASP A O 1
ATOM 2852 N N . CYS A 1 374 ? 21.159 0.452 -19.993 1.00 82.00 374 CYS A N 1
ATOM 2853 C CA . CYS A 1 374 ? 19.855 1.106 -19.931 1.00 82.00 374 CYS A CA 1
ATOM 2854 C C . CYS A 1 374 ? 19.829 2.366 -20.797 1.00 82.00 374 CYS A C 1
ATOM 2856 O O . CYS A 1 374 ? 20.775 3.152 -20.780 1.00 82.00 374 CYS A O 1
ATOM 2858 N N . ASP A 1 375 ? 18.702 2.602 -21.465 1.00 77.38 375 ASP A N 1
ATOM 2859 C CA . ASP A 1 375 ? 18.458 3.801 -22.273 1.00 77.38 375 ASP A CA 1
ATOM 2860 C C . ASP A 1 375 ? 18.098 5.012 -21.403 1.00 77.38 375 ASP A C 1
ATOM 2862 O O . ASP A 1 375 ? 18.379 6.161 -21.750 1.00 77.38 375 ASP A O 1
ATOM 2866 N N . VAL A 1 376 ? 17.448 4.757 -20.262 1.00 84.88 376 VAL A N 1
ATOM 2867 C CA . VAL A 1 376 ? 16.915 5.785 -19.364 1.00 84.88 376 VAL A CA 1
ATOM 2868 C C . VAL A 1 376 ? 17.252 5.441 -17.920 1.00 84.88 376 VAL A C 1
ATOM 2870 O O . VAL A 1 376 ? 17.087 4.299 -17.491 1.00 84.88 376 VAL A O 1
ATOM 2873 N N . LEU A 1 377 ? 17.656 6.442 -17.139 1.00 88.88 377 LEU A N 1
ATOM 2874 C CA . LEU A 1 377 ? 17.783 6.331 -15.684 1.00 88.88 377 LEU A CA 1
ATOM 2875 C C . LEU A 1 377 ? 16.706 7.181 -15.000 1.00 88.88 377 LEU A C 1
ATOM 2877 O O . LEU A 1 377 ? 16.628 8.384 -15.243 1.00 88.88 377 LEU A O 1
ATOM 2881 N N . ALA A 1 378 ? 15.888 6.589 -14.130 1.00 90.56 378 ALA A N 1
ATOM 2882 C CA . ALA A 1 378 ? 14.863 7.306 -13.366 1.00 90.56 378 ALA A CA 1
ATOM 2883 C C . ALA A 1 378 ? 15.229 7.431 -11.883 1.00 90.56 378 ALA A C 1
ATOM 2885 O O . ALA A 1 378 ? 15.663 6.473 -11.247 1.00 90.56 378 ALA A O 1
ATOM 2886 N N . GLY A 1 379 ? 14.999 8.616 -11.316 1.00 90.69 379 GLY A N 1
ATOM 2887 C CA . GLY A 1 379 ? 15.284 8.915 -9.912 1.00 90.69 379 GLY A CA 1
ATOM 2888 C C . GLY A 1 379 ? 14.752 10.283 -9.491 1.00 90.69 379 GLY A C 1
ATOM 2889 O O . GLY A 1 379 ? 13.998 10.936 -10.218 1.00 90.69 379 GLY A O 1
ATOM 2890 N N . THR A 1 380 ? 15.130 10.739 -8.301 1.00 89.56 380 THR A N 1
ATOM 2891 C CA . THR A 1 380 ? 14.922 12.142 -7.914 1.00 89.56 380 THR A CA 1
ATOM 2892 C C . THR A 1 380 ? 15.895 13.062 -8.650 1.00 89.56 380 THR A C 1
ATOM 2894 O O . THR A 1 380 ? 16.962 12.640 -9.100 1.00 89.56 380 THR A O 1
ATOM 2897 N N . GLN A 1 381 ? 15.562 14.350 -8.762 1.00 88.19 381 GLN A N 1
ATOM 2898 C CA . GLN A 1 381 ? 16.431 15.325 -9.416 1.00 88.19 381 GLN A CA 1
ATOM 2899 C C . GLN A 1 381 ? 17.802 15.403 -8.723 1.00 88.19 381 GLN A C 1
ATOM 2901 O O . GLN A 1 381 ? 18.823 15.547 -9.393 1.00 88.19 381 GLN A O 1
ATOM 2906 N N . ALA A 1 382 ? 17.832 15.285 -7.393 1.00 87.94 382 ALA A N 1
ATOM 2907 C CA . ALA A 1 382 ? 19.066 15.287 -6.612 1.00 87.94 382 ALA A CA 1
ATOM 2908 C C . ALA A 1 382 ? 19.920 14.030 -6.853 1.00 87.94 382 ALA A C 1
ATOM 2910 O O . ALA A 1 382 ? 21.128 14.143 -7.061 1.00 87.94 382 ALA A O 1
ATOM 2911 N N . GLU A 1 383 ? 19.296 12.849 -6.866 1.00 90.69 383 GLU A N 1
ATOM 2912 C CA . GLU A 1 383 ? 19.965 11.576 -7.163 1.00 90.69 383 GLU A CA 1
ATOM 2913 C C . GLU A 1 383 ? 20.566 11.571 -8.566 1.00 90.69 383 GLU A C 1
ATOM 2915 O O . GLU A 1 383 ? 21.748 11.282 -8.737 1.00 90.69 383 GLU A O 1
ATOM 2920 N N . LEU A 1 384 ? 19.778 11.956 -9.570 1.00 90.75 384 LEU A N 1
ATOM 2921 C CA . LEU A 1 384 ? 20.241 11.960 -10.951 1.00 90.75 384 LEU A CA 1
ATOM 2922 C C . LEU A 1 384 ? 21.302 13.035 -11.200 1.00 90.75 384 LEU A C 1
ATOM 2924 O O . LEU A 1 384 ? 22.236 12.796 -11.957 1.00 90.75 384 LEU A O 1
ATOM 2928 N N . ALA A 1 385 ? 21.219 14.198 -10.545 1.00 89.94 385 ALA A N 1
ATOM 2929 C CA . ALA A 1 385 ? 22.284 15.199 -10.610 1.00 89.94 385 ALA A CA 1
ATOM 2930 C C . ALA A 1 385 ? 23.598 14.685 -9.996 1.00 89.94 385 ALA A C 1
ATOM 2932 O O . ALA A 1 385 ? 24.672 14.988 -10.517 1.00 89.94 385 ALA A O 1
ATOM 2933 N N . SER A 1 386 ? 23.513 13.897 -8.919 1.00 90.56 386 SER A N 1
ATOM 2934 C CA . SER A 1 386 ? 24.669 13.237 -8.308 1.00 90.56 386 SER A CA 1
ATOM 2935 C C . SER A 1 386 ? 25.285 12.196 -9.245 1.00 90.56 386 SER A C 1
ATOM 2937 O O . SER A 1 386 ? 26.491 12.230 -9.470 1.00 90.56 386 SER A O 1
ATOM 2939 N N . GLU A 1 387 ? 24.479 11.301 -9.824 1.00 92.50 387 GLU A N 1
ATOM 2940 C CA . GLU A 1 387 ? 24.974 10.267 -10.747 1.00 92.50 387 GLU A CA 1
ATOM 2941 C C . GLU A 1 387 ? 25.525 10.874 -12.046 1.00 92.50 387 GLU A C 1
ATOM 2943 O O . GLU A 1 387 ? 26.611 10.504 -12.492 1.00 92.50 387 GLU A O 1
ATOM 2948 N N . ARG A 1 388 ? 24.857 11.896 -12.602 1.00 90.56 388 ARG A N 1
ATOM 2949 C CA . ARG A 1 388 ? 25.325 12.637 -13.784 1.00 90.56 388 ARG A CA 1
ATOM 2950 C C . ARG A 1 388 ? 26.732 13.203 -13.601 1.00 90.56 388 ARG A C 1
ATOM 2952 O O . ARG A 1 388 ? 27.514 13.199 -14.546 1.00 90.56 388 ARG A O 1
ATOM 2959 N N . ALA A 1 389 ? 27.062 13.691 -12.404 1.00 90.00 389 ALA A N 1
ATOM 2960 C CA . ALA A 1 389 ? 28.366 14.289 -12.114 1.00 90.00 389 ALA A CA 1
ATOM 2961 C C . ALA A 1 389 ? 29.528 13.277 -12.119 1.00 90.00 389 ALA A C 1
ATOM 2963 O O . ALA A 1 389 ? 30.686 13.690 -12.175 1.00 90.00 389 ALA A O 1
ATOM 2964 N N . ILE A 1 390 ? 29.232 11.975 -12.043 1.00 90.12 390 ILE A N 1
ATOM 2965 C CA . ILE A 1 390 ? 30.225 10.891 -11.982 1.00 90.12 390 ILE A CA 1
ATOM 2966 C C . ILE A 1 390 ? 30.462 10.270 -13.373 1.00 90.12 390 ILE A C 1
ATOM 2968 O O . ILE A 1 390 ? 31.459 9.578 -13.573 1.00 90.12 390 ILE A O 1
ATOM 2972 N N . LEU A 1 391 ? 29.584 10.535 -14.347 1.00 87.50 391 LEU A N 1
ATOM 2973 C CA . LEU A 1 391 ? 29.720 10.040 -15.719 1.00 87.50 391 LEU A CA 1
ATOM 2974 C C . LEU A 1 391 ? 30.949 10.628 -16.424 1.00 87.50 391 LEU A C 1
ATOM 2976 O O . LEU A 1 391 ? 31.350 11.761 -16.170 1.00 87.50 391 LEU A O 1
ATOM 2980 N N . GLU A 1 392 ? 31.505 9.879 -17.380 1.00 84.44 392 GLU A N 1
ATOM 2981 C CA . GLU A 1 392 ? 32.643 10.340 -18.190 1.00 84.44 392 GLU A CA 1
ATOM 2982 C C . GLU A 1 392 ? 32.298 11.579 -19.037 1.00 84.44 392 GLU A C 1
ATOM 2984 O O . GLU A 1 392 ? 33.164 12.412 -19.307 1.00 84.44 392 GLU A O 1
ATOM 2989 N N . THR A 1 393 ? 31.028 11.726 -19.435 1.00 84.31 393 THR A N 1
ATOM 2990 C CA . THR A 1 393 ? 30.527 12.833 -20.270 1.00 84.31 393 THR A CA 1
ATOM 2991 C C . THR A 1 393 ? 29.239 13.464 -19.704 1.00 84.31 393 THR A C 1
ATOM 2993 O O . THR A 1 393 ? 28.160 13.328 -20.293 1.00 84.31 393 THR A O 1
ATOM 2996 N N . PRO A 1 394 ? 29.312 14.213 -18.584 1.00 83.62 394 PRO A N 1
ATOM 2997 C CA . PRO A 1 394 ? 28.133 14.767 -17.907 1.00 83.62 394 PRO A CA 1
ATOM 2998 C C . PRO A 1 394 ? 27.295 15.709 -18.779 1.00 83.62 394 PRO A C 1
ATOM 3000 O O . PRO A 1 394 ? 26.079 15.786 -18.625 1.00 83.62 394 PRO A O 1
ATOM 3003 N N . ASP A 1 395 ? 27.920 16.437 -19.703 1.00 83.06 395 ASP A N 1
ATOM 3004 C CA . ASP A 1 395 ? 27.234 17.420 -20.552 1.00 83.06 395 ASP A CA 1
ATOM 3005 C C . ASP A 1 395 ? 26.333 16.771 -21.609 1.00 83.06 395 ASP A C 1
ATOM 3007 O O . ASP A 1 395 ? 25.388 17.398 -22.075 1.00 83.06 395 ASP A O 1
ATOM 3011 N N . THR A 1 396 ? 26.582 15.502 -21.942 1.00 79.00 396 THR A N 1
ATOM 3012 C CA . THR A 1 396 ? 25.780 14.743 -22.915 1.00 79.00 396 THR A CA 1
ATOM 3013 C C . THR A 1 396 ? 24.538 14.106 -22.300 1.00 79.00 396 THR A C 1
ATOM 3015 O O . THR A 1 396 ? 23.812 13.415 -22.994 1.00 79.00 396 THR A O 1
ATOM 3018 N N . HIS A 1 397 ? 24.283 14.317 -21.009 1.00 81.69 397 HIS A N 1
ATOM 3019 C CA . HIS A 1 397 ? 23.197 13.678 -20.275 1.00 81.69 397 HIS A CA 1
ATOM 3020 C C . HIS A 1 397 ? 22.223 14.730 -19.768 1.00 81.69 397 HIS A C 1
ATOM 3022 O O . HIS A 1 397 ? 22.588 15.531 -18.914 1.00 81.69 397 HIS A O 1
ATOM 3028 N N . GLU A 1 398 ? 20.991 14.759 -20.264 1.00 82.06 398 GLU A N 1
ATOM 3029 C CA . GLU A 1 398 ? 20.013 15.772 -19.868 1.00 82.06 398 GLU A CA 1
ATOM 3030 C C . GLU A 1 398 ? 19.055 15.249 -18.795 1.00 82.06 398 GLU A C 1
ATOM 3032 O O . GLU A 1 398 ? 18.666 14.083 -18.791 1.00 82.06 398 GLU A O 1
ATOM 3037 N N . LEU A 1 399 ? 18.716 16.123 -17.841 1.00 84.62 399 LEU A N 1
ATOM 3038 C CA . LEU A 1 399 ? 17.806 15.834 -16.735 1.00 84.62 399 LEU A CA 1
ATOM 3039 C C . LEU A 1 399 ? 16.434 16.398 -17.067 1.00 84.62 399 LEU A C 1
ATOM 3041 O O . LEU A 1 399 ? 16.233 17.613 -16.990 1.00 84.62 399 LEU A O 1
ATOM 3045 N N . GLN A 1 400 ? 15.477 15.525 -17.343 1.00 79.31 400 GLN A N 1
ATOM 3046 C CA . GLN A 1 400 ? 14.119 15.953 -17.603 1.00 79.31 400 GLN A CA 1
ATOM 3047 C C . GLN A 1 400 ? 13.223 15.761 -16.385 1.00 79.31 400 GLN A C 1
ATOM 3049 O O . GLN A 1 400 ? 13.038 14.652 -15.890 1.00 79.31 400 GLN A O 1
ATOM 3054 N N . LYS A 1 401 ? 12.606 16.854 -15.930 1.00 79.81 401 LYS A N 1
ATOM 3055 C CA . LYS A 1 401 ? 11.635 16.826 -14.833 1.00 79.81 401 LYS A CA 1
ATOM 3056 C C . LYS A 1 401 ? 10.335 16.164 -15.259 1.00 79.81 401 LYS A C 1
ATOM 3058 O O . LYS A 1 401 ? 9.789 16.469 -16.316 1.00 79.81 401 LYS A O 1
ATOM 3063 N N . VAL A 1 402 ? 9.793 15.346 -14.368 1.00 75.06 402 VAL A N 1
ATOM 3064 C CA . VAL A 1 402 ? 8.527 14.648 -14.569 1.00 75.06 402 VAL A CA 1
ATOM 3065 C C . VAL A 1 402 ? 7.521 15.161 -13.555 1.00 75.06 402 VAL A C 1
ATOM 3067 O O . VAL A 1 402 ? 7.754 15.062 -12.353 1.00 75.06 402 VAL A O 1
ATOM 3070 N N . SER A 1 403 ? 6.389 15.698 -14.018 1.00 76.50 403 SER A N 1
ATOM 3071 C CA . SER A 1 403 ? 5.273 16.022 -13.123 1.00 76.50 403 SER A CA 1
ATOM 3072 C C . SER A 1 403 ? 4.608 14.730 -12.655 1.00 76.50 403 SER A C 1
ATOM 3074 O O . SER A 1 403 ? 4.325 13.835 -13.457 1.00 76.50 403 SER A O 1
ATOM 3076 N N . VAL A 1 404 ? 4.386 14.620 -11.345 1.00 79.00 404 VAL A N 1
ATOM 3077 C CA . VAL A 1 404 ? 3.937 13.376 -10.715 1.00 79.00 404 VAL A CA 1
ATOM 3078 C C . VAL A 1 404 ? 2.815 13.667 -9.739 1.00 79.00 404 VAL A C 1
ATOM 3080 O O . VAL A 1 404 ? 2.972 14.542 -8.883 1.00 79.00 404 VAL A O 1
ATOM 3083 N N . PRO A 1 405 ? 1.698 12.930 -9.806 1.00 85.69 405 PRO A N 1
ATOM 3084 C CA . PRO A 1 405 ? 0.674 13.028 -8.782 1.00 85.69 405 PRO A CA 1
ATOM 3085 C C . PRO A 1 405 ? 1.191 12.570 -7.405 1.00 85.69 405 PRO A C 1
ATOM 3087 O O . PRO A 1 405 ? 2.153 11.799 -7.317 1.00 85.69 405 PRO A O 1
ATOM 3090 N N . PRO A 1 406 ? 0.536 12.984 -6.302 1.00 86.31 406 PRO A N 1
ATOM 3091 C CA . PRO A 1 406 ? 0.916 12.566 -4.948 1.00 86.31 406 PRO A CA 1
ATOM 3092 C C . PRO A 1 406 ? 0.775 11.048 -4.724 1.00 86.31 406 PRO A C 1
ATOM 3094 O O . PRO A 1 406 ? 1.407 10.492 -3.829 1.00 86.31 406 PRO A O 1
ATOM 3097 N N . LEU A 1 407 ? -0.035 10.368 -5.541 1.00 88.31 407 LEU A N 1
ATOM 3098 C CA . LEU A 1 407 ? -0.177 8.915 -5.569 1.00 88.31 407 LEU A CA 1
ATOM 3099 C C . LEU A 1 407 ? -0.032 8.413 -7.006 1.00 88.31 407 LEU A C 1
ATOM 3101 O O . LEU A 1 407 ? -0.745 8.884 -7.894 1.00 88.31 407 LEU A O 1
ATOM 3105 N N . VAL A 1 408 ? 0.840 7.427 -7.220 1.00 83.56 408 VAL A N 1
ATOM 3106 C CA . VAL A 1 408 ? 1.038 6.783 -8.527 1.00 83.56 408 VAL A CA 1
ATOM 3107 C C . VAL A 1 408 ? 0.542 5.343 -8.468 1.00 83.56 408 VAL A C 1
ATOM 3109 O O . VAL A 1 408 ? 0.738 4.637 -7.478 1.00 83.56 408 VAL A O 1
ATOM 3112 N N . MET A 1 409 ? -0.125 4.910 -9.536 1.00 83.50 409 MET A N 1
ATOM 3113 C CA . MET A 1 409 ? -0.583 3.533 -9.685 1.00 83.50 409 MET A CA 1
ATOM 3114 C C . MET A 1 409 ? 0.539 2.678 -10.271 1.00 83.50 409 MET A C 1
ATOM 3116 O O . MET A 1 409 ? 0.959 2.894 -11.405 1.00 83.50 409 MET A O 1
ATOM 3120 N N . ASN A 1 410 ? 0.996 1.692 -9.506 1.00 83.44 410 ASN A N 1
ATOM 3121 C CA . ASN A 1 410 ? 1.968 0.707 -9.949 1.00 83.44 410 ASN A CA 1
ATOM 3122 C C . ASN A 1 410 ? 1.239 -0.486 -10.564 1.00 83.44 410 ASN A C 1
ATOM 3124 O O . ASN A 1 410 ? 0.595 -1.248 -9.844 1.00 83.44 410 ASN A O 1
ATOM 3128 N N . THR A 1 411 ? 1.297 -0.643 -11.883 1.00 84.56 411 THR A N 1
ATOM 3129 C CA . THR A 1 411 ? 0.635 -1.757 -12.574 1.00 84.56 411 THR A CA 1
ATOM 3130 C C . THR A 1 411 ? 1.630 -2.887 -12.833 1.00 84.56 411 THR A C 1
ATOM 3132 O O . THR A 1 411 ? 2.713 -2.625 -13.363 1.00 84.56 411 THR A O 1
ATOM 3135 N N . PRO A 1 412 ? 1.295 -4.137 -12.462 1.00 86.25 412 PRO A N 1
ATOM 3136 C CA . PRO A 1 412 ? 2.147 -5.270 -12.779 1.00 86.25 412 PRO A CA 1
ATOM 3137 C C . PRO A 1 412 ? 2.123 -5.543 -14.284 1.00 86.25 412 PRO A C 1
ATOM 3139 O O . PRO A 1 412 ? 1.079 -5.418 -14.929 1.00 86.25 412 PRO A O 1
ATOM 3142 N N . ALA A 1 413 ? 3.267 -5.943 -14.828 1.00 78.50 413 ALA A N 1
ATOM 3143 C CA . ALA A 1 413 ? 3.417 -6.405 -16.200 1.00 78.50 413 ALA A CA 1
ATOM 3144 C C . ALA A 1 413 ? 4.396 -7.594 -16.249 1.00 78.50 413 ALA A C 1
ATOM 3146 O O . ALA A 1 413 ? 5.333 -7.644 -15.445 1.00 78.50 413 ALA A O 1
ATOM 3147 N N . PRO A 1 414 ? 4.182 -8.571 -17.143 1.00 74.19 414 PRO A N 1
ATOM 3148 C CA . PRO A 1 414 ? 5.142 -9.644 -17.361 1.00 74.19 414 PRO A CA 1
ATOM 3149 C C . PRO A 1 414 ? 6.427 -9.069 -17.967 1.00 74.19 414 PRO A C 1
ATOM 3151 O O . PRO A 1 414 ? 6.365 -8.261 -18.888 1.00 74.19 414 PRO A O 1
ATOM 3154 N N . ALA A 1 415 ? 7.577 -9.494 -17.448 1.00 69.00 415 ALA A N 1
ATOM 3155 C CA . ALA A 1 415 ? 8.888 -9.119 -17.964 1.00 69.00 415 ALA A CA 1
ATOM 3156 C C . ALA A 1 415 ? 9.836 -10.322 -17.861 1.00 69.00 415 ALA A C 1
ATOM 3158 O O . ALA A 1 415 ? 10.332 -10.686 -16.786 1.00 69.00 415 ALA A O 1
ATOM 3159 N N . GLY A 1 416 ? 10.016 -11.014 -18.987 1.00 70.00 416 GLY A N 1
ATOM 3160 C CA . GLY A 1 416 ? 10.817 -12.233 -19.079 1.00 70.00 416 GLY A CA 1
ATOM 3161 C C . GLY A 1 416 ? 10.360 -13.337 -18.114 1.00 70.00 416 GLY A C 1
ATOM 3162 O O . GLY A 1 416 ? 9.309 -13.954 -18.280 1.00 70.00 416 GLY A O 1
ATOM 3163 N N . PHE A 1 417 ? 11.190 -13.637 -17.110 1.00 72.94 417 PHE A N 1
ATOM 3164 C CA . PHE A 1 417 ? 10.935 -14.680 -16.102 1.00 72.94 417 PHE A CA 1
ATOM 3165 C C . PHE A 1 417 ? 10.304 -14.157 -14.804 1.00 72.94 417 PHE A C 1
ATOM 3167 O O . PHE A 1 417 ? 10.124 -14.930 -13.855 1.00 72.94 417 PHE A O 1
ATOM 3174 N N . ASN A 1 418 ? 10.012 -12.859 -14.728 1.00 76.19 418 ASN A N 1
ATOM 3175 C CA . ASN A 1 418 ? 9.448 -12.217 -13.550 1.00 76.19 418 ASN A CA 1
ATOM 3176 C C . ASN A 1 418 ? 8.187 -11.418 -13.912 1.00 76.19 418 ASN A C 1
ATOM 3178 O O . ASN A 1 418 ? 7.884 -11.174 -15.077 1.00 76.19 418 ASN A O 1
ATOM 3182 N N . ILE A 1 419 ? 7.446 -11.004 -12.890 1.00 81.62 419 ILE A N 1
ATOM 3183 C CA . ILE A 1 419 ? 6.474 -9.920 -13.023 1.00 81.62 419 ILE A CA 1
ATOM 3184 C C . ILE A 1 419 ? 7.148 -8.671 -12.476 1.00 81.62 419 ILE A C 1
ATOM 3186 O O . ILE A 1 419 ? 7.636 -8.695 -11.347 1.00 81.62 419 ILE A O 1
ATOM 3190 N N . GLN A 1 420 ? 7.201 -7.602 -13.256 1.00 77.25 420 GLN A N 1
ATOM 3191 C CA . GLN A 1 420 ? 7.720 -6.309 -12.818 1.00 77.25 420 GLN A CA 1
ATOM 3192 C C . GLN A 1 420 ? 6.560 -5.381 -12.453 1.00 77.25 420 GLN A C 1
ATOM 3194 O O . GLN A 1 420 ? 5.493 -5.412 -13.073 1.00 77.25 420 GLN A O 1
ATOM 3199 N N . GLY A 1 421 ? 6.769 -4.544 -11.439 1.00 78.75 421 GLY A N 1
ATOM 3200 C CA . GLY A 1 421 ? 5.742 -3.649 -10.919 1.00 78.75 421 GLY A CA 1
ATOM 3201 C C . GLY A 1 421 ? 4.596 -4.355 -10.181 1.00 78.75 421 GLY A C 1
ATOM 3202 O O . GLY A 1 421 ? 4.593 -5.564 -9.939 1.00 78.75 421 GLY A O 1
ATOM 3203 N N . GLY A 1 422 ? 3.601 -3.555 -9.812 1.00 83.75 422 GLY A N 1
ATOM 3204 C CA . GLY A 1 422 ? 2.509 -3.947 -8.929 1.00 83.75 422 GLY A CA 1
ATOM 3205 C C . GLY A 1 422 ? 2.938 -4.218 -7.485 1.00 83.75 422 GLY A C 1
ATOM 3206 O O . GLY A 1 422 ? 4.100 -4.117 -7.103 1.00 83.75 422 GLY A O 1
ATOM 3207 N N . VAL A 1 423 ? 1.954 -4.567 -6.665 1.00 84.81 423 VAL A N 1
ATOM 3208 C CA . VAL A 1 423 ? 2.162 -5.190 -5.358 1.00 84.81 423 VAL A CA 1
ATOM 3209 C C . VAL A 1 423 ? 2.084 -6.693 -5.558 1.00 84.81 423 VAL A C 1
ATOM 3211 O O . VAL A 1 423 ? 1.080 -7.211 -6.050 1.00 84.81 423 VAL A O 1
ATOM 3214 N N . LYS A 1 424 ? 3.145 -7.390 -5.165 1.00 87.19 424 LYS A N 1
ATOM 3215 C CA . LYS A 1 424 ? 3.199 -8.849 -5.155 1.00 87.19 424 LYS A CA 1
ATOM 3216 C C . LYS A 1 424 ? 2.768 -9.337 -3.778 1.00 87.19 424 LYS A C 1
ATOM 3218 O O . LYS A 1 424 ? 3.235 -8.832 -2.763 1.00 87.19 424 LYS A O 1
ATOM 3223 N N . LEU A 1 425 ? 1.845 -10.284 -3.757 1.00 90.00 425 LEU A N 1
ATOM 3224 C CA . LEU A 1 425 ? 1.438 -11.014 -2.566 1.00 90.00 425 LEU A CA 1
ATOM 3225 C C . LEU A 1 425 ? 2.115 -12.377 -2.633 1.00 90.00 425 LEU A C 1
ATOM 3227 O O . LEU A 1 425 ? 1.869 -13.104 -3.602 1.00 90.00 425 LEU A O 1
ATOM 3231 N N . SER A 1 426 ? 2.928 -12.724 -1.631 1.00 91.81 426 SER A N 1
ATOM 3232 C CA . SER A 1 426 ? 3.487 -14.071 -1.522 1.00 91.81 426 SER A CA 1
ATOM 3233 C C . SER A 1 426 ? 2.390 -15.140 -1.551 1.00 91.81 426 SE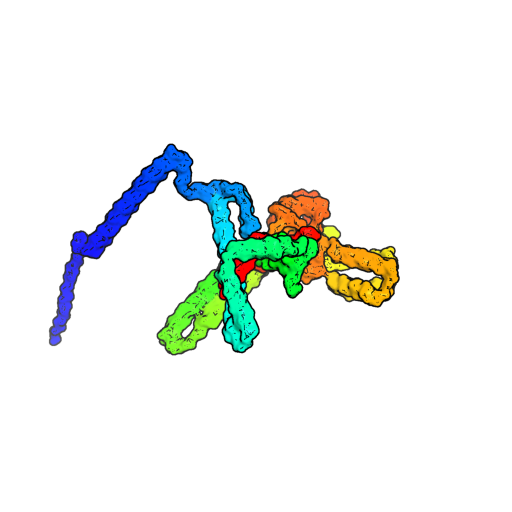R A C 1
ATOM 3235 O O . SER A 1 426 ? 1.228 -14.867 -1.211 1.00 91.81 426 SER A O 1
ATOM 3237 N N . PRO A 1 427 ? 2.721 -16.381 -1.942 1.00 92.75 427 PRO A N 1
ATOM 3238 C CA . PRO A 1 427 ? 1.774 -17.486 -1.905 1.00 92.75 427 PRO A CA 1
ATOM 3239 C C . PRO A 1 427 ? 1.139 -17.685 -0.523 1.00 92.75 427 PRO A C 1
ATOM 3241 O O . PRO A 1 427 ? -0.061 -17.946 -0.421 1.00 92.75 427 PRO A O 1
ATOM 3244 N N . GLU A 1 428 ? 1.925 -17.522 0.539 1.00 91.94 428 GLU A N 1
ATOM 3245 C CA . GLU A 1 428 ? 1.507 -17.641 1.933 1.00 91.94 428 GLU A CA 1
ATOM 3246 C C . GLU A 1 428 ? 0.481 -16.561 2.282 1.00 91.94 428 GLU A C 1
ATOM 3248 O O . GLU A 1 428 ? -0.593 -16.853 2.817 1.00 91.94 428 GLU A O 1
ATOM 3253 N N . PHE A 1 429 ? 0.782 -15.310 1.934 1.00 91.56 429 PHE A N 1
ATOM 3254 C CA . PHE A 1 429 ? -0.078 -14.174 2.232 1.00 91.56 429 PHE A CA 1
ATOM 3255 C C . PHE A 1 429 ? -1.361 -14.186 1.397 1.00 91.56 429 PHE A C 1
ATOM 3257 O O . PHE A 1 429 ? -2.444 -13.903 1.914 1.00 91.56 429 PHE A O 1
ATOM 3264 N N . ALA A 1 430 ? -1.271 -14.565 0.121 1.00 93.00 430 ALA A N 1
ATOM 3265 C CA . ALA A 1 430 ? -2.428 -14.767 -0.742 1.00 93.00 430 ALA A CA 1
ATOM 3266 C C . ALA A 1 430 ? -3.347 -15.867 -0.187 1.00 93.00 430 ALA A C 1
ATOM 3268 O O . ALA A 1 430 ? -4.563 -15.675 -0.118 1.00 93.00 430 ALA A O 1
ATOM 3269 N N . ALA A 1 431 ? -2.779 -16.989 0.267 1.00 94.19 431 ALA A N 1
ATOM 3270 C CA . ALA A 1 431 ? -3.543 -18.067 0.885 1.00 94.19 431 ALA A CA 1
ATOM 3271 C C . ALA A 1 431 ? -4.212 -17.629 2.194 1.00 94.19 431 ALA A C 1
ATOM 3273 O O . ALA A 1 431 ? -5.388 -17.936 2.404 1.00 94.19 431 ALA A O 1
ATOM 3274 N N . LEU A 1 432 ? -3.500 -16.867 3.032 1.00 93.75 432 LEU A N 1
ATOM 3275 C CA . LEU A 1 432 ? -4.049 -16.258 4.244 1.00 93.75 432 LEU A CA 1
ATOM 3276 C C . LEU A 1 432 ? -5.240 -15.360 3.920 1.00 93.75 432 LEU A C 1
ATOM 3278 O O . LEU A 1 432 ? -6.314 -15.547 4.490 1.00 93.75 432 LEU A O 1
ATOM 3282 N N . LEU A 1 433 ? -5.074 -14.417 2.990 1.00 93.75 433 LEU A N 1
ATOM 3283 C CA . LEU A 1 433 ? -6.117 -13.465 2.621 1.00 93.75 433 LEU A CA 1
ATOM 3284 C C . LEU A 1 433 ? -7.348 -14.171 2.042 1.00 93.75 433 LEU A C 1
ATOM 3286 O O . LEU A 1 433 ? -8.463 -13.919 2.493 1.00 93.75 433 LEU A O 1
ATOM 3290 N N . ILE A 1 434 ? -7.160 -15.074 1.076 1.00 94.62 434 ILE A N 1
ATOM 3291 C CA . ILE A 1 434 ? -8.260 -15.806 0.433 1.00 94.62 434 ILE A CA 1
ATOM 3292 C C . ILE A 1 434 ? -8.969 -16.703 1.446 1.00 94.62 434 ILE A C 1
ATOM 3294 O O . ILE A 1 434 ? -10.196 -16.688 1.527 1.00 94.62 434 ILE A O 1
ATOM 3298 N N . GLY A 1 435 ? -8.220 -17.477 2.231 1.00 94.38 435 GLY A N 1
ATOM 3299 C CA . GLY A 1 435 ? -8.812 -18.388 3.202 1.00 94.38 435 GLY A CA 1
ATOM 3300 C C . GLY A 1 435 ? -9.543 -17.651 4.322 1.00 94.38 435 GLY A C 1
ATOM 3301 O O . GLY A 1 435 ? -10.632 -18.078 4.702 1.00 94.38 435 GLY A O 1
ATOM 3302 N N . LEU A 1 436 ? -9.011 -16.512 4.783 1.00 93.81 436 LEU A N 1
ATOM 3303 C CA . LEU A 1 436 ? -9.709 -15.638 5.723 1.00 93.81 436 LEU A CA 1
ATOM 3304 C C . LEU A 1 436 ? -11.017 -15.133 5.109 1.00 93.81 436 LEU A C 1
ATOM 3306 O O . LEU A 1 436 ? -12.062 -15.354 5.705 1.00 93.81 436 LEU A O 1
ATOM 3310 N N . VAL A 1 437 ? -10.976 -14.549 3.906 1.00 96.06 437 VAL A N 1
ATOM 3311 C CA . VAL A 1 437 ? -12.160 -14.011 3.212 1.00 96.06 437 VAL A CA 1
ATOM 3312 C C . VAL A 1 437 ? -13.241 -15.070 3.007 1.00 96.06 437 VAL A C 1
ATOM 3314 O O . VAL A 1 437 ? -14.414 -14.802 3.266 1.00 96.06 437 VAL A O 1
ATOM 3317 N N . LEU A 1 438 ? -12.866 -16.276 2.573 1.00 95.62 438 LEU A N 1
ATOM 3318 C CA . LEU A 1 438 ? -13.805 -17.383 2.394 1.00 95.62 438 LEU A CA 1
ATOM 3319 C C . LEU A 1 438 ? -14.426 -17.810 3.725 1.00 95.62 438 LEU A C 1
ATOM 3321 O O . LEU A 1 438 ? -15.634 -18.013 3.791 1.00 95.62 438 LEU A O 1
ATOM 3325 N N . TYR A 1 439 ? -13.616 -17.931 4.778 1.00 94.44 439 TYR A N 1
ATOM 3326 C CA . TYR A 1 439 ? -14.082 -18.383 6.083 1.00 94.44 439 TYR A CA 1
ATOM 3327 C C . TYR A 1 439 ? -14.987 -17.354 6.763 1.00 94.44 439 TYR A C 1
ATOM 3329 O O . TYR A 1 439 ? -16.095 -17.684 7.182 1.00 94.44 439 TYR A O 1
ATOM 3337 N N . THR A 1 440 ? -14.555 -16.093 6.835 1.00 92.94 440 THR A N 1
ATOM 3338 C CA . THR A 1 440 ? -15.322 -15.018 7.481 1.00 92.94 440 THR A CA 1
ATOM 3339 C C . THR A 1 440 ? -16.511 -14.548 6.650 1.00 92.94 440 THR A C 1
ATOM 3341 O O . THR A 1 440 ? -17.446 -13.982 7.210 1.00 92.94 440 THR A O 1
ATOM 3344 N N . GLY A 1 441 ? -16.477 -14.749 5.328 1.00 90.62 441 GLY A N 1
ATOM 3345 C CA . GLY A 1 441 ? -17.558 -14.379 4.409 1.00 90.62 441 GLY A CA 1
ATOM 3346 C C . GLY A 1 441 ? -18.686 -15.408 4.334 1.00 90.62 441 GLY A C 1
ATOM 3347 O O . GLY A 1 441 ? -19.756 -15.097 3.817 1.00 90.62 441 GLY A O 1
ATOM 3348 N N . SER A 1 442 ? -18.466 -16.620 4.847 1.00 88.50 442 SER A N 1
ATOM 3349 C CA . SER A 1 442 ? -19.495 -17.653 5.014 1.00 88.50 442 SER A CA 1
ATOM 3350 C C . SER A 1 442 ? -20.301 -17.429 6.288 1.00 88.50 442 SER A C 1
ATOM 3352 O O . SER A 1 442 ? -21.542 -17.607 6.300 1.00 88.50 442 SER A O 1
#

Radius of gyration: 33.35 Å; chains: 1; bounding box: 72×82×109 Å

Foldseek 3Di:
DDDDDDDPPPDDPDPLVPDPVSVVVVVVVVVVVVVVVVVVVVVVVVCVVCVVVVHPPDCVQQQQQQQDDDPDADDDDSRGGVVVVVVRVVRVVVVLVVVLVVLLVVLLVVLVVQLVDPPPVSVVVSVVLQVVLQPDPLVVLLVCCLPVNQLPAAALVPWDDDPPALWTGGNQFIFFKDKDFDQLQVQLVVLLVVLQVVLVVQLVVVVVVCVVVVDDDPSPVVSVVSNVVSSVVSQVCSLVPVFQKKKKAFVVLVDPDLVCVFVSVVVVVDLVVVVVQPDDPVLSVVLVPARALVSSLVSLVVVLVVPPDDPSRNVVSVVVNVCSQVVAQEEQEAAPDPFQQQSCVSCVVRVGHYAYDHDNDLQVSLVCVLVVVGRMYIDGNVSVVVSLVVHPCSVRMDIGTDRDGSMGIWRWDRHVNHIGTGDGQGSSRNSVSVSSSSNSSD

pLDDT: mean 83.83, std 13.77, range [42.78, 98.0]

Sequence (442 aa):
MASTSPNIKQEASIPFWRDVRVLGVIGQIVVTMLVIVFFAWLIGNFVDNAENQGLQVGFDFLNSTASFDIAEGIAYEATDTFGRALWVGVVNTIRVSLIGIVLTTFLGIVVGIARLSNNWLISRIATVYIEIVRNIPLLVILFFIYFAVILKLPGVRDSVQFLGLPVYLNNRGIAIPGITPTTGFPIWLAFIILGVILAMVLWTIQSRQEEQTGEPRNKFGTAVFAFLVVMFIGWLVTTAFVSDQAIMVNASSGIESFDDFEDVYLASLDTNALRESGLSAATVNSLNSTASVAAYQKELTTLLDSGTLTPAEVEIVETRLDILSDGAVTLCAVEGSAAEINAASQLRRRNIPVDIKGSDTMRQAGSDYAAGDCDVLAGTQAELASERAILETPDTHELQKVSVPPLVMNTPAPAGFNIQGGVKLSPEFAALLIGLVLYTGS